Protein AF-A0A847VV53-F1 (afdb_monomer_lite)

Secondary structure (DSSP, 8-state):
-HHHHHHHHHHHHHHHHHHT---S---S---HHHHHHHHTTSS-EE-TTHHHHSPEEEE-TTS-EEEE-TTTT-GGG-EEE--EEEEEEEETTEEEEEE--S-TTT-S--EEEEEE-SS-TTEEEEEEE-TTS-EEEEEEEE--PPPHHHHHHHHTTSS-EEESS--SS--EEEEEETTTEEEEEETTSS-EEEEEEEEEEEEETTEEEEEEEEPPB---SSS--B--EEEEEEEEEETTTTEEEEEETTEEEEEEE--PPPHHHHHHHHTTSS-EEE-SSSS-EEEEE-TTSEEEEEETTTTEEEEEEEEEEEEEETTEEEEEEEE---TTSPPEEEEEEEEEETTTTEEEEEETTEEEEEEE-----HHHHHHHHTTSS-EEEEETTEEEEEEEE-TTSEEEEEETTEEEEEEEEEEEEEE-STTEEEEEEEEPPSSS-TT-PEEEEEEEEEETTTTEEEEEETTEEEEEEE-----HHHHHHHHHHTS-EEE-TTS-SEEEEEETTTEEEEEETTT--EEEEEEEEEEE-STTEEEEEEEE-TTS--BTTTTB---EEEEEEEEEEGGGTEEEEEETTEEEEEEE-

Radius of gyration: 39.57 Å; chains: 1; bounding box: 106×56×128 Å

Structure (mmCIF, N/CA/C/O backbone):
data_AF-A0A847VV53-F1
#
_entry.id   AF-A0A847VV53-F1
#
loop_
_atom_site.group_PDB
_atom_site.id
_atom_site.type_symbol
_atom_site.label_atom_id
_atom_site.label_alt_id
_atom_site.label_comp_id
_atom_site.label_asym_id
_atom_site.label_entity_id
_atom_site.label_seq_id
_atom_site.pdbx_PDB_ins_code
_atom_site.Cartn_x
_atom_site.Cartn_y
_atom_site.Cartn_z
_atom_site.occupancy
_atom_site.B_iso_or_equiv
_atom_site.auth_seq_id
_atom_site.auth_comp_id
_atom_site.auth_asym_id
_atom_site.auth_atom_id
_atom_site.pdbx_PDB_model_num
ATOM 1 N N . MET A 1 1 ? -51.509 21.031 65.148 1.00 52.78 1 MET A N 1
ATOM 2 C CA . MET A 1 1 ? -50.572 19.907 64.902 1.00 52.78 1 MET A CA 1
ATOM 3 C C . MET A 1 1 ? -50.664 19.313 63.493 1.00 52.78 1 MET A C 1
ATOM 5 O O . MET A 1 1 ? -49.625 19.220 62.858 1.00 52.78 1 MET A O 1
ATOM 9 N N . LYS A 1 2 ? -51.849 18.994 62.938 1.00 52.09 2 LYS A N 1
ATOM 10 C CA . LYS A 1 2 ? -51.968 18.429 61.567 1.00 52.09 2 LYS A CA 1
ATOM 11 C C . LYS A 1 2 ? -51.367 19.293 60.439 1.00 52.09 2 LYS A C 1
ATOM 13 O O . LYS A 1 2 ? -50.807 18.744 59.498 1.00 52.09 2 LYS A O 1
ATOM 18 N N . ASN A 1 3 ? -51.417 20.622 60.551 1.00 59.81 3 ASN A N 1
ATOM 19 C CA . ASN A 1 3 ? -50.854 21.517 59.525 1.00 59.81 3 ASN A CA 1
ATOM 20 C C . ASN A 1 3 ? -49.326 21.657 59.613 1.00 59.81 3 ASN A C 1
ATOM 22 O O . ASN A 1 3 ? -48.683 21.906 58.602 1.00 59.81 3 ASN A O 1
ATOM 26 N N . PHE A 1 4 ? -48.741 21.428 60.793 1.00 69.56 4 PHE A N 1
ATOM 27 C CA . PHE A 1 4 ? -47.289 21.467 60.987 1.00 69.56 4 PHE A CA 1
ATOM 28 C C . PHE A 1 4 ? -46.622 20.224 60.383 1.00 69.56 4 PHE A C 1
ATOM 30 O O . PHE A 1 4 ? -45.589 20.323 59.734 1.00 69.56 4 PHE A O 1
ATOM 37 N N . PHE A 1 5 ? -47.280 19.065 60.504 1.00 73.88 5 PHE A N 1
ATOM 38 C CA . PHE A 1 5 ? -46.826 17.812 59.896 1.00 73.88 5 PHE A CA 1
ATOM 39 C C . PHE A 1 5 ? -46.862 17.851 58.362 1.00 73.88 5 PHE A C 1
ATOM 41 O O . PHE A 1 5 ? -45.943 17.359 57.719 1.00 73.88 5 PHE A O 1
ATOM 48 N N . LYS A 1 6 ? -47.886 18.482 57.765 1.00 68.75 6 LYS A N 1
ATOM 49 C CA . LYS A 1 6 ? -47.950 18.675 56.306 1.00 68.75 6 LYS A CA 1
ATOM 50 C C . LYS A 1 6 ? -46.852 19.607 55.796 1.00 68.75 6 LYS A C 1
ATOM 52 O O . LYS A 1 6 ? -46.258 19.316 54.766 1.00 68.75 6 LYS A O 1
ATOM 57 N N . LEU A 1 7 ? -46.564 20.688 56.523 1.00 74.19 7 LEU A N 1
ATOM 58 C CA . LEU A 1 7 ? -45.488 21.608 56.156 1.00 74.19 7 LEU A CA 1
ATOM 59 C C . LEU A 1 7 ? -44.118 20.918 56.242 1.00 74.19 7 LEU A C 1
ATOM 61 O O . LEU A 1 7 ? -43.309 21.053 55.333 1.00 74.19 7 LEU A O 1
ATOM 65 N N . PHE A 1 8 ? -43.895 20.117 57.287 1.00 80.44 8 PHE A N 1
ATOM 66 C CA . PHE A 1 8 ? -42.658 19.356 57.454 1.00 80.44 8 PHE A CA 1
ATOM 67 C C . PHE A 1 8 ? -42.480 18.289 56.365 1.00 80.44 8 PHE A C 1
ATOM 69 O O . PHE A 1 8 ? -41.387 18.144 55.834 1.00 80.44 8 PHE A O 1
ATOM 76 N N . LEU A 1 9 ? -43.555 17.599 55.965 1.00 78.19 9 LEU A N 1
ATOM 77 C CA . LEU A 1 9 ? -43.516 16.605 54.886 1.00 78.19 9 LEU A CA 1
ATOM 78 C C . LEU A 1 9 ? -43.231 17.241 53.514 1.00 78.19 9 LEU A C 1
ATOM 80 O O . LEU A 1 9 ? -42.491 16.673 52.721 1.00 78.19 9 LEU A O 1
ATOM 84 N N . ILE A 1 10 ? -43.786 18.428 53.243 1.00 77.75 10 ILE A N 1
ATOM 85 C CA . ILE A 1 10 ? -43.533 19.176 52.000 1.00 77.75 10 ILE A CA 1
ATOM 86 C C . ILE A 1 10 ? -42.091 19.690 51.961 1.00 77.75 10 ILE A C 1
ATOM 88 O O . ILE A 1 10 ? -41.449 19.603 50.922 1.00 77.75 10 ILE A O 1
ATOM 92 N N . ILE A 1 11 ? -41.558 20.166 53.090 1.00 77.12 11 ILE A N 1
ATOM 93 C CA . ILE A 1 11 ? -40.149 20.564 53.199 1.00 77.12 11 ILE A CA 1
ATOM 94 C C . ILE A 1 11 ? -39.235 19.344 53.027 1.00 77.12 11 ILE A C 1
ATOM 96 O O . ILE A 1 11 ? -38.252 19.436 52.304 1.00 77.12 11 ILE A O 1
ATOM 100 N N . LEU A 1 12 ? -39.576 18.188 53.605 1.00 75.38 12 LEU A N 1
ATOM 101 C CA . LEU A 1 12 ? -38.812 16.949 53.433 1.00 75.38 12 LEU A CA 1
ATOM 102 C C . LEU A 1 12 ? -38.821 16.477 51.968 1.00 75.38 12 LEU A C 1
ATOM 104 O O . LEU A 1 12 ? -37.773 16.144 51.432 1.00 75.38 12 LEU A O 1
ATOM 108 N N . LEU A 1 13 ? -39.978 16.514 51.297 1.00 71.88 13 LEU A N 1
ATOM 109 C CA . LEU A 1 13 ? -40.106 16.178 49.873 1.00 71.88 13 LEU A CA 1
ATOM 110 C C . LEU A 1 13 ? -39.381 17.181 48.965 1.00 71.88 13 LEU A C 1
ATOM 112 O O . LEU A 1 13 ? -38.824 16.776 47.952 1.00 71.88 13 LEU A O 1
ATOM 116 N N . LEU A 1 14 ? -39.333 18.465 49.333 1.00 60.94 14 LEU A N 1
ATOM 117 C CA . LEU A 1 14 ? -38.541 19.478 48.628 1.00 60.94 14 LEU A CA 1
ATOM 118 C C . LEU A 1 14 ? -37.038 19.283 48.844 1.00 60.94 14 LEU A C 1
ATOM 120 O O . LEU A 1 14 ? -36.278 19.439 47.899 1.00 60.94 14 LEU A O 1
ATOM 124 N N . VAL A 1 15 ? -36.598 18.902 50.046 1.00 62.56 15 VAL A N 1
ATOM 125 C CA . VAL A 1 15 ? -35.182 18.619 50.335 1.00 62.56 15 VAL A CA 1
ATOM 126 C C . VAL A 1 15 ? -34.724 17.343 49.626 1.00 62.56 15 VAL A C 1
ATOM 128 O O . VAL A 1 15 ? -33.643 17.343 49.046 1.00 62.56 15 VAL A O 1
ATOM 131 N N . VAL A 1 16 ? -35.555 16.296 49.586 1.00 59.62 16 VAL A N 1
ATOM 132 C CA . VAL A 1 16 ? -35.289 15.056 48.829 1.00 59.62 16 VAL A CA 1
ATOM 133 C C . VAL A 1 16 ? -35.380 15.296 47.313 1.00 59.62 16 VAL A C 1
ATOM 135 O O . VAL A 1 16 ? -34.573 14.768 46.557 1.00 59.62 16 VAL A O 1
ATOM 138 N N . GLY A 1 17 ? -36.296 16.156 46.855 1.00 44.16 17 GLY A N 1
ATOM 139 C CA . GLY A 1 17 ? -36.423 16.542 45.444 1.00 44.16 17 GLY A CA 1
ATOM 140 C C . GLY A 1 17 ? -35.306 17.465 44.937 1.00 44.16 17 GLY A C 1
ATOM 141 O O . GLY A 1 17 ? -34.945 17.389 43.767 1.00 44.16 17 GLY A O 1
ATOM 142 N N . LEU A 1 18 ? -34.721 18.303 45.802 1.00 45.28 18 LEU A N 1
ATOM 143 C CA . LEU A 1 18 ? -33.592 19.188 45.470 1.00 45.28 18 LEU A CA 1
ATOM 144 C C . LEU A 1 18 ? -32.226 18.496 45.574 1.00 45.28 18 LEU A C 1
ATOM 146 O O . LEU A 1 18 ? -31.278 18.945 44.941 1.00 45.28 18 LEU A O 1
ATOM 150 N N . SER A 1 19 ? -32.114 17.403 46.335 1.00 47.22 19 SER A N 1
ATOM 151 C CA . SER A 1 19 ? -30.882 16.600 46.420 1.00 47.22 19 SER A CA 1
ATOM 152 C C . SER A 1 19 ? -30.774 15.517 45.337 1.00 47.22 19 SER A C 1
ATOM 154 O O . SER A 1 19 ? -29.714 14.921 45.184 1.00 47.22 19 SER A O 1
ATOM 156 N N . GLY A 1 20 ? -31.830 15.301 44.542 1.00 38.00 20 GLY A N 1
ATOM 157 C CA . GLY A 1 20 ? -31.865 14.323 43.446 1.00 38.00 20 GLY A CA 1
ATOM 158 C C . GLY A 1 20 ? -31.569 14.872 42.042 1.00 38.00 20 GLY A C 1
ATOM 159 O O . GLY A 1 20 ? -31.725 14.137 41.071 1.00 38.00 20 GLY A O 1
ATOM 160 N N . CYS A 1 21 ? -31.174 16.144 41.899 1.00 37.50 21 CYS A N 1
ATOM 161 C CA . CYS A 1 21 ? -31.015 16.800 40.595 1.00 37.50 21 CYS A CA 1
ATOM 162 C C . CYS A 1 21 ? -29.631 17.457 40.429 1.00 37.50 21 CYS A C 1
ATOM 164 O O . CYS A 1 21 ? -29.517 18.661 40.241 1.00 37.50 21 CYS A O 1
ATOM 166 N N . ASP A 1 22 ? -28.573 16.650 40.473 1.00 38.84 22 ASP A N 1
ATOM 167 C CA . ASP A 1 22 ? -27.251 16.994 39.935 1.00 38.84 22 ASP A CA 1
ATOM 168 C C . ASP A 1 22 ? -26.650 15.726 39.310 1.00 38.84 22 ASP A C 1
ATOM 170 O O . ASP A 1 22 ? -25.986 14.933 39.971 1.00 38.84 22 ASP A O 1
ATOM 174 N N . LYS A 1 23 ? -26.921 15.499 38.020 1.00 41.00 23 LYS A N 1
ATOM 175 C CA . LYS A 1 23 ? -26.345 14.393 37.232 1.00 41.00 23 LYS A CA 1
ATOM 176 C C . LYS A 1 23 ? -24.933 14.737 36.732 1.00 41.00 23 LYS A C 1
ATOM 178 O O . LYS A 1 23 ? -24.653 14.655 35.544 1.00 41.00 23 LYS A O 1
ATOM 183 N N . GLY A 1 24 ? -24.066 15.191 37.630 1.00 46.59 24 GLY A N 1
ATOM 184 C CA . GLY A 1 24 ? -22.665 15.474 37.329 1.00 46.59 24 GLY A CA 1
ATOM 185 C C . GLY A 1 24 ? -21.803 15.252 38.564 1.00 46.59 24 GLY A C 1
ATOM 186 O O . GLY A 1 24 ? -22.201 15.624 39.669 1.00 46.59 24 GLY A O 1
ATOM 187 N N . LEU A 1 25 ? -20.631 14.644 38.378 1.00 51.84 25 LEU A N 1
ATOM 188 C CA . LEU A 1 25 ? -19.601 14.437 39.400 1.00 51.84 25 LEU A CA 1
ATOM 189 C C . LEU A 1 25 ? -19.189 15.791 40.015 1.00 51.84 25 LEU A C 1
ATOM 191 O O . LEU A 1 25 ? -18.279 16.463 39.543 1.00 51.84 25 LEU A O 1
ATOM 195 N N . LYS A 1 26 ? -19.880 16.241 41.071 1.00 53.84 26 LYS A N 1
ATOM 196 C CA . LYS A 1 26 ? -19.491 17.448 41.830 1.00 53.84 26 LYS A CA 1
ATOM 197 C C . LYS A 1 26 ? -18.459 17.156 42.924 1.00 53.84 26 LYS A C 1
ATOM 199 O O . LYS A 1 26 ? -17.856 18.093 43.449 1.00 53.84 26 LYS A O 1
ATOM 204 N N . ASN A 1 27 ? -18.212 15.884 43.246 1.00 57.84 27 ASN A N 1
ATOM 205 C CA . ASN A 1 27 ? -17.182 15.484 44.202 1.00 57.84 27 ASN A CA 1
ATOM 206 C C . ASN A 1 27 ? -15.836 15.279 43.501 1.00 57.84 27 ASN A C 1
ATOM 208 O O . ASN A 1 27 ? -15.539 14.212 42.980 1.00 57.84 27 ASN A O 1
ATOM 212 N N . LYS A 1 28 ? -15.002 16.321 43.547 1.00 68.62 28 LYS A N 1
ATOM 213 C CA . LYS A 1 28 ? -13.639 16.354 42.986 1.00 68.62 28 LYS A CA 1
ATOM 214 C C . LYS A 1 28 ? -12.649 15.379 43.642 1.00 68.62 28 LYS A C 1
ATOM 216 O O . LYS A 1 28 ? -11.571 15.161 43.097 1.00 68.62 28 LYS A O 1
ATOM 221 N N . LYS A 1 29 ? -12.989 14.852 44.824 1.00 84.69 29 LYS A N 1
ATOM 222 C CA . LYS A 1 29 ? -12.137 13.987 45.651 1.00 84.69 29 LYS A CA 1
ATOM 223 C C . LYS A 1 29 ? -12.970 12.877 46.281 1.00 84.69 29 LYS A C 1
ATOM 225 O O . LYS A 1 29 ? -13.561 13.082 47.341 1.00 84.69 29 LYS A O 1
ATOM 230 N N . LEU A 1 30 ? -13.040 11.736 45.605 1.00 90.38 30 LEU A N 1
ATOM 231 C CA . LEU A 1 30 ? -13.630 10.517 46.150 1.00 90.38 30 LEU A CA 1
ATOM 232 C C . LEU A 1 30 ? -12.635 9.866 47.122 1.00 90.38 30 LEU A C 1
ATOM 234 O O . LEU A 1 30 ? -11.422 9.911 46.905 1.00 90.38 30 LEU A O 1
ATOM 238 N N . ASN A 1 31 ? -13.131 9.287 48.213 1.00 91.81 31 ASN A N 1
ATOM 239 C CA . ASN A 1 31 ? -12.337 8.321 48.976 1.00 91.81 31 ASN A CA 1
ATOM 240 C C . ASN A 1 31 ? -12.306 6.962 48.240 1.00 91.81 31 ASN A C 1
ATOM 242 O O . ASN A 1 31 ? -12.997 6.795 47.238 1.00 91.81 31 ASN A O 1
ATOM 246 N N . GLN A 1 32 ? -11.510 6.011 48.732 1.00 92.62 32 GLN A N 1
ATOM 247 C CA . GLN A 1 32 ? -11.344 4.680 48.129 1.00 92.62 32 GLN A CA 1
ATOM 248 C C . GLN A 1 32 ? -12.686 3.985 47.866 1.00 92.62 32 GLN A C 1
ATOM 250 O O . GLN A 1 32 ? -13.024 3.735 46.714 1.00 92.62 32 GLN A O 1
ATOM 255 N N . GLN A 1 33 ? -13.509 3.814 48.905 1.00 92.12 33 GLN A N 1
ATOM 256 C CA . GLN A 1 33 ? -14.829 3.192 48.786 1.00 92.12 33 GLN A CA 1
ATOM 257 C C . GLN A 1 33 ? -15.712 3.889 47.738 1.00 92.12 33 GLN A C 1
ATOM 259 O O . GLN A 1 33 ? -16.357 3.233 46.931 1.00 92.12 33 GLN A O 1
ATOM 264 N N . GLN A 1 34 ? -15.727 5.223 47.712 1.00 92.12 34 GLN A N 1
ATOM 265 C CA . GLN A 1 34 ? -16.512 5.990 46.743 1.00 92.12 34 GLN A CA 1
ATOM 266 C C . GLN A 1 34 ? -16.005 5.830 45.305 1.00 92.12 34 GLN A C 1
ATOM 268 O O . GLN A 1 34 ? -16.810 5.855 44.377 1.00 92.12 34 GLN A O 1
ATOM 273 N N . LEU A 1 35 ? -14.688 5.702 45.105 1.00 92.94 35 LEU A N 1
ATOM 274 C CA . LEU A 1 35 ? -14.125 5.405 43.790 1.00 92.94 35 LEU A CA 1
ATOM 275 C C . LEU A 1 35 ? -14.547 4.005 43.333 1.00 92.94 35 LEU A C 1
ATOM 277 O O . LEU A 1 35 ? -14.930 3.841 42.180 1.00 92.94 35 LEU A O 1
ATOM 281 N N . TRP A 1 36 ? -14.543 3.019 44.230 1.00 93.69 36 TRP A N 1
ATOM 282 C CA . TRP A 1 36 ? -14.972 1.662 43.895 1.00 93.69 36 TRP A CA 1
ATOM 283 C C . TRP A 1 36 ? -16.467 1.552 43.647 1.00 93.69 36 TRP A C 1
ATOM 285 O O . TRP A 1 36 ? -16.866 0.941 42.664 1.00 93.69 36 TRP A O 1
ATOM 295 N N . GLU A 1 37 ? -17.308 2.200 44.452 1.00 91.31 37 GLU A N 1
ATOM 296 C CA . GLU A 1 37 ? -18.750 2.314 44.188 1.00 91.31 37 GLU A CA 1
ATOM 297 C C . GLU A 1 37 ? -19.023 2.973 42.826 1.00 91.31 37 GLU A C 1
ATOM 299 O O . GLU A 1 37 ? -19.973 2.616 42.131 1.00 91.31 37 GLU A O 1
ATOM 304 N N . TYR A 1 38 ? -18.177 3.924 42.426 1.00 91.75 38 TYR A N 1
ATOM 305 C CA . TYR A 1 38 ? -18.267 4.562 41.120 1.00 91.75 38 TYR A CA 1
ATOM 306 C C . TYR A 1 38 ? -17.865 3.617 39.978 1.00 91.75 38 TYR A C 1
ATOM 308 O O . TYR A 1 38 ? -18.597 3.505 38.995 1.00 91.75 38 TYR A O 1
ATOM 316 N N . LEU A 1 39 ? -16.725 2.930 40.105 1.00 93.50 39 LEU A N 1
ATOM 317 C CA . LEU A 1 39 ? -16.192 2.047 39.063 1.00 93.50 39 LEU A CA 1
ATOM 318 C C . LEU A 1 39 ? -16.975 0.726 38.950 1.00 93.50 39 LEU A C 1
ATOM 320 O O . LEU A 1 39 ? -17.154 0.197 37.863 1.00 93.50 39 LEU A O 1
ATOM 324 N N . SER A 1 40 ? -17.533 0.218 40.045 1.00 92.06 40 SER A N 1
ATOM 325 C CA . SER A 1 40 ? -18.350 -1.009 40.055 1.00 92.06 40 SER A CA 1
ATOM 326 C C . SER A 1 40 ? -19.771 -0.822 39.505 1.00 92.06 40 SER A C 1
ATOM 328 O O . SER A 1 40 ? -20.529 -1.787 39.402 1.00 92.06 40 SER A O 1
ATOM 330 N N . LYS A 1 41 ? -20.156 0.403 39.109 1.00 92.19 41 LYS A N 1
ATOM 331 C CA . LYS A 1 41 ? -21.450 0.682 38.458 1.00 92.19 41 LYS A CA 1
ATOM 332 C C . LYS A 1 41 ? -21.627 -0.115 37.161 1.00 92.19 41 LYS A C 1
ATOM 334 O O . LYS A 1 41 ? -22.758 -0.419 36.780 1.00 92.19 41 LYS A O 1
ATOM 339 N N . TYR A 1 42 ? -20.523 -0.418 36.484 1.00 93.31 42 TYR A N 1
ATOM 340 C CA . TYR A 1 42 ? -20.499 -1.180 35.244 1.00 93.31 42 TYR A CA 1
ATOM 341 C C . TYR A 1 42 ? -19.760 -2.504 35.466 1.00 93.31 42 TYR A C 1
ATOM 343 O O . TYR A 1 42 ? -18.829 -2.553 36.268 1.00 93.31 42 TYR A O 1
ATOM 351 N N . PRO A 1 43 ? -20.156 -3.586 34.769 1.00 92.31 43 PRO A N 1
ATOM 352 C CA . PRO A 1 43 ? -19.581 -4.910 34.999 1.00 92.31 43 PRO A CA 1
ATOM 353 C C . PRO A 1 43 ? -18.091 -4.969 34.654 1.00 92.31 43 PRO A C 1
ATOM 355 O O . PRO A 1 43 ? -17.365 -5.766 35.238 1.00 92.31 43 PRO A O 1
ATOM 358 N N . ARG A 1 44 ? -17.650 -4.154 33.689 1.00 94.81 44 ARG A N 1
ATOM 359 C CA . ARG A 1 44 ? -16.263 -4.051 33.238 1.00 94.81 44 ARG A CA 1
ATOM 360 C C . ARG A 1 44 ? -16.052 -2.808 32.378 1.00 94.81 44 ARG A C 1
ATOM 362 O O . ARG A 1 44 ? -17.015 -2.152 31.969 1.00 94.81 44 ARG A O 1
ATOM 369 N N . TYR A 1 45 ? -14.791 -2.547 32.057 1.00 95.19 45 TYR A N 1
ATOM 370 C CA . TYR A 1 45 ? -14.373 -1.509 31.125 1.00 95.19 45 TYR A CA 1
ATOM 371 C C . TYR A 1 45 ? -13.395 -2.054 30.090 1.00 95.19 45 TYR A C 1
ATOM 373 O O . TYR A 1 45 ? -12.565 -2.903 30.402 1.00 95.19 45 TYR A O 1
ATOM 381 N N . LEU A 1 46 ? -13.460 -1.529 28.872 1.00 93.69 46 LEU A N 1
ATOM 382 C CA . LEU A 1 46 ? -12.710 -2.005 27.712 1.00 93.69 46 LEU A CA 1
ATOM 383 C C . LEU A 1 46 ? -11.841 -0.890 27.141 1.00 93.69 46 LEU A C 1
ATOM 385 O O . LEU A 1 46 ? -12.276 0.262 27.093 1.00 93.69 46 LEU A O 1
ATOM 389 N N . SER A 1 47 ? -10.625 -1.228 26.712 1.00 91.25 47 SER A N 1
ATOM 390 C CA . SER A 1 47 ? -9.739 -0.291 26.021 1.00 91.25 47 SER A CA 1
ATOM 391 C C . SER A 1 47 ? -10.173 -0.079 24.564 1.00 91.25 47 SER A C 1
ATOM 393 O O . SER A 1 47 ? -11.145 -0.666 24.090 1.00 91.25 47 SER A O 1
ATOM 395 N N . GLU A 1 48 ? -9.432 0.740 23.819 1.00 82.69 48 GLU A N 1
ATOM 396 C CA . GLU A 1 48 ? -9.634 0.918 22.372 1.00 82.69 48 GLU A CA 1
ATOM 397 C C . GLU A 1 48 ? -9.549 -0.393 21.580 1.00 82.69 48 GLU A C 1
ATOM 399 O O . GLU A 1 48 ? -10.317 -0.614 20.647 1.00 82.69 48 GLU A O 1
ATOM 404 N N . LYS A 1 49 ? -8.672 -1.299 22.019 1.00 81.38 49 LYS A N 1
ATOM 405 C CA . LYS A 1 49 ? -8.494 -2.640 21.449 1.00 81.38 49 LYS A CA 1
ATOM 406 C C . LYS A 1 49 ? -9.603 -3.612 21.866 1.00 81.38 49 LYS A C 1
ATOM 408 O O . LYS A 1 49 ? -9.739 -4.689 21.289 1.00 81.38 49 LYS A O 1
ATOM 413 N N . GLY A 1 50 ? -10.378 -3.209 22.873 1.00 80.19 50 GLY A N 1
ATOM 414 C CA . GLY A 1 50 ? -11.390 -3.981 23.575 1.00 80.19 50 GLY A CA 1
ATOM 415 C C . GLY A 1 50 ? -10.971 -5.401 23.913 1.00 80.19 50 GLY A C 1
ATOM 416 O O . GLY A 1 50 ? -9.795 -5.698 24.095 1.00 80.19 50 GLY A O 1
ATOM 417 N N . ALA A 1 51 ? -11.956 -6.282 24.048 1.00 78.94 51 ALA A N 1
ATOM 418 C CA . ALA A 1 51 ? -11.728 -7.604 24.614 1.00 78.94 51 ALA A CA 1
ATOM 419 C C . ALA A 1 51 ? -11.110 -8.605 23.636 1.00 78.94 51 ALA A C 1
ATOM 421 O O . ALA A 1 51 ? -10.658 -9.650 24.077 1.00 78.94 51 ALA A O 1
ATOM 422 N N . THR A 1 52 ? -11.121 -8.337 22.323 1.00 78.25 52 THR A N 1
ATOM 423 C CA . THR A 1 52 ? -10.573 -9.274 21.327 1.00 78.25 52 THR A CA 1
ATOM 424 C C . THR A 1 52 ? -9.051 -9.299 21.318 1.00 78.25 52 THR A C 1
ATOM 426 O O . THR A 1 52 ? -8.486 -10.334 20.992 1.00 78.25 52 THR A O 1
ATOM 429 N N . ASP A 1 53 ? -8.400 -8.183 21.668 1.00 80.94 53 ASP A N 1
ATOM 430 C CA . ASP A 1 53 ? -6.938 -8.045 21.581 1.00 80.94 53 ASP A CA 1
ATOM 431 C C . ASP A 1 53 ? -6.297 -7.523 22.885 1.00 80.94 53 ASP A C 1
ATOM 433 O O . ASP A 1 53 ? -5.078 -7.337 22.950 1.00 80.94 53 ASP A O 1
ATOM 437 N N . ASP A 1 54 ? -7.097 -7.268 23.924 1.00 85.56 54 ASP A N 1
ATOM 438 C CA . ASP A 1 54 ? -6.665 -6.749 25.225 1.00 85.56 54 ASP A CA 1
ATOM 439 C C . ASP A 1 54 ? -7.573 -7.271 26.358 1.00 85.56 54 ASP A C 1
ATOM 441 O O . ASP A 1 54 ? -8.564 -7.965 26.127 1.00 85.56 54 ASP A O 1
ATOM 445 N N . CYS A 1 55 ? -7.211 -6.976 27.604 1.00 90.12 55 CYS A N 1
ATOM 446 C CA . CYS A 1 55 ? -8.029 -7.283 28.776 1.00 90.12 55 CYS A CA 1
ATOM 447 C C . CYS A 1 55 ? -9.154 -6.268 29.003 1.00 90.12 55 CYS A C 1
ATOM 449 O O . CYS A 1 55 ? -9.041 -5.080 28.689 1.00 90.12 55 CYS A O 1
ATOM 451 N N . ALA A 1 56 ? -10.218 -6.733 29.653 1.00 94.50 56 ALA A N 1
ATOM 452 C CA . ALA A 1 56 ? -11.168 -5.862 30.323 1.00 94.50 56 ALA A CA 1
ATOM 453 C C . ALA A 1 56 ? -10.684 -5.546 31.745 1.00 94.50 56 ALA A C 1
ATOM 455 O O . ALA A 1 56 ? -10.077 -6.386 32.408 1.00 94.50 56 ALA A O 1
ATOM 456 N N . LEU A 1 57 ? -10.983 -4.350 32.244 1.00 96.06 57 LEU A N 1
ATOM 457 C CA . LEU A 1 57 ? -10.782 -4.012 33.651 1.00 96.06 57 LEU A CA 1
ATOM 458 C C . LEU A 1 57 ? -12.077 -4.233 34.420 1.00 96.06 57 LEU A C 1
ATOM 460 O O . LEU A 1 57 ? -13.120 -3.683 34.059 1.00 96.06 57 LEU A O 1
ATOM 464 N N . VAL A 1 58 ? -11.995 -5.007 35.496 1.00 96.25 58 VAL A N 1
ATOM 465 C CA . VAL A 1 58 ? -13.114 -5.282 36.398 1.00 96.25 58 VAL A CA 1
ATOM 466 C C . VAL A 1 58 ? -12.741 -4.802 37.794 1.00 96.25 58 VAL A C 1
ATOM 468 O O . VAL A 1 58 ? -11.675 -5.131 38.310 1.00 96.25 58 VAL A O 1
ATOM 471 N N . PHE A 1 59 ? -13.633 -4.024 38.401 1.00 94.88 59 PHE A N 1
ATOM 472 C CA . PHE A 1 59 ? -13.503 -3.539 39.772 1.00 94.88 59 PHE A CA 1
ATOM 473 C C . PHE A 1 59 ? -14.546 -4.261 40.622 1.00 94.88 59 PHE A C 1
ATOM 475 O O . PHE A 1 59 ? -15.745 -4.033 40.447 1.00 94.88 59 PHE A O 1
ATOM 482 N N . THR A 1 60 ? -14.107 -5.169 41.492 1.00 88.75 60 THR A N 1
ATOM 483 C CA . THR A 1 60 ? -15.008 -6.018 42.289 1.00 88.75 60 THR A CA 1
ATOM 484 C C . THR A 1 60 ? -15.144 -5.525 43.730 1.00 88.75 60 THR A C 1
ATOM 486 O O . THR A 1 60 ? -14.508 -4.554 44.147 1.00 88.75 60 THR A O 1
ATOM 489 N N . GLU A 1 61 ? -16.027 -6.166 44.501 1.00 78.44 61 GLU A N 1
ATOM 490 C CA . GLU A 1 61 ? -16.159 -5.893 45.935 1.00 78.44 61 GLU A CA 1
ATOM 491 C C . GLU A 1 61 ? -14.828 -6.156 46.658 1.00 78.44 61 GLU A C 1
ATOM 493 O O . GLU A 1 61 ? -14.169 -7.151 46.376 1.00 78.44 61 GLU A O 1
ATOM 498 N N . GLY A 1 62 ? -14.453 -5.285 47.603 1.00 78.38 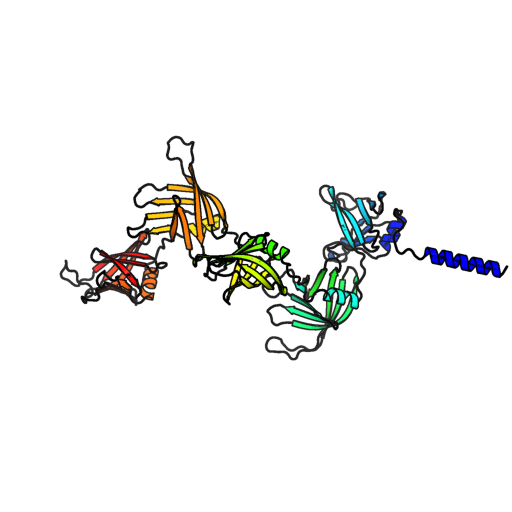62 GLY A N 1
ATOM 499 C CA . GLY A 1 62 ? -13.225 -5.441 48.400 1.00 78.38 62 GLY A CA 1
ATOM 500 C C . GLY A 1 62 ? -12.025 -4.602 47.954 1.00 78.38 62 GLY A C 1
ATOM 501 O O . GLY A 1 62 ? -10.948 -4.777 48.503 1.00 78.38 62 GLY A O 1
ATOM 502 N N . ASP A 1 63 ? -12.224 -3.662 47.029 1.00 87.44 63 ASP A N 1
ATOM 503 C CA . ASP A 1 63 ? -11.168 -2.835 46.431 1.00 87.44 63 ASP A CA 1
ATOM 504 C C . ASP A 1 63 ? -10.221 -3.590 45.474 1.00 87.44 63 ASP A C 1
ATOM 506 O O . ASP A 1 63 ? -9.117 -3.141 45.175 1.00 87.44 63 ASP A O 1
ATOM 510 N N . ASP A 1 64 ? -10.691 -4.718 44.943 1.00 94.38 64 ASP A N 1
ATOM 511 C CA . ASP A 1 64 ? -9.959 -5.567 44.007 1.00 94.38 64 ASP A CA 1
ATOM 512 C C . ASP A 1 64 ? -9.989 -4.993 42.579 1.00 94.38 64 ASP A C 1
ATOM 514 O O . ASP A 1 64 ? -11.016 -4.488 42.101 1.00 94.38 64 ASP A O 1
ATOM 518 N N . LEU A 1 65 ? -8.862 -5.129 41.875 1.00 96.31 65 LEU A N 1
ATOM 519 C CA . LEU A 1 65 ? -8.721 -4.840 40.447 1.00 96.31 65 LEU A CA 1
ATOM 520 C C . LEU A 1 65 ? -8.362 -6.121 39.693 1.00 96.31 65 LEU A C 1
ATOM 522 O O . LEU A 1 65 ? -7.349 -6.762 39.978 1.00 96.31 65 LEU A O 1
ATOM 526 N N . VAL A 1 66 ? -9.158 -6.460 38.682 1.00 96.00 66 VAL A N 1
ATOM 527 C CA . VAL A 1 66 ? -8.922 -7.623 37.824 1.00 96.00 66 VAL A CA 1
ATOM 528 C C . VAL A 1 66 ? -8.668 -7.175 36.391 1.00 96.00 66 VAL A C 1
ATOM 530 O O . VAL A 1 66 ? -9.456 -6.426 35.814 1.00 96.00 66 VAL A O 1
ATOM 533 N N . PHE A 1 67 ? -7.576 -7.669 35.813 1.00 95.38 67 PHE A N 1
ATOM 534 C CA . PHE A 1 67 ? -7.352 -7.648 34.372 1.00 95.38 67 PHE A CA 1
ATOM 535 C C . PHE A 1 67 ? -7.920 -8.956 33.825 1.00 95.38 67 PHE A C 1
ATOM 537 O O . PHE A 1 67 ? -7.335 -10.028 34.002 1.00 95.38 67 PHE A O 1
ATOM 544 N N . ASP A 1 68 ? -9.097 -8.859 33.227 1.00 95.06 68 ASP A N 1
ATOM 545 C CA . ASP A 1 68 ? -9.891 -9.974 32.739 1.00 95.06 68 ASP A CA 1
ATOM 546 C C . ASP A 1 68 ? -9.573 -10.255 31.264 1.00 95.06 68 ASP A C 1
ATOM 548 O O . ASP A 1 68 ? -9.932 -9.492 30.367 1.00 95.06 68 ASP A O 1
ATOM 552 N N . TYR A 1 69 ? -8.871 -11.360 31.030 1.00 92.69 69 TYR A N 1
ATOM 553 C CA . TYR A 1 69 ? -8.501 -11.893 29.722 1.00 92.69 69 TYR A CA 1
ATOM 554 C C . TYR A 1 69 ? -9.417 -13.042 29.279 1.00 92.69 69 TYR A C 1
ATOM 556 O O . TYR A 1 69 ? -9.146 -13.655 28.243 1.00 92.69 69 TYR A O 1
ATOM 564 N N . SER A 1 70 ? -10.484 -13.345 30.029 1.00 90.69 70 SER A N 1
ATOM 565 C CA . SER A 1 70 ? -11.342 -14.516 29.799 1.00 90.69 70 SER A CA 1
ATOM 566 C C . SER A 1 70 ? -11.868 -14.620 28.368 1.00 90.69 70 SER A C 1
ATOM 568 O O . SER A 1 70 ? -11.857 -15.703 27.789 1.00 90.69 70 SER A O 1
ATOM 570 N N . PHE A 1 71 ? -12.243 -13.490 27.771 1.00 86.44 71 PHE A N 1
ATOM 571 C CA . PHE A 1 71 ? -12.763 -13.421 26.408 1.00 86.44 71 PHE A CA 1
ATOM 572 C C . PHE A 1 71 ? -11.714 -13.742 25.328 1.00 86.44 71 PHE A C 1
ATOM 574 O O . PHE A 1 71 ? -12.037 -14.388 24.334 1.00 86.44 71 PHE A O 1
ATOM 581 N N . TYR A 1 72 ? -10.465 -13.303 25.513 1.00 81.19 72 TYR A N 1
ATOM 582 C CA . TYR A 1 72 ? -9.397 -13.441 24.513 1.00 81.19 72 TYR A CA 1
ATOM 583 C C . TYR A 1 72 ? -8.561 -14.711 24.697 1.00 81.19 72 TYR A C 1
ATOM 585 O O . TYR A 1 72 ? -8.244 -15.396 23.727 1.00 81.19 72 TYR A O 1
ATOM 593 N N . LYS A 1 73 ? -8.166 -15.013 25.939 1.00 86.75 73 LYS A N 1
ATOM 594 C CA . LYS A 1 73 ? -7.199 -16.078 26.251 1.00 86.75 73 LYS A CA 1
ATOM 595 C C . LYS A 1 73 ? -7.759 -17.197 27.124 1.00 86.75 73 LYS A C 1
ATOM 597 O O . LYS A 1 73 ? -7.131 -18.247 27.184 1.00 86.75 73 LYS A O 1
ATOM 602 N N . GLY A 1 74 ? -8.901 -16.989 27.775 1.00 88.12 74 GLY A N 1
ATOM 603 C CA . GLY A 1 74 ? -9.432 -17.890 28.802 1.00 88.12 74 GLY A CA 1
ATOM 604 C C . GLY A 1 74 ? -9.214 -17.360 30.222 1.00 88.12 74 GLY A C 1
ATOM 605 O O . GLY A 1 74 ? -8.350 -16.513 30.469 1.00 88.12 74 GLY A O 1
ATOM 606 N N . GLU A 1 75 ? -10.052 -17.812 31.157 1.00 90.62 75 GLU A N 1
ATOM 607 C CA . GLU A 1 75 ? -10.102 -17.319 32.544 1.00 90.62 75 GLU A CA 1
ATOM 608 C C . GLU A 1 75 ? -8.785 -17.528 33.305 1.00 90.62 75 GLU A C 1
ATOM 610 O O . GLU A 1 75 ? -8.436 -16.742 34.185 1.00 90.62 75 GLU A O 1
ATOM 615 N N . GLU A 1 76 ? -8.015 -18.558 32.954 1.00 91.50 76 GLU A N 1
ATOM 616 C CA . GLU A 1 76 ? -6.729 -18.878 33.573 1.00 91.50 76 GLU A CA 1
ATOM 617 C C . GLU A 1 76 ? -5.658 -17.795 33.355 1.00 91.50 76 GLU A C 1
ATOM 619 O O . GLU A 1 76 ? -4.652 -17.759 34.067 1.00 91.50 76 GLU A O 1
ATOM 624 N N . TYR A 1 77 ? -5.878 -16.892 32.396 1.00 93.44 77 TYR A N 1
ATOM 625 C CA . TYR A 1 77 ? -4.994 -15.765 32.111 1.00 93.44 77 TYR A CA 1
ATOM 626 C C . TYR A 1 77 ? -5.374 -14.489 32.865 1.00 93.44 77 TYR A C 1
ATOM 628 O O . TYR A 1 77 ? -4.652 -13.496 32.767 1.00 93.44 77 TYR A O 1
ATOM 636 N N . ASN A 1 78 ? -6.453 -14.502 33.648 1.00 95.00 78 ASN A N 1
ATOM 637 C CA . ASN A 1 78 ? -6.851 -13.350 34.447 1.00 95.00 78 ASN A CA 1
ATOM 638 C C . ASN A 1 78 ? -5.767 -12.984 35.473 1.00 95.00 78 ASN A C 1
ATOM 640 O O . ASN A 1 78 ? -5.039 -13.842 35.989 1.00 95.00 78 ASN A O 1
ATOM 644 N N . ARG A 1 79 ? -5.631 -11.685 35.754 1.00 95.38 79 ARG A N 1
ATOM 645 C CA . ARG A 1 79 ? -4.692 -11.160 36.756 1.00 95.38 79 ARG A CA 1
ATOM 646 C C . ARG A 1 79 ? -5.465 -10.446 37.844 1.00 95.38 79 ARG A C 1
ATOM 648 O O . ARG A 1 79 ? -6.192 -9.501 37.554 1.00 95.38 79 ARG A O 1
ATOM 655 N N . TYR A 1 80 ? -5.288 -10.900 39.077 1.00 96.12 80 TYR A N 1
ATOM 656 C CA . TYR A 1 80 ? -6.013 -10.415 40.245 1.00 96.12 80 TYR A CA 1
ATOM 657 C C . TYR A 1 80 ? -5.074 -9.612 41.144 1.00 96.12 80 TYR A C 1
ATOM 659 O O . TYR A 1 80 ? -4.058 -10.130 41.605 1.00 96.12 80 TYR A O 1
ATOM 667 N N . PHE A 1 81 ? -5.423 -8.354 41.401 1.00 96.31 81 PHE A N 1
ATOM 668 C CA . PHE A 1 81 ? -4.740 -7.480 42.349 1.00 96.31 81 PHE A CA 1
ATOM 669 C C . PHE A 1 81 ? -5.677 -7.235 43.535 1.00 96.31 81 PHE A C 1
ATOM 671 O O . PHE A 1 81 ? -6.584 -6.410 43.442 1.00 96.31 81 PHE A O 1
ATOM 678 N N . THR A 1 82 ? -5.478 -7.996 44.616 1.00 95.50 82 THR A N 1
ATOM 679 C CA . THR A 1 82 ? -6.414 -8.070 45.758 1.00 95.50 82 THR A CA 1
ATOM 680 C C . THR A 1 82 ? -5.883 -7.451 47.054 1.00 95.50 82 THR A C 1
ATOM 682 O O . THR A 1 82 ? -6.624 -7.245 48.005 1.00 95.50 82 THR A O 1
ATOM 685 N N . GLU A 1 83 ? -4.583 -7.159 47.130 1.00 94.81 83 GLU A N 1
ATOM 686 C CA . GLU A 1 83 ? -3.943 -6.609 48.332 1.00 94.81 83 GLU A CA 1
ATOM 687 C C . GLU A 1 83 ? -3.522 -5.157 48.074 1.00 94.81 83 GLU A C 1
ATOM 689 O O . GLU A 1 83 ? -2.406 -4.885 47.618 1.00 94.81 83 GLU A O 1
ATOM 694 N N . LEU A 1 84 ? -4.435 -4.209 48.312 1.00 95.50 84 LEU A N 1
ATOM 695 C CA . LEU A 1 84 ? -4.169 -2.778 48.137 1.00 95.50 84 LEU A CA 1
ATOM 696 C C . LEU A 1 84 ? -3.274 -2.249 49.272 1.00 95.50 84 LEU A C 1
ATOM 698 O O . LEU A 1 84 ? -3.672 -2.180 50.435 1.00 95.50 84 LEU A O 1
ATOM 702 N N . ILE A 1 85 ? -2.064 -1.818 48.920 1.00 96.81 85 ILE A N 1
ATOM 703 C CA . ILE A 1 85 ? -1.063 -1.253 49.832 1.00 96.81 85 ILE A CA 1
ATOM 704 C C . ILE A 1 85 ? -1.352 0.224 50.109 1.00 96.81 85 ILE A C 1
ATOM 706 O O . ILE A 1 85 ? -1.267 0.671 51.257 1.00 96.81 85 ILE A O 1
ATOM 710 N N . SER A 1 86 ? -1.647 1.010 49.066 1.00 96.38 86 SER A N 1
ATOM 711 C CA . SER A 1 86 ? -1.887 2.447 49.218 1.00 96.38 86 SER A CA 1
ATOM 712 C C . SER A 1 86 ? -2.898 3.016 48.215 1.00 96.38 86 SER A C 1
ATOM 714 O O . SER A 1 86 ? -2.963 2.615 47.054 1.00 96.38 86 SER A O 1
ATOM 716 N N . PHE A 1 87 ? -3.687 3.989 48.684 1.00 96.50 87 PHE A N 1
ATOM 717 C CA . PHE A 1 87 ? -4.645 4.770 47.899 1.00 96.50 87 PHE A CA 1
ATOM 718 C C . PHE A 1 87 ? -4.376 6.259 48.109 1.00 96.50 87 PHE A C 1
ATOM 720 O O . PHE A 1 87 ? -4.416 6.749 49.242 1.00 96.50 87 PHE A O 1
ATOM 727 N N . THR A 1 88 ? -4.131 6.999 47.027 1.00 95.94 88 THR A N 1
ATOM 728 C CA . THR A 1 88 ? -3.893 8.448 47.093 1.00 95.94 88 THR A CA 1
ATOM 729 C C . THR A 1 88 ? -4.667 9.185 46.005 1.00 95.94 88 THR A C 1
ATOM 731 O O . THR A 1 88 ? -4.657 8.794 44.844 1.00 95.94 88 THR A O 1
ATOM 734 N N . ASN A 1 89 ? -5.321 10.295 46.356 1.00 94.06 89 ASN A N 1
ATOM 735 C CA . ASN A 1 89 ? -5.834 11.253 45.376 1.00 94.06 89 ASN A CA 1
ATOM 736 C C . ASN A 1 89 ? -4.724 12.267 45.051 1.00 94.06 89 ASN A C 1
ATOM 738 O O . ASN A 1 89 ? -4.414 13.129 45.872 1.00 94.06 89 ASN A O 1
ATOM 742 N N . GLU A 1 90 ? -4.121 12.142 43.870 1.00 92.38 90 GLU A N 1
ATOM 743 C CA . GLU A 1 90 ? -2.979 12.961 43.431 1.00 92.38 90 GLU A CA 1
ATOM 744 C C . GLU A 1 90 ? -3.416 14.391 43.073 1.00 92.38 90 GLU A C 1
ATOM 746 O O . GLU A 1 90 ? -2.744 15.375 43.384 1.00 92.38 90 GLU A O 1
ATOM 751 N N . ARG A 1 91 ? -4.580 14.517 42.429 1.00 89.62 91 ARG A N 1
ATOM 752 C CA . ARG A 1 91 ? -5.248 15.789 42.104 1.00 89.62 91 ARG A CA 1
ATOM 753 C C . ARG A 1 91 ? -6.738 15.546 41.854 1.00 89.62 91 ARG A C 1
ATOM 755 O O . ARG A 1 91 ? -7.201 14.409 41.925 1.00 89.62 91 ARG A O 1
ATOM 762 N N . ASP A 1 92 ? -7.483 16.611 41.546 1.00 88.31 92 ASP A N 1
ATOM 763 C CA . ASP A 1 92 ? -8.890 16.516 41.129 1.00 88.31 92 ASP A CA 1
ATOM 764 C C . ASP A 1 92 ? -9.044 15.389 40.085 1.00 88.31 92 ASP A C 1
ATOM 766 O O . ASP A 1 92 ? -8.391 15.435 39.044 1.00 88.31 92 ASP A O 1
ATOM 770 N N . TYR A 1 93 ? -9.876 14.388 40.401 1.00 91.69 93 TYR A N 1
ATOM 771 C CA . TYR A 1 93 ? -10.202 13.218 39.563 1.00 91.69 93 TYR A CA 1
ATOM 772 C C . TYR A 1 93 ? -9.082 12.207 39.249 1.00 91.69 93 TYR A C 1
ATOM 774 O O . TYR A 1 93 ? -9.392 11.172 38.666 1.00 91.69 93 TYR A O 1
ATOM 782 N N . LEU A 1 94 ? -7.836 12.445 39.680 1.00 95.69 94 LEU A N 1
ATOM 783 C CA . LEU A 1 94 ? -6.719 11.510 39.501 1.00 95.69 94 LEU A CA 1
ATOM 784 C C . LEU A 1 94 ? -6.424 10.752 40.797 1.00 95.69 94 LEU A C 1
ATOM 786 O O . LEU A 1 94 ? -6.075 11.351 41.821 1.00 95.69 94 LEU A O 1
ATOM 790 N N . TYR A 1 95 ? -6.498 9.432 40.719 1.00 96.19 95 TYR A N 1
ATOM 791 C CA . TYR A 1 95 ? -6.260 8.518 41.827 1.00 96.19 95 TYR A CA 1
ATOM 792 C C . TYR A 1 95 ? -5.085 7.606 41.503 1.00 96.19 95 TYR A C 1
ATOM 794 O O . TYR A 1 95 ? -4.957 7.144 40.374 1.00 96.19 95 TYR A O 1
ATOM 802 N N . LYS A 1 96 ? -4.239 7.356 42.496 1.00 97.25 96 LYS A N 1
ATOM 803 C CA . LYS A 1 96 ? -3.123 6.419 42.447 1.00 97.25 96 LYS A CA 1
ATOM 804 C C . LYS A 1 96 ? -3.429 5.248 43.374 1.00 97.25 96 LYS A C 1
ATOM 806 O O . LYS A 1 96 ? -3.755 5.460 44.545 1.00 97.25 96 LYS A O 1
ATOM 811 N N . LEU A 1 97 ? -3.309 4.046 42.831 1.00 96.81 97 LEU A N 1
ATOM 812 C CA . LEU A 1 97 ? -3.543 2.766 43.485 1.00 96.81 97 LEU A CA 1
ATOM 813 C C . LEU A 1 97 ? -2.226 1.990 43.478 1.00 96.81 97 LEU A C 1
ATOM 815 O O . LEU A 1 97 ? -1.597 1.875 42.429 1.00 96.81 97 LEU A O 1
ATOM 819 N N . GLU A 1 98 ? -1.800 1.472 44.620 1.00 97.00 98 GLU A N 1
ATOM 820 C CA . GLU A 1 98 ? -0.613 0.622 44.733 1.00 97.00 98 GLU A CA 1
ATOM 821 C C . GLU A 1 98 ? -1.010 -0.699 45.375 1.00 97.00 98 GLU A C 1
ATOM 823 O O . GLU A 1 98 ? -1.538 -0.698 46.486 1.00 97.00 98 GLU A O 1
ATOM 828 N N . TYR A 1 99 ? -0.738 -1.807 44.690 1.00 97.06 99 TYR A N 1
ATOM 829 C CA . TYR A 1 99 ? -1.015 -3.160 45.169 1.00 97.06 99 TYR A CA 1
ATOM 830 C C . TYR A 1 99 ? 0.271 -3.929 45.453 1.00 97.06 99 TYR A C 1
ATOM 832 O O . TYR A 1 99 ? 1.345 -3.598 44.940 1.00 97.06 99 TYR A O 1
ATOM 840 N N . GLU A 1 100 ? 0.156 -5.012 46.222 1.00 96.62 100 GLU A N 1
ATOM 841 C CA . GLU A 1 100 ? 1.140 -6.087 46.139 1.00 96.62 100 GLU A CA 1
ATOM 842 C C . GLU A 1 100 ? 1.168 -6.617 44.698 1.00 96.62 100 GLU A C 1
ATOM 844 O O . GLU A 1 100 ? 0.127 -6.722 44.049 1.00 96.62 100 GLU A O 1
ATOM 849 N N . ASN A 1 101 ? 2.362 -6.897 44.169 1.00 94.88 101 ASN A N 1
ATOM 850 C CA . ASN A 1 101 ? 2.532 -7.347 42.790 1.00 94.88 101 ASN A CA 1
ATOM 851 C C . ASN A 1 101 ? 2.727 -8.872 42.734 1.00 94.88 101 ASN A C 1
ATOM 853 O O . ASN A 1 101 ? 3.867 -9.334 42.840 1.00 94.88 101 ASN A O 1
ATOM 857 N N . PRO A 1 102 ? 1.656 -9.666 42.543 1.00 94.50 102 PRO A N 1
ATOM 858 C CA . PRO A 1 102 ? 1.768 -11.114 42.385 1.00 94.50 102 PRO A CA 1
ATOM 859 C C . PRO A 1 102 ? 2.340 -11.534 41.021 1.00 94.50 102 PRO A C 1
ATOM 861 O O . PRO A 1 102 ? 2.665 -12.707 40.843 1.00 94.50 102 PRO A O 1
ATOM 864 N N . TYR A 1 103 ? 2.495 -10.601 40.072 1.00 93.81 103 TYR A N 1
ATOM 865 C CA . TYR A 1 103 ? 2.914 -10.869 38.691 1.00 93.81 103 TYR A CA 1
ATOM 866 C C . TYR A 1 103 ? 4.155 -10.048 38.278 1.00 93.81 103 TYR A C 1
ATOM 868 O O . TYR A 1 103 ? 4.115 -9.329 37.276 1.00 93.81 103 TYR A O 1
ATOM 876 N N . PRO A 1 104 ? 5.287 -10.151 39.001 1.00 91.19 104 PRO A N 1
ATOM 877 C CA . PRO A 1 104 ? 6.482 -9.337 38.747 1.00 91.19 104 PRO A CA 1
ATOM 878 C C . PRO A 1 104 ? 7.163 -9.620 37.400 1.00 91.19 104 PRO A C 1
ATOM 880 O O . PRO A 1 104 ? 7.994 -8.834 36.959 1.00 91.19 104 PRO A O 1
ATOM 883 N N . GLU A 1 105 ? 6.840 -10.742 36.753 1.00 89.38 105 GLU A N 1
ATOM 884 C CA . GLU A 1 105 ? 7.338 -11.077 35.413 1.00 89.38 105 GLU A CA 1
ATOM 885 C C . GLU A 1 105 ? 6.571 -10.347 34.297 1.00 89.38 105 GLU A C 1
ATOM 887 O O . GLU A 1 105 ? 7.083 -10.210 33.189 1.00 89.38 105 GLU A O 1
ATOM 892 N N . GLU A 1 106 ? 5.352 -9.876 34.582 1.00 87.69 106 GLU A N 1
ATOM 893 C CA . GLU A 1 106 ? 4.467 -9.211 33.614 1.00 87.69 106 GLU A CA 1
ATOM 894 C C . GLU A 1 106 ? 4.298 -7.715 33.904 1.00 87.69 106 GLU A C 1
ATOM 896 O O . GLU A 1 106 ? 4.032 -6.932 32.992 1.00 87.69 106 GLU A O 1
ATOM 901 N N . PHE A 1 107 ? 4.461 -7.314 35.166 1.00 88.31 107 PHE A N 1
ATOM 902 C CA . PHE A 1 107 ? 4.329 -5.937 35.622 1.00 88.31 107 PHE A CA 1
ATOM 903 C C . PHE A 1 107 ? 5.577 -5.533 36.408 1.00 88.31 107 PHE A C 1
ATOM 905 O O . PHE A 1 107 ? 5.844 -6.096 37.469 1.00 88.31 107 PHE A O 1
ATOM 912 N N . ASP A 1 108 ? 6.295 -4.505 35.944 1.00 86.69 108 ASP A N 1
ATOM 913 C CA . ASP A 1 108 ? 7.455 -3.935 36.656 1.00 86.69 108 ASP A CA 1
ATOM 914 C C . ASP A 1 108 ? 7.078 -3.475 38.079 1.00 86.69 108 ASP A C 1
ATOM 916 O O . ASP A 1 108 ? 7.863 -3.564 39.025 1.00 86.69 108 ASP A O 1
ATOM 920 N N . ASN A 1 109 ? 5.856 -2.964 38.234 1.00 89.00 109 ASN A N 1
ATOM 921 C CA . ASN A 1 109 ? 5.222 -2.632 39.503 1.00 89.00 109 ASN A CA 1
ATOM 922 C C . ASN A 1 109 ? 3.692 -2.698 39.362 1.00 89.00 109 ASN A C 1
ATOM 924 O O . ASN A 1 109 ? 3.160 -2.604 38.259 1.00 89.00 109 ASN A O 1
ATOM 928 N N . ALA A 1 110 ? 2.989 -2.819 40.489 1.00 94.06 110 ALA A N 1
ATOM 929 C CA . ALA A 1 110 ? 1.527 -2.804 40.545 1.00 94.06 110 ALA A CA 1
ATOM 930 C C . ALA A 1 110 ? 0.997 -1.427 40.990 1.00 94.06 110 ALA A C 1
ATOM 932 O O . ALA A 1 110 ? 0.181 -1.322 41.909 1.00 94.06 110 ALA A O 1
ATOM 933 N N . ILE A 1 111 ? 1.520 -0.360 40.370 1.00 95.69 111 ILE A N 1
ATOM 934 C CA . ILE A 1 111 ? 1.051 1.016 40.569 1.00 95.69 111 ILE A CA 1
ATOM 935 C C . ILE A 1 111 ? 0.188 1.418 39.375 1.00 95.69 111 ILE A C 1
ATOM 937 O O . ILE A 1 111 ? 0.664 1.490 38.239 1.00 95.69 111 ILE A O 1
ATOM 941 N N . PHE A 1 112 ? -1.070 1.741 39.654 1.00 96.81 112 PHE A N 1
ATOM 942 C CA . PHE A 1 112 ? -2.065 2.107 38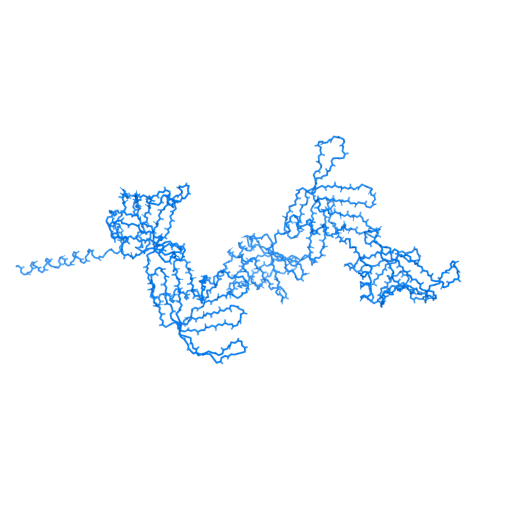.655 1.00 96.81 112 PHE A CA 1
ATOM 943 C C . PHE A 1 112 ? -2.638 3.493 38.926 1.00 96.81 112 PHE A C 1
ATOM 945 O O . PHE A 1 112 ? -2.768 3.926 40.072 1.00 96.81 112 PHE A O 1
ATOM 952 N N . TYR A 1 113 ? -3.004 4.187 37.856 1.00 97.44 113 TYR A N 1
ATOM 953 C CA . TYR A 1 113 ? -3.599 5.514 37.913 1.00 97.44 113 TYR A CA 1
ATOM 954 C C . TYR A 1 113 ? -4.988 5.499 37.280 1.00 97.44 113 TYR A C 1
ATOM 956 O O . TYR A 1 113 ? -5.157 4.996 36.176 1.00 97.44 113 TYR A O 1
ATOM 964 N N . ILE A 1 114 ? -5.975 6.086 37.952 1.00 97.12 114 ILE A N 1
ATOM 965 C CA . ILE A 1 114 ? -7.337 6.264 37.438 1.00 97.12 114 ILE A CA 1
ATOM 966 C C . ILE A 1 114 ? -7.594 7.764 37.305 1.00 97.12 114 ILE A C 1
ATOM 968 O O . ILE A 1 114 ? -7.692 8.456 38.317 1.00 97.12 114 ILE A O 1
ATOM 972 N N . ASP A 1 115 ? -7.685 8.277 36.078 1.00 96.56 115 ASP A N 1
ATOM 973 C CA . ASP A 1 115 ? -8.066 9.670 35.792 1.00 96.56 115 ASP A CA 1
ATOM 974 C C . ASP A 1 115 ? -9.519 9.697 35.289 1.00 96.56 115 ASP A C 1
ATOM 976 O O . ASP A 1 115 ? -9.801 9.340 34.140 1.00 96.56 115 ASP A O 1
ATOM 980 N N . LEU A 1 116 ? -10.460 10.046 36.173 1.00 95.31 116 LEU A N 1
ATOM 981 C CA . LEU A 1 116 ? -11.889 10.055 35.849 1.00 95.31 116 LEU A CA 1
ATOM 982 C C . LEU A 1 116 ? -12.246 11.223 34.924 1.00 95.31 116 LEU A C 1
ATOM 984 O O . LEU A 1 116 ? -11.824 12.360 35.143 1.00 95.31 116 LEU A O 1
ATOM 988 N N . ASN A 1 117 ? -13.114 10.977 33.940 1.00 90.81 117 ASN A N 1
ATOM 989 C CA . ASN A 1 117 ? -13.671 12.052 33.129 1.00 90.81 117 ASN A CA 1
ATOM 990 C C . ASN A 1 117 ? -14.807 12.764 33.898 1.00 90.81 117 ASN A C 1
ATOM 992 O O . ASN A 1 117 ? -15.824 12.152 34.210 1.00 90.81 117 ASN A O 1
ATOM 996 N N . PRO A 1 118 ? -14.703 14.074 34.191 1.00 86.25 118 PRO A N 1
ATOM 997 C CA . PRO A 1 118 ? -15.744 14.782 34.936 1.00 86.25 118 PRO A CA 1
ATOM 998 C C . PRO A 1 118 ? -17.029 15.033 34.128 1.00 86.25 118 PRO A C 1
ATOM 1000 O O . PRO A 1 118 ? -18.021 15.486 34.700 1.00 86.25 118 PRO A O 1
ATOM 1003 N N . LYS A 1 119 ? -17.007 14.818 32.806 1.00 88.06 119 LYS A N 1
ATOM 1004 C CA . LYS A 1 119 ? -18.149 15.057 31.909 1.00 88.06 119 LYS A CA 1
ATOM 1005 C C . LYS A 1 119 ? -18.941 13.794 31.587 1.00 88.06 119 LYS A C 1
ATOM 1007 O O . LYS A 1 119 ? -20.123 13.905 31.278 1.00 88.06 119 LYS A O 1
ATOM 1012 N N . GLU A 1 120 ? -18.299 12.636 31.647 1.00 88.06 120 GLU A N 1
ATOM 1013 C CA . GLU A 1 120 ? -18.833 11.364 31.164 1.00 88.06 120 GLU A CA 1
ATOM 1014 C C . GLU A 1 120 ? -18.514 10.284 32.189 1.00 88.06 120 GLU A C 1
ATOM 1016 O O . GLU A 1 120 ? -17.350 10.077 32.527 1.00 88.06 120 GLU A O 1
ATOM 1021 N N . ASP A 1 121 ? -19.547 9.624 32.717 1.00 88.50 121 ASP A N 1
ATOM 1022 C CA . ASP A 1 121 ? -19.370 8.691 33.832 1.00 88.50 121 ASP A CA 1
ATOM 1023 C C . ASP A 1 121 ? -18.981 7.265 33.405 1.00 88.50 121 ASP A C 1
ATOM 1025 O O . ASP A 1 121 ? -18.653 6.417 34.233 1.00 88.50 121 ASP A O 1
ATOM 1029 N N . ASN A 1 122 ? -19.001 7.012 32.100 1.00 90.81 122 ASN A N 1
ATOM 1030 C CA . ASN A 1 122 ? -18.738 5.736 31.452 1.00 90.81 122 ASN A CA 1
ATOM 1031 C C . ASN A 1 122 ? -17.344 5.669 30.806 1.00 90.81 122 ASN A C 1
ATOM 1033 O O . ASN A 1 122 ? -17.070 4.721 30.078 1.00 90.81 122 ASN A O 1
ATOM 1037 N N . ILE A 1 123 ? -16.470 6.649 31.054 1.00 93.56 123 ILE A N 1
ATOM 1038 C CA . ILE A 1 123 ? -15.104 6.677 30.523 1.00 93.56 123 ILE A CA 1
ATOM 1039 C C . ILE A 1 123 ? -14.110 7.192 31.568 1.00 93.56 123 ILE A C 1
ATOM 1041 O O . ILE A 1 123 ? -14.378 8.139 32.314 1.00 93.56 123 ILE A O 1
ATOM 1045 N N . PHE A 1 124 ? -12.922 6.598 31.598 1.00 95.25 124 PHE A N 1
ATOM 1046 C CA . PHE A 1 124 ? -11.783 7.112 32.356 1.00 95.25 124 PHE A CA 1
ATOM 1047 C C . PHE A 1 124 ? -10.466 6.755 31.659 1.00 95.25 124 PHE A C 1
ATOM 1049 O O . PHE A 1 124 ? -10.443 5.941 30.737 1.00 95.25 124 PHE A O 1
ATOM 1056 N N . LYS A 1 125 ? -9.355 7.361 32.087 1.00 96.62 125 LYS A N 1
ATOM 1057 C CA . LYS A 1 125 ? -8.014 6.951 31.647 1.00 96.62 125 LYS A CA 1
ATOM 1058 C C . LYS A 1 125 ? -7.356 6.075 32.697 1.00 96.62 125 LYS A C 1
ATOM 1060 O O . LYS A 1 125 ? -7.248 6.479 33.854 1.00 96.62 125 LYS A O 1
ATOM 1065 N N . PHE A 1 126 ? -6.881 4.914 32.274 1.00 96.56 126 PHE A N 1
ATOM 1066 C CA . PHE A 1 126 ? -6.094 3.999 33.084 1.00 96.56 126 PHE A CA 1
ATOM 1067 C C . PHE A 1 126 ? -4.611 4.194 32.780 1.00 96.56 126 PHE A C 1
ATOM 1069 O O . PHE A 1 126 ? -4.181 4.006 31.643 1.00 96.56 126 PHE A O 1
ATOM 1076 N N . GLY A 1 127 ? -3.838 4.595 33.782 1.00 95.50 127 GLY A N 1
ATOM 1077 C CA . GLY A 1 127 ? -2.396 4.753 33.693 1.00 95.50 127 GLY A CA 1
ATOM 1078 C C . GLY A 1 127 ? -1.660 3.558 34.290 1.00 95.50 127 GLY A C 1
ATOM 1079 O O . GLY A 1 127 ? -1.950 3.168 35.420 1.00 95.50 127 GLY A O 1
ATOM 1080 N N . ARG A 1 128 ? -0.675 3.015 33.572 1.00 92.06 128 ARG A N 1
ATOM 1081 C CA . ARG A 1 128 ? 0.254 1.997 34.092 1.00 92.06 128 ARG A CA 1
ATOM 1082 C C . ARG A 1 128 ? 1.677 2.259 33.614 1.00 92.06 128 ARG A C 1
ATOM 1084 O O . ARG A 1 128 ? 1.879 2.862 32.561 1.00 92.06 128 ARG A O 1
ATOM 1091 N N . HIS A 1 129 ? 2.657 1.787 34.374 1.00 87.44 129 HIS A N 1
ATOM 1092 C CA . HIS A 1 129 ? 4.041 1.789 33.916 1.00 87.44 129 HIS A CA 1
ATOM 1093 C C . HIS A 1 129 ? 4.280 0.625 32.948 1.00 87.44 129 HIS A C 1
ATOM 1095 O O . HIS A 1 129 ? 3.940 -0.514 33.263 1.00 87.44 129 HIS A O 1
ATOM 1101 N N . LEU A 1 130 ? 4.851 0.916 31.778 1.00 79.50 130 LEU A N 1
ATOM 1102 C CA . LEU A 1 130 ? 5.361 -0.092 30.846 1.00 79.50 130 LEU A CA 1
ATOM 1103 C C . LEU A 1 130 ? 6.880 -0.250 30.990 1.00 79.50 130 LEU A C 1
ATOM 1105 O O . LEU A 1 130 ? 7.544 0.573 31.629 1.00 79.50 130 LEU A O 1
ATOM 1109 N N . ASN A 1 131 ? 7.413 -1.309 30.369 1.00 65.19 131 ASN A N 1
ATOM 1110 C CA . ASN A 1 131 ? 8.838 -1.635 30.327 1.00 65.19 131 ASN A CA 1
ATOM 1111 C C . ASN A 1 131 ? 9.688 -0.370 30.113 1.00 65.19 131 ASN A C 1
ATOM 1113 O O . ASN A 1 131 ? 9.475 0.358 29.147 1.00 65.19 131 ASN A O 1
ATOM 1117 N N . GLN A 1 132 ? 10.690 -0.159 30.977 1.00 65.94 132 GLN A N 1
ATOM 1118 C CA . GLN A 1 132 ? 11.567 1.034 31.045 1.00 65.94 132 GLN A CA 1
ATOM 1119 C C . GLN A 1 132 ? 10.999 2.238 31.825 1.00 65.94 132 GLN A C 1
ATOM 1121 O O . GLN A 1 132 ? 11.644 3.287 31.891 1.00 65.94 132 GLN A O 1
ATOM 1126 N N . GLY A 1 133 ? 9.851 2.083 32.491 1.00 71.38 133 GLY A N 1
ATOM 1127 C CA . GLY A 1 133 ? 9.327 3.036 33.473 1.00 71.38 133 GLY A CA 1
ATOM 1128 C C . GLY A 1 133 ? 8.468 4.168 32.903 1.00 71.38 133 GLY A C 1
ATOM 1129 O O . GLY A 1 133 ? 8.058 5.046 33.669 1.00 71.38 133 GLY A O 1
ATOM 1130 N N . SER A 1 134 ? 8.154 4.166 31.602 1.00 85.31 134 SER A N 1
ATOM 1131 C CA . SER A 1 134 ? 7.218 5.135 31.017 1.00 85.31 134 SER A CA 1
ATOM 1132 C C . SER A 1 134 ? 5.810 4.918 31.574 1.00 85.31 134 SER A C 1
ATOM 1134 O O . SER A 1 134 ? 5.303 3.800 31.601 1.00 85.31 134 SER A O 1
ATOM 1136 N N . LEU A 1 135 ? 5.180 5.993 32.053 1.00 90.50 135 LEU A N 1
ATOM 1137 C CA . LEU A 1 135 ? 3.774 5.980 32.452 1.00 90.50 135 LEU A CA 1
ATOM 1138 C C . LEU A 1 135 ? 2.913 6.256 31.220 1.00 90.50 135 LEU A C 1
ATOM 1140 O O . LEU A 1 135 ? 2.966 7.356 30.667 1.00 90.50 135 LEU A O 1
ATOM 1144 N N . GLU A 1 136 ? 2.104 5.281 30.828 1.00 91.81 136 GLU A N 1
ATOM 1145 C CA . GLU A 1 136 ? 1.198 5.388 29.686 1.00 91.81 136 GLU A CA 1
ATOM 1146 C C . GLU A 1 136 ? -0.252 5.341 30.146 1.00 91.81 136 GLU A C 1
ATOM 1148 O O . GLU A 1 136 ? -0.594 4.569 31.039 1.00 91.81 136 GLU A O 1
ATOM 1153 N N . TYR A 1 137 ? -1.093 6.178 29.533 1.00 94.12 137 TYR A N 1
ATOM 1154 C CA . TYR A 1 137 ? -2.522 6.265 29.818 1.00 94.12 137 TYR A CA 1
ATOM 1155 C C . TYR A 1 137 ? -3.335 5.779 28.625 1.00 94.12 137 TYR A C 1
ATOM 1157 O O . TYR A 1 137 ? -3.165 6.285 27.517 1.00 94.12 137 TYR A O 1
ATOM 1165 N N . VAL A 1 138 ? -4.274 4.873 28.883 1.00 93.31 138 VAL A N 1
ATOM 1166 C CA . VAL A 1 138 ? -5.205 4.318 27.893 1.00 93.31 138 VAL A CA 1
ATOM 1167 C C . VAL A 1 138 ? -6.633 4.673 28.299 1.00 93.31 138 VAL A C 1
ATOM 1169 O O . VAL A 1 138 ? -6.962 4.642 29.484 1.00 93.31 138 VAL A O 1
ATOM 1172 N N . ASN A 1 139 ? -7.485 5.045 27.341 1.00 94.25 139 ASN A N 1
ATOM 1173 C CA . ASN A 1 139 ? -8.905 5.267 27.622 1.00 94.25 139 ASN A CA 1
ATOM 1174 C C . ASN A 1 139 ? -9.613 3.922 27.815 1.00 94.25 139 ASN A C 1
ATOM 1176 O O . ASN A 1 139 ? -9.427 3.009 27.015 1.00 94.25 139 ASN A O 1
ATOM 1180 N N . PHE A 1 140 ? -10.451 3.842 28.842 1.00 94.38 140 PHE A N 1
ATOM 1181 C CA . PHE A 1 140 ? -11.301 2.700 29.139 1.00 94.38 140 PHE A CA 1
ATOM 1182 C C . PHE A 1 140 ? -12.765 3.131 29.161 1.00 94.38 140 PHE A C 1
ATOM 1184 O O . PHE A 1 140 ? -13.114 4.128 29.798 1.00 94.38 140 PHE A O 1
ATOM 1191 N N . PHE A 1 141 ? -13.609 2.371 28.469 1.00 93.56 141 PHE A N 1
ATOM 1192 C CA . PHE A 1 141 ? -15.026 2.646 28.247 1.00 93.56 141 PHE A CA 1
ATOM 1193 C C . PHE A 1 141 ? -15.864 1.574 28.928 1.00 93.56 141 PHE A C 1
ATOM 1195 O O . PHE A 1 141 ? -15.530 0.393 28.858 1.00 93.56 141 PHE A O 1
ATOM 1202 N N . ALA A 1 142 ? -16.937 1.975 29.599 1.00 93.62 142 ALA A N 1
ATOM 1203 C CA . ALA A 1 142 ? -17.844 1.043 30.249 1.00 93.62 142 ALA A CA 1
ATOM 1204 C C . ALA A 1 142 ? -18.453 0.086 29.220 1.00 93.62 142 ALA A C 1
ATOM 1206 O O . ALA A 1 142 ? -18.881 0.505 28.144 1.00 93.62 142 ALA A O 1
ATOM 1207 N N . ASP A 1 143 ? -18.528 -1.190 29.579 1.00 92.56 143 ASP A N 1
ATOM 1208 C CA . ASP A 1 143 ? -19.126 -2.227 28.746 1.00 92.56 143 ASP A CA 1
ATOM 1209 C C . ASP A 1 143 ? -20.656 -2.126 28.804 1.00 92.56 143 ASP A C 1
ATOM 1211 O O . ASP A 1 143 ? -21.314 -2.673 29.693 1.00 92.56 143 ASP A O 1
ATOM 1215 N N . ILE A 1 144 ? -21.205 -1.332 27.885 1.00 90.94 144 ILE A N 1
ATOM 1216 C CA . ILE A 1 144 ? -22.634 -1.059 27.740 1.00 90.94 144 ILE A CA 1
ATOM 1217 C C . ILE A 1 144 ? -23.031 -1.444 26.316 1.00 90.94 144 ILE A C 1
ATOM 1219 O O . ILE A 1 144 ? -22.534 -0.865 25.351 1.00 90.94 144 ILE A O 1
ATOM 1223 N N . GLY A 1 145 ? -23.935 -2.412 26.192 1.00 90.06 145 GLY A N 1
ATOM 1224 C CA . GLY A 1 145 ? -24.443 -2.851 24.899 1.00 90.06 145 GLY A CA 1
ATOM 1225 C C . GLY A 1 145 ? -25.315 -1.794 24.242 1.00 90.06 145 GLY A C 1
ATOM 1226 O O . GLY A 1 145 ? -26.200 -1.230 24.889 1.00 90.06 145 GLY A O 1
ATOM 1227 N N . LEU A 1 146 ? -25.087 -1.567 22.951 1.00 92.50 146 LEU A N 1
ATOM 1228 C CA . LEU A 1 146 ? -26.000 -0.799 22.115 1.00 92.50 146 LEU A CA 1
ATOM 1229 C C . LEU A 1 146 ? -27.298 -1.590 21.920 1.00 92.50 146 LEU A C 1
ATOM 1231 O O . LEU A 1 146 ? -27.283 -2.809 21.736 1.00 92.50 146 LEU A O 1
ATOM 1235 N N . THR A 1 147 ? -28.430 -0.893 21.949 1.00 93.00 147 THR A N 1
ATOM 1236 C CA . THR A 1 147 ? -29.714 -1.471 21.538 1.00 93.00 147 THR A CA 1
ATOM 1237 C C . THR A 1 147 ? -29.717 -1.782 20.039 1.00 93.00 147 THR A C 1
ATOM 1239 O O . THR A 1 147 ? -28.868 -1.299 19.291 1.00 93.00 147 THR A O 1
ATOM 1242 N N . PHE A 1 148 ? -30.705 -2.559 19.582 1.00 92.56 148 PHE A N 1
ATOM 1243 C CA . PHE A 1 148 ? -30.891 -2.876 18.161 1.00 92.56 148 PHE A CA 1
ATOM 1244 C C . PHE A 1 148 ? -30.847 -1.617 17.275 1.00 92.56 148 PHE A C 1
ATOM 1246 O O . PHE A 1 148 ? -30.073 -1.552 16.325 1.00 92.56 148 PHE A O 1
ATOM 1253 N N . GLU A 1 149 ? -31.627 -0.587 17.621 1.00 92.25 149 GLU A N 1
ATOM 1254 C CA . GLU A 1 149 ? -31.697 0.663 16.851 1.00 92.25 149 GLU A CA 1
ATOM 1255 C C . GLU A 1 149 ? -30.381 1.453 16.906 1.00 92.25 149 GLU A C 1
ATOM 1257 O O . GLU A 1 149 ? -29.947 2.000 15.894 1.00 92.25 149 GLU A O 1
ATOM 1262 N N . GLU A 1 150 ? -29.716 1.492 18.064 1.00 93.31 150 GLU A N 1
ATOM 1263 C CA . GLU A 1 150 ? -28.444 2.206 18.228 1.00 93.31 150 GLU A CA 1
ATOM 1264 C C . GLU A 1 150 ? -27.306 1.541 17.447 1.00 93.31 150 GLU A C 1
ATOM 1266 O O . GLU A 1 150 ? -26.518 2.244 16.816 1.00 93.31 150 GLU A O 1
ATOM 1271 N N . LEU A 1 151 ? -27.226 0.205 17.456 1.00 92.44 151 LEU A N 1
ATOM 1272 C CA . LEU A 1 151 ? -26.194 -0.534 16.731 1.00 92.44 151 LEU A CA 1
ATOM 1273 C C . LEU A 1 151 ? -26.364 -0.378 15.220 1.00 92.44 151 LEU A C 1
ATOM 1275 O O . LEU A 1 151 ? -25.402 -0.037 14.536 1.00 92.44 151 LEU A O 1
ATOM 1279 N N . LEU A 1 152 ? -27.586 -0.551 14.703 1.00 91.88 152 LEU A N 1
ATOM 1280 C CA . LEU A 1 152 ? -27.854 -0.338 13.280 1.00 91.88 152 LEU A CA 1
ATOM 1281 C C . LEU A 1 152 ? -27.597 1.105 12.867 1.00 91.88 152 LEU A C 1
ATOM 1283 O O . LEU A 1 152 ? -26.946 1.334 11.853 1.00 91.88 152 LEU A O 1
ATOM 1287 N N . SER A 1 153 ? -28.042 2.076 13.671 1.00 90.69 153 SER A N 1
ATOM 1288 C CA . SER A 1 153 ? -27.770 3.486 13.398 1.00 90.69 153 SER A CA 1
ATOM 1289 C C . SER A 1 153 ? -26.273 3.765 13.333 1.00 90.69 153 SER A C 1
ATOM 1291 O O . SER A 1 153 ? -25.866 4.561 12.497 1.00 90.69 153 SER A O 1
ATOM 1293 N N . LYS A 1 154 ? -25.467 3.140 14.199 1.00 91.50 154 LYS A N 1
ATOM 1294 C CA . LYS A 1 154 ? -24.013 3.317 14.238 1.00 91.50 154 LYS A CA 1
ATOM 1295 C C . LYS A 1 154 ? -23.300 2.670 13.057 1.00 91.50 154 LYS A C 1
ATOM 1297 O O . LYS A 1 154 ? -22.399 3.274 12.487 1.00 91.50 154 LYS A O 1
ATOM 1302 N N . LEU A 1 155 ? -23.711 1.467 12.668 1.00 90.88 155 LEU A N 1
ATOM 1303 C CA . LEU A 1 155 ? -23.141 0.785 11.507 1.00 90.88 155 LEU A CA 1
ATOM 1304 C C . LEU A 1 155 ? -23.537 1.468 10.187 1.00 90.88 155 LEU A C 1
ATOM 1306 O O . LEU A 1 155 ? -22.709 1.541 9.286 1.00 90.88 155 LEU A O 1
ATOM 1310 N N . ASN A 1 156 ? -24.749 2.026 10.105 1.00 90.19 156 ASN A N 1
ATOM 1311 C CA . ASN A 1 156 ? -25.267 2.765 8.945 1.00 90.19 156 ASN A CA 1
ATOM 1312 C C . ASN A 1 156 ? -24.748 4.221 8.858 1.00 90.19 156 ASN A C 1
ATOM 1314 O O . ASN A 1 156 ? -25.088 4.949 7.930 1.00 90.19 156 ASN A O 1
ATOM 1318 N N . GLU A 1 157 ? -23.905 4.682 9.797 1.00 89.38 157 GLU A N 1
ATOM 1319 C CA . GLU A 1 157 ? -23.173 5.953 9.621 1.00 89.38 157 GLU A CA 1
ATOM 1320 C C . GLU A 1 157 ? -22.232 5.889 8.404 1.00 89.38 157 GLU A C 1
ATOM 1322 O O . GLU A 1 157 ? -21.935 6.925 7.804 1.00 89.38 157 GLU A O 1
ATOM 1327 N N . HIS A 1 158 ? -21.811 4.677 8.019 1.00 87.19 158 HIS A N 1
ATOM 1328 C CA . HIS A 1 158 ? -20.970 4.410 6.856 1.00 87.19 158 HIS A CA 1
ATOM 1329 C C . HIS A 1 158 ? -21.697 3.476 5.902 1.00 87.19 158 HIS A C 1
ATOM 1331 O O . HIS A 1 158 ? -22.166 2.414 6.299 1.00 87.19 158 HIS A O 1
ATOM 1337 N N . LYS A 1 159 ? -21.754 3.865 4.625 1.00 85.25 159 LYS A N 1
ATOM 1338 C CA . LYS A 1 159 ? -22.449 3.095 3.587 1.00 85.25 159 LYS A CA 1
ATOM 1339 C C . LYS A 1 159 ? -21.883 1.680 3.435 1.00 85.25 159 LYS A C 1
ATOM 1341 O O . LYS A 1 159 ? -22.637 0.730 3.257 1.00 85.25 159 LYS A O 1
ATOM 1346 N N . THR A 1 160 ? -20.560 1.558 3.507 1.00 88.88 160 THR A N 1
ATOM 1347 C CA . THR A 1 160 ? -19.844 0.307 3.269 1.00 88.88 160 THR A CA 1
ATOM 1348 C C . THR A 1 160 ? -18.722 0.155 4.290 1.00 88.88 160 THR A C 1
ATOM 1350 O O . THR A 1 160 ? -18.069 1.127 4.673 1.00 88.88 160 THR A O 1
ATOM 1353 N N . TRP A 1 161 ? -18.490 -1.079 4.714 1.00 90.12 161 TRP A N 1
ATOM 1354 C CA . TRP A 1 161 ? -17.395 -1.515 5.567 1.00 90.12 161 TRP A CA 1
ATOM 1355 C C . TRP A 1 161 ? -16.563 -2.526 4.786 1.00 90.12 161 TRP A C 1
ATOM 1357 O O . TRP A 1 161 ? -17.102 -3.510 4.281 1.00 90.12 161 TRP A O 1
ATOM 1367 N N . LEU A 1 162 ? -15.262 -2.285 4.662 1.00 87.12 162 LEU A N 1
ATOM 1368 C CA . LEU A 1 162 ? -14.348 -3.105 3.871 1.00 87.12 162 LEU A CA 1
ATOM 1369 C C . LEU A 1 162 ? -13.397 -3.869 4.776 1.00 87.12 162 LEU A C 1
ATOM 1371 O O . LEU A 1 162 ? -12.885 -3.325 5.755 1.00 87.12 162 LEU A O 1
ATOM 1375 N N . GLU A 1 163 ? -13.127 -5.118 4.420 1.00 87.56 163 GLU A N 1
ATOM 1376 C CA . GLU A 1 163 ? -12.105 -5.918 5.078 1.00 87.56 163 GLU A CA 1
ATOM 1377 C C . GLU A 1 163 ? -10.732 -5.215 5.063 1.00 87.56 163 GLU A C 1
ATOM 1379 O O . GLU A 1 163 ? -10.263 -4.732 4.028 1.00 87.56 163 GLU A O 1
ATOM 1384 N N . VAL A 1 164 ? -10.062 -5.191 6.218 1.00 79.31 164 VAL A N 1
ATOM 1385 C CA . VAL A 1 164 ? -8.753 -4.539 6.400 1.00 79.31 164 VAL A CA 1
ATOM 1386 C C . VAL A 1 164 ? -7.599 -5.378 5.837 1.00 79.31 164 VAL A C 1
ATOM 1388 O O . VAL A 1 164 ? -6.608 -4.811 5.376 1.00 79.31 164 VAL A O 1
ATOM 1391 N N . SER A 1 165 ? -7.716 -6.708 5.891 1.00 68.81 165 SER A N 1
ATOM 1392 C CA . SER A 1 165 ? -6.622 -7.673 5.702 1.00 68.81 165 SER A CA 1
ATOM 1393 C C . SER A 1 165 ? -6.411 -8.201 4.290 1.00 68.81 165 SER A C 1
ATOM 1395 O O . SER A 1 165 ? -5.412 -8.880 4.067 1.00 68.81 165 SER A O 1
ATOM 1397 N N . SER A 1 166 ? -7.318 -7.956 3.349 1.00 58.16 166 SER A N 1
ATOM 1398 C CA . SER A 1 166 ? -7.182 -8.587 2.035 1.00 58.16 166 SER A CA 1
ATOM 1399 C C . SER A 1 166 ? -6.173 -7.829 1.142 1.00 58.16 166 SER A C 1
ATOM 1401 O O . SER A 1 166 ? -5.890 -6.643 1.337 1.00 58.16 166 SER A O 1
ATOM 1403 N N . ASP A 1 167 ? -5.594 -8.510 0.158 1.00 55.06 167 ASP A N 1
ATOM 1404 C CA . ASP A 1 167 ? -4.729 -7.950 -0.885 1.00 55.06 167 ASP A CA 1
ATOM 1405 C C . ASP A 1 167 ? -5.432 -8.146 -2.233 1.00 55.06 167 ASP A C 1
ATOM 1407 O O . ASP A 1 167 ? -5.725 -9.282 -2.574 1.00 55.06 167 ASP A O 1
ATOM 1411 N N . LEU A 1 168 ? -5.685 -7.056 -2.977 1.00 50.53 168 LEU A N 1
ATOM 1412 C CA . LEU A 1 168 ? -6.205 -6.881 -4.355 1.00 50.53 168 LEU A CA 1
ATOM 1413 C C . LEU A 1 168 ? -7.369 -7.755 -4.888 1.00 50.53 168 LEU A C 1
ATOM 1415 O O . LEU A 1 168 ? -8.034 -7.341 -5.836 1.00 50.53 168 LEU A O 1
ATOM 1419 N N . TYR A 1 169 ? -7.671 -8.912 -4.310 1.00 45.41 169 TYR A N 1
ATOM 1420 C CA . TYR A 1 169 ? -8.512 -9.959 -4.872 1.00 45.41 169 TYR A CA 1
ATOM 1421 C C . TYR A 1 169 ? -9.493 -10.472 -3.816 1.00 45.41 169 TYR A C 1
ATOM 1423 O O . TYR A 1 169 ? -9.158 -11.329 -3.008 1.00 45.41 169 TYR A O 1
ATOM 1431 N N . GLY A 1 170 ? -10.737 -9.986 -3.877 1.00 53.94 170 GLY A N 1
ATOM 1432 C CA . GLY A 1 170 ? -11.852 -10.576 -3.131 1.00 53.94 170 GLY A CA 1
ATOM 1433 C C . GLY A 1 170 ? -11.891 -10.218 -1.648 1.00 53.94 170 GLY A C 1
ATOM 1434 O O . GLY A 1 170 ? -11.869 -11.101 -0.802 1.00 53.94 170 GLY A O 1
ATOM 1435 N N . TYR A 1 171 ? -12.019 -8.927 -1.350 1.00 75.56 171 TYR A N 1
ATOM 1436 C CA . TYR A 1 171 ? -12.290 -8.442 0.003 1.00 75.56 171 TYR A CA 1
ATOM 1437 C C . TYR A 1 171 ? -13.744 -8.699 0.380 1.00 75.56 171 TYR A C 1
ATOM 1439 O O . TYR A 1 171 ? -14.641 -8.426 -0.432 1.00 75.56 171 TYR A O 1
ATOM 1447 N N . TYR A 1 172 ? -13.986 -9.132 1.616 1.00 86.44 172 TYR A N 1
ATOM 1448 C CA . TYR A 1 172 ? -15.330 -9.049 2.170 1.00 86.44 172 TYR A CA 1
ATOM 1449 C C . TYR A 1 172 ? -15.755 -7.583 2.288 1.00 86.44 172 TYR A C 1
ATOM 1451 O O . TYR A 1 172 ? -14.975 -6.716 2.697 1.00 86.44 172 TYR A O 1
ATOM 1459 N N . PHE A 1 173 ? -17.012 -7.309 1.960 1.00 89.44 173 PHE A N 1
ATOM 1460 C CA . PHE A 1 173 ? -17.648 -6.037 2.268 1.00 89.44 173 PHE A CA 1
ATOM 1461 C C . PHE A 1 173 ? -18.957 -6.267 3.012 1.00 89.44 173 PHE A C 1
ATOM 1463 O O . PHE A 1 173 ? -19.640 -7.273 2.801 1.00 89.44 173 PHE A O 1
ATOM 1470 N N . LEU A 1 174 ? -19.298 -5.309 3.863 1.00 91.44 174 LEU A N 1
ATOM 1471 C CA . LEU A 1 174 ? -20.531 -5.273 4.628 1.00 91.44 174 LEU A CA 1
ATOM 1472 C C . LEU A 1 174 ? -21.220 -3.925 4.410 1.00 91.44 174 LEU A C 1
ATOM 1474 O O . LEU A 1 174 ? -20.596 -2.877 4.558 1.00 91.44 174 LEU A O 1
ATOM 1478 N N . GLU A 1 175 ? -22.505 -3.945 4.071 1.00 91.94 175 GLU A N 1
ATOM 1479 C CA . GLU A 1 175 ? -23.353 -2.749 4.016 1.00 91.94 175 GLU A CA 1
ATOM 1480 C C . GLU A 1 175 ? -24.577 -2.968 4.902 1.00 91.94 175 GLU A C 1
ATOM 1482 O O . GLU A 1 175 ? -25.174 -4.048 4.908 1.00 91.94 175 GLU A O 1
ATOM 1487 N N . ILE A 1 176 ? -24.950 -1.935 5.649 1.00 88.88 176 ILE A N 1
ATOM 1488 C CA . ILE A 1 176 ? -26.214 -1.884 6.379 1.00 88.88 176 ILE A CA 1
ATOM 1489 C C . ILE A 1 176 ? -27.076 -0.856 5.665 1.00 88.88 176 ILE A C 1
ATOM 1491 O O . ILE A 1 176 ? -26.625 0.263 5.447 1.00 88.88 176 ILE A O 1
ATOM 1495 N N . HIS A 1 177 ? -28.298 -1.231 5.303 1.00 85.25 177 HIS A N 1
ATOM 1496 C CA . HIS A 1 177 ? -29.232 -0.330 4.632 1.00 85.25 177 HIS A CA 1
ATOM 1497 C C . HIS A 1 177 ? -30.347 0.108 5.570 1.00 85.25 177 HIS A C 1
ATOM 1499 O O . HIS A 1 177 ? -30.669 -0.550 6.569 1.00 85.25 177 HIS A O 1
ATOM 1505 N N . ASP A 1 178 ? -31.000 1.198 5.180 1.00 73.06 178 ASP A N 1
ATOM 1506 C CA . ASP A 1 178 ? -32.292 1.579 5.732 1.00 73.06 178 ASP A CA 1
ATOM 1507 C C . ASP A 1 178 ? -33.268 0.390 5.579 1.00 73.06 178 ASP A C 1
ATOM 1509 O O . ASP A 1 178 ? -33.284 -0.265 4.541 1.00 73.06 178 ASP A O 1
ATOM 1513 N N . GLU A 1 179 ? -34.066 0.095 6.616 1.00 78.50 179 GLU A N 1
ATOM 1514 C CA . GLU A 1 179 ? -34.942 -1.099 6.738 1.00 78.50 179 GLU A CA 1
ATOM 1515 C C . GLU A 1 179 ? -34.288 -2.391 7.282 1.00 78.50 179 GLU A C 1
ATOM 1517 O O . GLU A 1 179 ? -34.807 -3.489 7.074 1.00 78.50 179 GLU A O 1
ATOM 1522 N N . ASN A 1 180 ? -33.205 -2.277 8.060 1.00 88.38 180 ASN A N 1
ATOM 1523 C CA . ASN A 1 180 ? -32.548 -3.402 8.752 1.00 88.38 180 ASN A CA 1
ATOM 1524 C C . ASN A 1 180 ? -31.990 -4.467 7.792 1.00 88.38 180 ASN A C 1
ATOM 1526 O O . ASN A 1 180 ? -31.917 -5.643 8.153 1.00 88.38 180 ASN A O 1
ATOM 1530 N N . GLN A 1 181 ? -31.627 -4.095 6.564 1.00 91.94 181 GLN A N 1
ATOM 1531 C CA . GLN A 1 181 ? -31.023 -5.039 5.628 1.00 91.94 181 GLN A CA 1
ATOM 1532 C C . GLN A 1 181 ? -29.506 -5.074 5.807 1.00 91.94 181 GLN A C 1
ATOM 1534 O O . GLN A 1 181 ? -28.861 -4.030 5.877 1.00 91.94 181 GLN A O 1
ATOM 1539 N N . LEU A 1 182 ? -28.953 -6.283 5.858 1.00 92.75 182 LEU A N 1
ATOM 1540 C CA . LEU A 1 182 ? -27.524 -6.557 5.811 1.00 92.75 182 LEU A CA 1
ATOM 1541 C C . LEU A 1 182 ? -27.172 -7.080 4.421 1.00 92.75 182 LEU A C 1
ATOM 1543 O O . LEU A 1 182 ? -27.687 -8.123 4.009 1.00 92.75 182 LEU A O 1
ATOM 1547 N N . SER A 1 183 ? -26.246 -6.407 3.751 1.00 92.06 183 SER A N 1
ATOM 1548 C CA . SER A 1 183 ? -25.550 -6.942 2.585 1.00 92.06 183 SER A CA 1
ATOM 1549 C C . SER A 1 183 ? -24.168 -7.421 2.996 1.00 92.06 183 SER A C 1
ATOM 1551 O O . SER A 1 183 ? -23.397 -6.667 3.585 1.00 92.06 183 SER A O 1
ATOM 1553 N N . LEU A 1 184 ? -23.843 -8.664 2.659 1.00 91.69 184 LEU A N 1
ATOM 1554 C CA . LEU A 1 184 ? -22.519 -9.247 2.832 1.00 91.69 184 LEU A CA 1
ATOM 1555 C C . LEU A 1 184 ? -22.075 -9.827 1.498 1.00 91.69 184 LEU A C 1
ATOM 1557 O O . LEU A 1 184 ? -22.789 -10.641 0.920 1.00 91.69 184 LEU A O 1
ATOM 1561 N N . GLY A 1 185 ? -20.898 -9.465 1.010 1.00 87.56 185 GLY A N 1
ATOM 1562 C CA . GLY A 1 185 ? -20.419 -10.004 -0.256 1.00 87.56 185 GLY A CA 1
ATOM 1563 C C . GLY A 1 185 ? -18.913 -10.035 -0.366 1.00 87.56 185 GLY A C 1
ATOM 1564 O O . GLY A 1 185 ? -18.193 -9.620 0.541 1.00 87.56 185 GLY A O 1
ATOM 1565 N N . VAL A 1 186 ? -18.452 -10.544 -1.505 1.00 84.19 186 VAL A N 1
ATOM 1566 C CA . VAL A 1 186 ? -17.034 -10.587 -1.860 1.00 84.19 186 VAL A CA 1
ATOM 1567 C C . VAL A 1 186 ? -16.845 -9.733 -3.103 1.00 84.19 186 VAL A C 1
ATOM 1569 O O . VAL A 1 186 ? -17.423 -10.009 -4.160 1.00 84.19 186 VAL A O 1
ATOM 1572 N N . MET A 1 187 ? -16.035 -8.684 -2.992 1.00 78.69 187 MET A N 1
ATOM 1573 C CA . MET A 1 187 ? -15.775 -7.783 -4.113 1.00 78.69 187 MET A CA 1
ATOM 1574 C C . MET A 1 187 ? -15.255 -8.542 -5.343 1.00 78.69 187 MET A C 1
ATOM 1576 O O . MET A 1 187 ? -14.518 -9.518 -5.222 1.00 78.69 187 MET A O 1
ATOM 1580 N N . ASN A 1 188 ? -15.623 -8.080 -6.543 1.00 70.75 188 ASN A N 1
ATOM 1581 C CA . ASN A 1 188 ? -15.188 -8.627 -7.841 1.00 70.75 188 ASN A CA 1
ATOM 1582 C C . ASN A 1 188 ? -15.567 -10.095 -8.127 1.00 70.75 188 ASN A C 1
ATOM 1584 O O . ASN A 1 188 ? -15.169 -10.628 -9.160 1.00 70.75 188 ASN A O 1
ATOM 1588 N N . SER A 1 189 ? -16.350 -10.744 -7.261 1.00 73.62 189 SER A N 1
ATOM 1589 C CA . SER A 1 189 ? -16.795 -12.132 -7.459 1.00 73.62 189 SER A CA 1
ATOM 1590 C C . SER A 1 189 ? -18.201 -12.249 -8.063 1.00 73.62 189 SER A C 1
ATOM 1592 O O . SER A 1 189 ? -18.584 -13.316 -8.530 1.00 73.62 189 SER A O 1
ATOM 1594 N N . GLY A 1 190 ? -18.985 -11.166 -8.029 1.00 71.12 190 GLY A N 1
ATOM 1595 C CA . GLY A 1 190 ? -20.426 -11.206 -8.300 1.00 71.12 190 GLY A CA 1
ATOM 1596 C C . GLY A 1 190 ? -21.255 -11.822 -7.163 1.00 71.12 190 GLY A C 1
ATOM 1597 O O . GLY A 1 190 ? -22.478 -11.759 -7.218 1.00 71.12 190 GLY A O 1
ATOM 1598 N N . PHE A 1 191 ? -20.615 -12.365 -6.121 1.00 79.38 191 PHE A N 1
ATOM 1599 C CA . PHE A 1 191 ? -21.277 -12.960 -4.965 1.00 79.38 191 PHE A CA 1
ATOM 1600 C C . PHE A 1 191 ? -21.641 -11.905 -3.913 1.00 79.38 191 PHE A C 1
ATOM 1602 O O . PHE A 1 191 ? -20.784 -11.165 -3.416 1.00 79.38 191 PHE A O 1
ATOM 1609 N N . GLY A 1 192 ? -22.915 -11.894 -3.526 1.00 83.44 192 GLY A N 1
ATOM 1610 C CA . GLY A 1 192 ? -23.445 -11.083 -2.439 1.00 83.44 192 GLY A CA 1
ATOM 1611 C C . GLY A 1 192 ? -24.733 -11.684 -1.885 1.00 83.44 192 GLY A C 1
ATOM 1612 O O . GLY A 1 192 ? -25.562 -12.205 -2.626 1.00 83.44 192 GLY A O 1
ATOM 1613 N N . LEU A 1 193 ? -24.892 -11.603 -0.571 1.00 87.94 193 LEU A N 1
ATOM 1614 C CA . LEU A 1 193 ? -26.059 -12.041 0.174 1.00 87.94 193 LEU A CA 1
ATOM 1615 C C . LEU A 1 193 ? -26.733 -10.819 0.787 1.00 87.94 193 LEU A C 1
ATOM 1617 O O . LEU A 1 193 ? -26.079 -10.022 1.454 1.00 87.94 193 LEU A O 1
ATOM 1621 N N . ASN A 1 194 ? -28.045 -10.711 0.607 1.00 91.31 194 ASN A N 1
ATOM 1622 C CA . ASN A 1 194 ? -28.865 -9.680 1.235 1.00 91.31 194 ASN A CA 1
ATOM 1623 C C . ASN A 1 194 ? -29.861 -10.356 2.171 1.00 91.31 194 ASN A C 1
ATOM 1625 O O . ASN A 1 194 ? -30.639 -11.198 1.726 1.00 91.31 194 ASN A O 1
ATOM 1629 N N . GLY A 1 195 ? -29.834 -10.001 3.449 1.00 92.88 195 GLY A N 1
ATOM 1630 C CA . GLY A 1 195 ? -30.726 -10.551 4.466 1.00 92.88 195 GLY A CA 1
ATOM 1631 C C . GLY A 1 195 ? -31.308 -9.459 5.350 1.00 92.88 195 GLY A C 1
ATOM 1632 O O . GLY A 1 195 ? -30.838 -8.324 5.347 1.00 92.88 195 GLY A O 1
ATOM 1633 N N . THR A 1 196 ? -32.347 -9.787 6.110 1.00 95.75 196 THR A N 1
ATOM 1634 C CA . THR A 1 196 ? -32.948 -8.873 7.087 1.00 95.75 196 THR A CA 1
ATOM 1635 C C . THR A 1 196 ? -32.444 -9.214 8.480 1.00 95.75 196 THR A C 1
ATOM 1637 O O . THR A 1 196 ? -32.584 -10.348 8.931 1.00 95.75 196 THR A O 1
ATOM 1640 N N . ILE A 1 197 ? -31.881 -8.233 9.181 1.00 95.31 197 ILE A N 1
ATOM 1641 C CA . ILE A 1 197 ? -31.487 -8.366 10.582 1.00 95.31 197 ILE A CA 1
ATOM 1642 C C . ILE A 1 197 ? -32.764 -8.433 11.419 1.00 95.31 197 ILE A C 1
ATOM 1644 O O . ILE A 1 197 ? -33.507 -7.454 11.526 1.00 95.31 197 ILE A O 1
ATOM 1648 N N . SER A 1 198 ? -33.029 -9.601 11.998 1.00 94.38 198 SER A N 1
ATOM 1649 C CA . SER A 1 198 ? -34.256 -9.875 12.748 1.00 94.38 198 SER A CA 1
ATOM 1650 C C . SER A 1 198 ? -34.072 -9.781 14.258 1.00 94.38 198 SER A C 1
ATOM 1652 O O . SER A 1 198 ? -35.043 -9.517 14.972 1.00 94.38 198 SER A O 1
ATOM 1654 N N . ASN A 1 199 ? -32.842 -9.944 14.755 1.00 95.38 199 ASN A N 1
ATOM 1655 C CA . ASN A 1 199 ? -32.525 -9.822 16.174 1.00 95.38 199 ASN A CA 1
ATOM 1656 C C . ASN A 1 199 ? -31.063 -9.410 16.416 1.00 95.38 199 ASN A C 1
ATOM 1658 O O . ASN A 1 199 ? -30.174 -9.743 15.634 1.00 95.38 199 ASN A O 1
ATOM 1662 N N . ILE A 1 200 ? -30.826 -8.710 17.529 1.00 95.19 200 ILE A N 1
ATOM 1663 C CA . ILE A 1 200 ? -29.494 -8.373 18.045 1.00 95.19 200 ILE A CA 1
ATOM 1664 C C . ILE A 1 200 ? -29.483 -8.688 19.543 1.00 95.19 200 ILE A C 1
ATOM 1666 O O . ILE A 1 200 ? -30.258 -8.112 20.309 1.00 95.19 200 ILE A O 1
ATOM 1670 N N . GLU A 1 201 ? -28.587 -9.575 19.965 1.00 96.50 201 GLU A N 1
ATOM 1671 C CA . GLU A 1 201 ? -28.327 -9.887 21.372 1.00 96.50 201 GLU A CA 1
ATOM 1672 C C . GLU A 1 201 ? -26.937 -9.386 21.759 1.00 96.50 201 GLU A C 1
ATOM 1674 O O . GLU A 1 201 ? -25.960 -9.665 21.075 1.00 96.50 201 GLU A O 1
ATOM 1679 N N . TYR A 1 202 ? -26.834 -8.636 22.854 1.00 95.25 202 TYR A N 1
ATOM 1680 C CA . TYR A 1 202 ? -25.550 -8.178 23.375 1.00 95.25 202 TYR A CA 1
ATOM 1681 C C . TYR A 1 202 ? -24.997 -9.173 24.397 1.00 95.25 202 TYR A C 1
ATOM 1683 O O . TYR A 1 202 ? -25.654 -9.480 25.392 1.00 95.25 202 TYR A O 1
ATOM 1691 N N . ASN A 1 203 ? -23.759 -9.615 24.184 1.00 92.94 203 ASN A N 1
ATOM 1692 C CA . ASN A 1 203 ? -23.112 -10.673 24.963 1.00 92.94 203 ASN A CA 1
ATOM 1693 C C . ASN A 1 203 ? -22.079 -10.131 25.975 1.00 92.94 203 ASN A C 1
ATOM 1695 O O . ASN A 1 203 ? -21.350 -10.902 26.603 1.00 92.94 203 ASN A O 1
ATOM 1699 N N . GLY A 1 204 ? -21.988 -8.806 26.145 1.00 91.19 204 GLY A N 1
ATOM 1700 C CA . GLY A 1 204 ? -20.880 -8.175 26.869 1.00 91.19 204 GLY A CA 1
ATOM 1701 C C . GLY A 1 204 ? -19.617 -8.071 26.014 1.00 91.19 204 GLY A C 1
ATOM 1702 O O . GLY A 1 204 ? -19.571 -8.553 24.886 1.00 91.19 204 GLY A O 1
ATOM 1703 N N . TYR A 1 205 ? -18.573 -7.437 26.539 1.00 91.25 205 TYR A N 1
ATOM 1704 C CA . TYR A 1 205 ? -17.279 -7.263 25.873 1.00 91.25 205 TYR A CA 1
ATOM 1705 C C . TYR A 1 205 ? -17.377 -6.571 24.497 1.00 91.25 205 TYR A C 1
ATOM 1707 O O . TYR A 1 205 ? -16.619 -6.900 23.586 1.00 91.25 205 TYR A O 1
ATOM 1715 N N . MET A 1 206 ? -18.336 -5.650 24.319 1.00 90.19 206 MET A N 1
ATOM 1716 C CA . MET A 1 206 ? -18.689 -5.055 23.009 1.00 90.19 206 MET A CA 1
ATOM 1717 C C . MET A 1 206 ? -19.020 -6.089 21.908 1.00 90.19 206 MET A C 1
ATOM 1719 O O . MET A 1 206 ? -18.917 -5.797 20.715 1.00 90.19 206 MET A O 1
ATOM 1723 N N . SER A 1 207 ? -19.427 -7.299 22.300 1.00 92.25 207 SER A N 1
ATOM 1724 C CA . SER A 1 207 ? -19.794 -8.380 21.388 1.00 92.25 207 SER A CA 1
ATOM 1725 C C . SER A 1 207 ? -21.307 -8.570 21.303 1.00 92.25 207 SER A C 1
ATOM 1727 O O . SER A 1 207 ? -22.046 -8.361 22.269 1.00 92.25 207 SER A O 1
ATOM 1729 N N . TYR A 1 208 ? -21.761 -8.964 20.121 1.00 94.94 208 TYR A N 1
ATOM 1730 C CA . TYR A 1 208 ? -23.152 -9.074 19.724 1.00 94.94 208 TYR A CA 1
ATOM 1731 C C . TYR A 1 208 ? -23.363 -10.356 18.917 1.00 94.94 208 TYR A C 1
ATOM 1733 O O . TYR A 1 208 ? -22.511 -10.747 18.119 1.00 94.94 208 TYR A O 1
ATOM 1741 N N . THR A 1 209 ? -24.519 -10.982 19.091 1.00 96.38 209 THR A N 1
ATOM 1742 C CA . THR A 1 209 ? -25.056 -11.977 18.165 1.00 96.38 209 THR A CA 1
ATOM 1743 C C . THR A 1 209 ? -26.077 -11.275 17.281 1.00 96.38 209 THR A C 1
ATOM 1745 O O . THR A 1 209 ? -27.075 -10.757 17.783 1.00 96.38 209 THR A O 1
ATOM 1748 N N . VAL A 1 210 ? -25.816 -11.228 15.978 1.00 95.81 210 VAL A N 1
ATOM 1749 C CA . VAL A 1 210 ? -26.696 -10.612 14.979 1.00 95.81 210 VAL A CA 1
ATOM 1750 C C . VAL A 1 210 ? -27.371 -11.718 14.179 1.00 95.81 210 VAL A C 1
ATOM 1752 O O . VAL A 1 210 ? -26.712 -12.417 13.412 1.00 95.81 210 VAL A O 1
ATOM 1755 N N . THR A 1 211 ? -28.679 -11.880 14.355 1.00 96.56 211 THR A N 1
ATOM 1756 C CA . THR A 1 211 ? -29.474 -12.878 13.631 1.00 96.56 211 THR A CA 1
ATOM 1757 C C . THR A 1 211 ? -29.992 -12.278 12.329 1.00 96.56 211 THR A C 1
ATOM 1759 O O . THR A 1 211 ? -30.621 -11.215 12.336 1.00 96.56 211 THR A O 1
ATOM 1762 N N . VAL A 1 212 ? -29.736 -12.959 11.213 1.00 96.31 212 VAL A N 1
ATOM 1763 C CA . VAL A 1 212 ? -30.066 -12.497 9.861 1.00 96.31 212 VAL A CA 1
ATOM 1764 C C . VAL A 1 212 ? -30.892 -13.549 9.135 1.00 96.31 212 VAL A C 1
ATOM 1766 O O . VAL A 1 212 ? -30.478 -14.703 9.010 1.00 96.31 212 VAL A O 1
ATOM 1769 N N . ASP A 1 213 ? -32.047 -13.127 8.630 1.00 95.94 213 ASP A N 1
ATOM 1770 C CA . ASP A 1 213 ? -32.937 -13.933 7.802 1.00 95.94 213 ASP A CA 1
ATOM 1771 C C . ASP A 1 213 ? -32.624 -13.691 6.321 1.00 95.94 213 ASP A C 1
ATOM 1773 O O . ASP A 1 213 ? -32.870 -12.605 5.787 1.00 95.94 213 ASP A O 1
ATOM 1777 N N . TYR A 1 214 ? -32.086 -14.706 5.646 1.00 93.69 214 TYR A N 1
ATOM 1778 C CA . TYR A 1 214 ? -31.799 -14.674 4.215 1.00 93.69 214 TYR A CA 1
ATOM 1779 C C . TYR A 1 214 ? -32.970 -15.269 3.416 1.00 93.69 214 TYR A C 1
ATOM 1781 O O . TYR A 1 214 ? -33.381 -16.408 3.675 1.00 93.69 214 TYR A O 1
ATOM 1789 N N . PRO A 1 215 ? -33.522 -14.538 2.429 1.00 92.25 215 PRO A N 1
ATOM 1790 C CA . PRO A 1 215 ? -34.533 -15.082 1.534 1.00 92.25 215 PRO A CA 1
ATOM 1791 C C . PRO A 1 215 ? -33.917 -16.166 0.644 1.00 92.25 215 PRO A C 1
ATOM 1793 O O . PRO A 1 215 ? -32.739 -16.103 0.304 1.00 92.25 215 PRO A O 1
ATOM 1796 N N . GLY A 1 216 ? -34.724 -17.148 0.242 1.00 88.88 216 GLY A N 1
ATOM 1797 C CA . GLY A 1 216 ? -34.282 -18.162 -0.715 1.00 88.88 216 GLY A CA 1
ATOM 1798 C C . GLY A 1 216 ? -33.986 -17.546 -2.083 1.00 88.88 216 GLY A C 1
ATOM 1799 O O . GLY A 1 216 ? -34.640 -16.582 -2.488 1.00 88.88 216 GLY A O 1
ATOM 1800 N N . TYR A 1 217 ? -33.022 -18.122 -2.794 1.00 87.88 217 TYR A N 1
ATOM 1801 C CA . TYR A 1 217 ? -32.589 -17.683 -4.114 1.00 87.88 217 TYR A CA 1
ATOM 1802 C C . TYR A 1 217 ? -32.777 -18.799 -5.140 1.00 87.88 217 TYR A C 1
ATOM 1804 O O . TYR A 1 217 ? -32.389 -19.942 -4.905 1.00 87.88 217 TYR A O 1
ATOM 1812 N N . GLU A 1 218 ? -33.364 -18.471 -6.293 1.00 86.88 218 GLU A N 1
ATOM 1813 C CA . GLU A 1 218 ? -33.626 -19.440 -7.371 1.00 86.88 218 GLU A CA 1
ATOM 1814 C C . GLU A 1 218 ? -32.366 -19.825 -8.165 1.00 86.88 218 GLU A C 1
ATOM 1816 O O . GLU A 1 218 ? -32.417 -20.740 -8.990 1.00 86.88 218 GLU A O 1
ATOM 1821 N N . GLY A 1 219 ? -31.237 -19.171 -7.882 1.00 81.62 219 GLY A N 1
ATOM 1822 C CA . GLY A 1 219 ? -29.973 -19.362 -8.579 1.00 81.62 219 GLY A CA 1
ATOM 1823 C C . GLY A 1 219 ? -29.875 -18.552 -9.873 1.00 81.62 219 GLY A C 1
ATOM 1824 O O . GLY A 1 219 ? -30.875 -18.122 -10.451 1.00 81.62 219 GLY A O 1
ATOM 1825 N N . ASP A 1 220 ? -28.647 -18.352 -10.336 1.00 81.69 220 ASP A N 1
ATOM 1826 C CA . ASP A 1 220 ? -28.330 -17.751 -11.631 1.00 81.69 220 ASP A CA 1
ATOM 1827 C C . ASP A 1 220 ? -27.129 -18.458 -12.287 1.00 81.69 220 ASP A C 1
ATOM 1829 O O . ASP A 1 220 ? -26.780 -19.582 -11.932 1.00 81.69 220 ASP A O 1
ATOM 1833 N N . GLU A 1 221 ? -26.520 -17.839 -13.301 1.00 74.38 221 GLU A N 1
ATOM 1834 C CA . GLU A 1 221 ? -25.362 -18.408 -14.004 1.00 74.38 221 GLU A CA 1
ATOM 1835 C C . GLU A 1 221 ? -24.094 -18.510 -13.130 1.00 74.38 221 GLU A C 1
ATOM 1837 O O . GLU A 1 221 ? -23.149 -19.199 -13.517 1.00 74.38 221 GLU A O 1
ATOM 1842 N N . ILE A 1 222 ? -24.055 -17.827 -11.982 1.00 73.06 222 ILE A N 1
ATOM 1843 C CA . ILE A 1 222 ? -22.881 -17.660 -11.113 1.00 73.06 222 ILE A CA 1
ATOM 1844 C C . ILE A 1 222 ? -23.112 -18.289 -9.728 1.00 73.06 222 ILE A C 1
ATOM 1846 O O . ILE A 1 222 ? -22.167 -18.795 -9.124 1.00 73.06 222 ILE A O 1
ATOM 1850 N N . THR A 1 223 ? -24.349 -18.288 -9.230 1.00 75.38 223 THR A N 1
ATOM 1851 C CA . THR A 1 223 ? -24.709 -18.675 -7.861 1.00 75.38 223 THR A CA 1
ATOM 1852 C C . THR A 1 223 ? -25.761 -19.777 -7.869 1.00 75.38 223 THR A C 1
ATOM 1854 O O . THR A 1 223 ? -26.825 -19.631 -8.470 1.00 75.38 223 THR A O 1
ATOM 1857 N N . ASP A 1 224 ? -25.480 -20.873 -7.165 1.00 83.50 224 ASP A N 1
ATOM 1858 C CA . ASP A 1 224 ? -26.415 -21.988 -7.016 1.00 83.50 224 ASP A CA 1
ATOM 1859 C C . ASP A 1 224 ? -27.676 -21.573 -6.229 1.00 83.50 224 ASP A C 1
ATOM 1861 O O . ASP A 1 224 ? -27.609 -20.712 -5.344 1.00 83.50 224 ASP A O 1
ATOM 1865 N N . PRO A 1 225 ? -28.838 -22.190 -6.511 1.00 87.38 225 PRO A N 1
ATOM 1866 C CA . PRO A 1 225 ? -30.049 -21.968 -5.734 1.00 87.38 225 PRO A CA 1
ATOM 1867 C C . PRO A 1 225 ? -29.884 -22.409 -4.278 1.00 87.38 225 PRO A C 1
ATOM 1869 O O . PRO A 1 225 ? -29.266 -23.437 -3.991 1.00 87.38 225 PRO A O 1
ATOM 1872 N N . TYR A 1 226 ? -30.529 -21.686 -3.365 1.00 86.94 226 TYR A N 1
ATOM 1873 C CA . TYR A 1 226 ? -30.588 -22.038 -1.949 1.00 86.94 226 TYR A CA 1
ATOM 1874 C C . TYR A 1 226 ? -31.950 -21.687 -1.338 1.00 86.94 226 TYR A C 1
ATOM 1876 O O . TYR A 1 226 ? -32.592 -20.707 -1.715 1.00 86.94 226 TYR A O 1
ATOM 1884 N N . ASP A 1 227 ? -32.405 -22.499 -0.382 1.00 92.38 227 ASP A N 1
ATOM 1885 C CA . ASP A 1 227 ? -33.635 -22.234 0.372 1.00 92.38 227 ASP A CA 1
ATOM 1886 C C . ASP A 1 227 ? -33.435 -21.080 1.363 1.00 92.38 227 ASP A C 1
ATOM 1888 O O . ASP A 1 227 ? -32.314 -20.794 1.771 1.00 92.38 227 ASP A O 1
ATOM 1892 N N . ALA A 1 228 ? -34.524 -20.433 1.789 1.00 93.94 228 ALA A N 1
ATOM 1893 C CA . ALA A 1 228 ? -34.456 -19.414 2.836 1.00 93.94 228 ALA A CA 1
ATOM 1894 C C . ALA A 1 228 ? -33.890 -20.005 4.138 1.00 93.94 228 ALA A C 1
ATOM 1896 O O . ALA A 1 228 ? -34.291 -21.096 4.556 1.00 93.94 228 ALA A O 1
ATOM 1897 N N . TYR A 1 229 ? -32.997 -19.272 4.796 1.00 93.88 229 TYR A N 1
ATOM 1898 C CA . TYR A 1 229 ? -32.361 -19.707 6.036 1.00 93.88 229 TYR A CA 1
ATOM 1899 C C . TYR A 1 229 ? -32.099 -18.528 6.971 1.00 93.88 229 TYR A C 1
ATOM 1901 O O . TYR A 1 229 ? -32.002 -17.380 6.546 1.00 93.88 229 TYR A O 1
ATOM 1909 N N . THR A 1 230 ? -31.960 -18.835 8.256 1.00 95.94 230 THR A N 1
ATOM 1910 C CA . THR A 1 230 ? -31.565 -17.880 9.292 1.00 95.94 230 THR A CA 1
ATOM 1911 C C . THR A 1 230 ? -30.174 -18.250 9.777 1.00 95.94 230 THR A C 1
ATOM 1913 O O . THR A 1 230 ? -29.877 -19.435 9.954 1.00 95.94 230 THR A O 1
ATOM 1916 N N . THR A 1 231 ? -29.322 -17.257 9.999 1.00 94.25 231 THR A N 1
ATOM 1917 C CA . THR A 1 231 ? -27.981 -17.464 10.549 1.00 94.25 231 THR A CA 1
ATOM 1918 C C . THR A 1 231 ? -27.661 -16.421 11.607 1.00 94.25 231 THR A C 1
ATOM 1920 O O . THR A 1 231 ? -28.110 -15.280 11.520 1.00 94.25 231 THR A O 1
ATOM 1923 N N . ASP A 1 232 ? -26.851 -16.819 12.581 1.00 95.56 232 ASP A N 1
ATOM 1924 C CA . ASP A 1 232 ? -26.329 -15.936 13.615 1.00 95.56 232 ASP A CA 1
ATOM 1925 C C . ASP A 1 232 ? -24.883 -15.567 13.285 1.00 95.56 232 ASP A C 1
ATOM 1927 O O . ASP A 1 232 ? -24.034 -16.441 13.091 1.00 95.56 232 ASP A O 1
ATOM 1931 N N . TYR A 1 233 ? -24.595 -14.270 13.245 1.00 94.75 233 TYR A N 1
ATOM 1932 C CA . TYR A 1 233 ? -23.243 -13.743 13.129 1.00 94.75 233 TYR A CA 1
ATOM 1933 C C . TYR A 1 233 ? -22.745 -13.272 14.484 1.00 94.75 233 TYR A C 1
ATOM 1935 O O . TYR A 1 233 ? -23.395 -12.484 15.171 1.00 94.75 233 TYR A O 1
ATOM 1943 N N . TYR A 1 234 ? -21.550 -13.726 14.847 1.00 93.88 234 TYR A N 1
ATOM 1944 C CA . TYR A 1 234 ? -20.847 -13.192 16.000 1.00 93.88 234 TYR A CA 1
ATOM 1945 C C . TYR A 1 234 ? -20.087 -11.935 15.589 1.00 93.88 234 TYR A C 1
ATOM 1947 O O . TYR A 1 234 ? -19.166 -12.002 14.773 1.00 93.88 234 TYR A O 1
ATOM 1955 N N . MET A 1 235 ? -20.479 -10.798 16.146 1.00 93.69 235 MET A N 1
ATOM 1956 C CA . MET A 1 235 ? -19.963 -9.487 15.785 1.00 93.69 235 MET A CA 1
ATOM 1957 C C . MET A 1 235 ? -19.378 -8.793 17.009 1.00 93.69 235 MET A C 1
ATOM 1959 O O . MET A 1 235 ? -19.996 -8.736 18.064 1.00 93.69 235 MET A O 1
ATOM 1963 N N . TYR A 1 236 ? -18.198 -8.219 16.866 1.00 92.31 236 TYR A N 1
ATOM 1964 C CA . TYR A 1 236 ? -17.616 -7.284 17.813 1.00 92.31 236 TYR A CA 1
ATOM 1965 C C . TYR A 1 236 ? -17.657 -5.887 17.197 1.00 92.31 236 TYR A C 1
ATOM 1967 O O . TYR A 1 236 ? -17.226 -5.705 16.058 1.00 92.31 236 TYR A O 1
ATOM 1975 N N . TYR A 1 237 ? -18.165 -4.903 17.937 1.00 91.81 237 TYR A N 1
ATOM 1976 C CA . TYR A 1 237 ? -18.216 -3.523 17.464 1.00 91.81 237 TYR A CA 1
ATOM 1977 C C . TYR A 1 237 ? -17.855 -2.539 18.573 1.00 91.81 237 TYR A C 1
ATOM 1979 O O . TYR A 1 237 ? -18.580 -2.411 19.562 1.00 91.81 237 TYR A O 1
ATOM 1987 N N . ASN A 1 238 ? -16.754 -1.809 18.377 1.00 88.25 238 ASN A N 1
ATOM 1988 C CA . ASN A 1 238 ? -16.360 -0.698 19.236 1.00 88.25 238 ASN A CA 1
ATOM 1989 C C . ASN A 1 238 ? -16.844 0.637 18.631 1.00 88.25 238 ASN A C 1
ATOM 1991 O O . ASN A 1 238 ? -16.199 1.156 17.712 1.00 88.25 238 ASN A O 1
ATOM 1995 N N . PRO A 1 239 ? -17.925 1.247 19.159 1.00 85.31 239 PRO A N 1
ATOM 1996 C CA . PRO A 1 239 ? -18.491 2.482 18.609 1.00 85.31 239 PRO A CA 1
ATOM 1997 C C . PRO A 1 239 ? -17.608 3.719 18.809 1.00 85.31 239 PRO A C 1
ATOM 1999 O O . PRO A 1 239 ? -17.873 4.757 18.207 1.00 85.31 239 PRO A O 1
ATOM 2002 N N . HIS A 1 240 ? -16.585 3.650 19.666 1.00 83.06 240 HIS A N 1
ATOM 2003 C CA . HIS A 1 240 ? -15.701 4.784 19.949 1.00 83.06 240 HIS A CA 1
ATOM 2004 C C . HIS A 1 240 ? -14.535 4.896 18.963 1.00 83.06 240 HIS A C 1
ATOM 2006 O O . HIS A 1 240 ? -13.990 5.986 18.796 1.00 83.06 240 HIS A O 1
ATOM 2012 N N . TYR A 1 241 ? -14.168 3.784 18.322 1.00 80.81 241 TYR A N 1
ATOM 2013 C CA . TYR A 1 241 ? -13.023 3.689 17.410 1.00 80.81 241 TYR A CA 1
ATOM 2014 C C . TYR A 1 241 ? -13.391 3.139 16.028 1.00 80.81 241 TYR A C 1
ATOM 2016 O O . TYR A 1 241 ? -12.504 2.973 15.199 1.00 80.81 241 TYR A O 1
ATOM 2024 N N . GLU A 1 242 ? -14.676 2.858 15.781 1.00 85.50 242 GLU A N 1
ATOM 2025 C CA . GLU A 1 242 ? -15.174 2.296 14.517 1.00 85.50 242 GLU A CA 1
ATOM 2026 C C . GLU A 1 242 ? -14.466 0.987 14.133 1.00 85.50 242 GLU A C 1
ATOM 2028 O O . GLU A 1 242 ? -14.175 0.736 12.968 1.00 85.50 242 GLU A O 1
ATOM 2033 N N . ILE A 1 243 ? -14.188 0.146 15.132 1.00 85.38 243 ILE A N 1
ATOM 2034 C CA . ILE A 1 243 ? -13.602 -1.180 14.920 1.00 85.38 243 ILE A CA 1
ATOM 2035 C C . ILE A 1 243 ? -14.745 -2.181 14.849 1.00 85.38 243 ILE A C 1
ATOM 2037 O O . ILE A 1 243 ? -15.433 -2.408 15.849 1.00 85.38 243 ILE A O 1
ATOM 2041 N N . LEU A 1 244 ? -14.928 -2.782 13.677 1.00 91.25 244 LEU A N 1
ATOM 2042 C CA . LEU A 1 244 ? -15.902 -3.834 13.430 1.00 91.25 244 LEU A CA 1
ATOM 2043 C C . LEU A 1 244 ? -15.156 -5.134 13.141 1.00 91.25 244 LEU A C 1
ATOM 2045 O O . LEU A 1 244 ? -14.312 -5.189 12.254 1.00 91.25 244 LEU A O 1
ATOM 2049 N N . LYS A 1 245 ? -15.482 -6.199 13.866 1.00 92.00 245 LYS A N 1
ATOM 2050 C CA . LYS A 1 245 ? -15.029 -7.551 13.540 1.00 92.00 245 LYS A CA 1
ATOM 2051 C C . LYS A 1 245 ? -16.230 -8.471 13.478 1.00 92.00 245 LYS A C 1
ATOM 2053 O O . LYS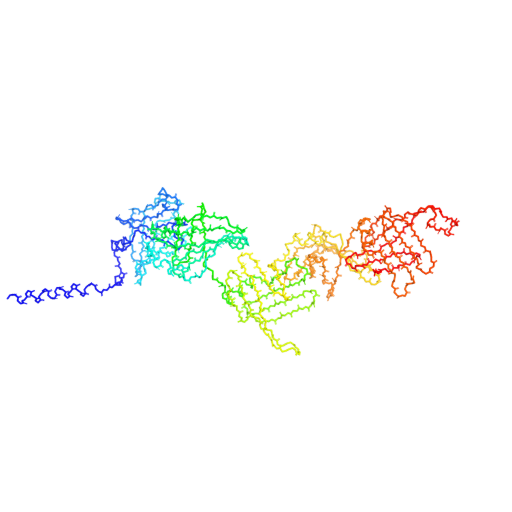 A 1 245 ? -17.111 -8.387 14.328 1.00 92.00 245 LYS A O 1
ATOM 2058 N N . MET A 1 246 ? -16.272 -9.364 12.506 1.00 92.25 246 MET A N 1
ATOM 2059 C CA . MET A 1 246 ? -17.368 -10.316 12.368 1.00 92.25 246 MET A CA 1
ATOM 2060 C C . MET A 1 246 ? -16.811 -11.692 12.050 1.00 92.25 246 MET A C 1
ATOM 2062 O O . MET A 1 246 ? -15.946 -11.843 11.188 1.00 92.25 246 MET A O 1
ATOM 2066 N N . LYS A 1 247 ? -17.301 -12.704 12.766 1.00 90.94 247 LYS A N 1
ATOM 2067 C CA . LYS A 1 247 ? -16.952 -14.087 12.482 1.00 90.94 247 LYS A CA 1
ATOM 2068 C C . LYS A 1 247 ? -17.723 -14.548 11.250 1.00 90.94 247 LYS A C 1
ATOM 2070 O O . LYS A 1 247 ? -18.945 -14.679 11.297 1.00 90.94 247 LYS A O 1
ATOM 2075 N N . LEU A 1 248 ? -16.998 -14.803 10.171 1.00 87.69 248 LEU A N 1
ATOM 2076 C CA . LEU A 1 248 ? -17.517 -15.377 8.939 1.00 87.69 248 LEU A CA 1
ATOM 2077 C C . LEU A 1 248 ? -16.917 -16.767 8.779 1.00 87.69 248 LEU A C 1
ATOM 2079 O O . LEU A 1 248 ? -15.700 -16.926 8.741 1.00 87.69 248 LEU A O 1
ATOM 2083 N N . TYR A 1 249 ? -17.780 -17.783 8.720 1.00 81.81 249 TYR A N 1
ATOM 2084 C CA . TYR A 1 249 ? -17.362 -19.184 8.784 1.00 81.81 249 TYR A CA 1
ATOM 2085 C C . TYR A 1 249 ? -16.520 -19.452 10.049 1.00 81.81 249 TYR A C 1
ATOM 2087 O O . TYR A 1 249 ? -17.035 -19.333 11.164 1.00 81.81 249 TYR A O 1
ATOM 2095 N N . ASP A 1 250 ? -15.235 -19.769 9.892 1.00 80.75 250 ASP A N 1
ATOM 2096 C CA . ASP A 1 250 ? -14.297 -20.034 10.988 1.00 80.75 250 ASP A CA 1
ATOM 2097 C C . ASP A 1 250 ? -13.258 -18.918 11.187 1.00 80.75 250 ASP A C 1
ATOM 2099 O O . ASP A 1 250 ? -12.357 -19.057 12.014 1.00 80.75 250 ASP A O 1
ATOM 2103 N N . GLU A 1 251 ? -13.408 -17.788 10.491 1.00 85.69 251 GLU A N 1
ATOM 2104 C CA . GLU A 1 251 ? -12.455 -16.677 10.514 1.00 85.69 251 GLU A CA 1
ATOM 2105 C C . GLU A 1 251 ? -13.076 -15.418 11.126 1.00 85.69 251 GLU A C 1
ATOM 2107 O O . GLU A 1 251 ? -14.244 -15.100 10.900 1.00 85.69 251 GLU A O 1
ATOM 2112 N N . LEU A 1 252 ? -12.295 -14.698 11.936 1.00 87.06 252 LEU A N 1
ATOM 2113 C CA . LEU A 1 252 ? -12.677 -13.391 12.464 1.00 87.06 252 LEU A CA 1
ATOM 2114 C C . LEU A 1 252 ? -12.160 -12.320 11.505 1.00 87.06 252 LEU A C 1
ATOM 2116 O O . LEU A 1 252 ? -10.966 -12.032 11.489 1.00 87.06 252 LEU A O 1
ATOM 2120 N N . ILE A 1 253 ? -13.061 -11.747 10.715 1.00 89.12 253 ILE A N 1
ATOM 2121 C CA . ILE A 1 253 ? -12.722 -10.742 9.710 1.00 89.12 253 ILE A CA 1
ATOM 2122 C C . ILE A 1 253 ? -12.839 -9.355 10.334 1.00 89.12 253 ILE A C 1
ATOM 2124 O O . ILE A 1 253 ? -13.857 -9.039 10.953 1.00 89.12 253 ILE A O 1
ATOM 2128 N N . GLU A 1 254 ? -11.801 -8.533 10.182 1.00 89.69 254 GLU A N 1
ATOM 2129 C CA . GLU A 1 254 ? -11.800 -7.132 10.606 1.00 89.69 254 GLU A CA 1
ATOM 2130 C C . GLU A 1 254 ? -12.212 -6.225 9.450 1.00 89.69 254 GLU A C 1
ATOM 2132 O O . GLU A 1 254 ? -11.657 -6.301 8.353 1.00 89.69 254 GLU A O 1
ATOM 2137 N N . PHE A 1 255 ? -13.165 -5.343 9.722 1.00 88.44 255 PHE A N 1
ATOM 2138 C CA . PHE A 1 255 ? -13.699 -4.370 8.790 1.00 88.44 255 PHE A CA 1
ATOM 2139 C C . PHE A 1 255 ? -13.395 -2.950 9.267 1.00 88.44 255 PHE A C 1
ATOM 2141 O O . PHE A 1 255 ? -13.531 -2.627 10.448 1.00 88.44 255 PHE A O 1
ATOM 2148 N N . ALA A 1 256 ? -13.057 -2.084 8.318 1.00 87.06 256 ALA A N 1
ATOM 2149 C CA . ALA A 1 256 ? -12.948 -0.646 8.510 1.00 87.06 256 ALA A CA 1
ATOM 2150 C C . ALA A 1 256 ? -14.000 0.072 7.655 1.00 87.06 256 ALA A C 1
ATOM 2152 O O . ALA A 1 256 ? -14.360 -0.423 6.582 1.00 87.06 256 ALA A O 1
ATOM 2153 N N . PRO A 1 257 ? -14.501 1.236 8.093 1.00 88.25 257 PRO A N 1
ATOM 2154 C CA . PRO A 1 257 ? -15.458 1.988 7.299 1.00 88.25 257 PRO A CA 1
ATOM 2155 C C . PRO A 1 257 ? -14.809 2.455 5.992 1.00 88.25 257 PRO A C 1
ATOM 2157 O O . PRO A 1 257 ? -13.647 2.872 5.978 1.00 88.25 257 PRO A O 1
ATOM 2160 N N . ASP A 1 258 ? -15.568 2.411 4.898 1.00 87.12 258 ASP A N 1
ATOM 2161 C CA . ASP A 1 258 ? -15.122 2.840 3.576 1.00 87.12 258 ASP A CA 1
ATOM 2162 C C . ASP A 1 258 ? -15.070 4.370 3.475 1.00 87.12 258 ASP A C 1
ATOM 2164 O O . ASP A 1 258 ? -15.921 5.029 2.873 1.00 87.12 258 ASP A O 1
ATOM 2168 N N . LYS A 1 259 ? -14.072 4.953 4.135 1.00 83.62 259 LYS A N 1
ATOM 2169 C CA . LYS A 1 259 ? -13.797 6.385 4.129 1.00 83.62 259 LYS A CA 1
ATOM 2170 C C . LYS A 1 259 ? -12.582 6.626 3.254 1.00 83.62 259 LYS A C 1
ATOM 2172 O O . LYS A 1 259 ? -11.463 6.265 3.615 1.00 83.62 259 LYS A O 1
ATOM 2177 N N . GLY A 1 260 ? -12.807 7.220 2.089 1.00 83.94 260 GLY A N 1
ATOM 2178 C CA . GLY A 1 260 ? -11.717 7.677 1.242 1.00 83.94 260 GLY A CA 1
ATOM 2179 C C . GLY A 1 260 ? -10.905 8.775 1.904 1.00 83.94 260 GLY A C 1
ATOM 2180 O O . GLY A 1 260 ? -11.333 9.404 2.873 1.00 83.94 260 GLY A O 1
ATOM 2181 N N . LEU A 1 261 ? -9.734 9.025 1.337 1.00 89.44 261 LEU A N 1
ATOM 2182 C CA . LEU A 1 261 ? -8.876 10.124 1.751 1.00 89.44 261 LEU A CA 1
ATOM 2183 C C . LEU A 1 261 ? -9.479 11.460 1.306 1.00 89.44 261 LEU A C 1
ATOM 2185 O O . LEU A 1 261 ? -9.887 11.613 0.151 1.00 89.44 261 LEU A O 1
ATOM 2189 N N . ASN A 1 262 ? -9.490 12.448 2.200 1.00 91.88 262 ASN A N 1
ATOM 2190 C CA . ASN A 1 262 ? -9.731 13.831 1.789 1.00 91.88 262 ASN A CA 1
ATOM 2191 C C . ASN A 1 262 ? -8.527 14.380 0.990 1.00 91.88 262 ASN A C 1
ATOM 2193 O O . ASN A 1 262 ? -7.478 13.746 0.934 1.00 91.88 262 ASN A O 1
ATOM 2197 N N . LEU A 1 263 ? -8.645 15.567 0.382 1.00 93.00 263 LEU A N 1
ATOM 2198 C CA . LEU A 1 263 ? -7.582 16.151 -0.457 1.00 93.00 263 LEU A CA 1
ATOM 2199 C C . LEU A 1 263 ? -6.202 16.202 0.230 1.00 93.00 263 LEU A C 1
ATOM 2201 O O . LEU A 1 263 ? -5.200 15.869 -0.400 1.00 93.00 263 LEU A O 1
ATOM 2205 N N . GLU A 1 264 ? -6.135 16.610 1.501 1.00 92.94 264 GLU A N 1
ATOM 2206 C CA . GLU A 1 264 ? -4.869 16.712 2.243 1.00 92.94 264 GLU A CA 1
ATOM 2207 C C . GLU A 1 264 ? -4.269 15.326 2.505 1.00 92.94 264 GLU A C 1
ATOM 2209 O O . GLU A 1 264 ? -3.080 15.102 2.271 1.00 92.94 264 GLU A O 1
ATOM 2214 N N . GLU A 1 265 ? -5.098 14.379 2.943 1.00 93.12 265 GLU A N 1
ATOM 2215 C CA . GLU A 1 265 ? -4.694 12.992 3.189 1.00 93.12 265 GLU A CA 1
ATOM 2216 C C . GLU A 1 265 ? -4.257 12.289 1.899 1.00 93.12 265 GLU A C 1
ATOM 2218 O O . GLU A 1 265 ? -3.250 11.582 1.895 1.00 93.12 265 GLU A O 1
ATOM 2223 N N . PHE A 1 266 ? -4.977 12.523 0.799 1.00 93.56 266 PHE A N 1
ATOM 2224 C CA . PHE A 1 266 ? -4.688 11.966 -0.518 1.00 93.56 266 PHE A CA 1
ATOM 2225 C C . PHE A 1 266 ? -3.356 12.489 -1.049 1.00 93.56 266 PHE A C 1
ATOM 2227 O O . PHE A 1 266 ? -2.509 11.698 -1.455 1.00 93.56 266 PHE A O 1
ATOM 2234 N N . LEU A 1 267 ? -3.132 13.809 -0.989 1.00 92.94 267 LEU A N 1
ATOM 2235 C CA . LEU A 1 267 ? -1.860 14.421 -1.379 1.00 92.94 267 LEU A CA 1
ATOM 2236 C C . LEU A 1 267 ? -0.702 13.888 -0.556 1.00 92.94 267 LEU A C 1
ATOM 2238 O O . LEU A 1 267 ? 0.335 13.551 -1.116 1.00 92.94 267 LEU A O 1
ATOM 2242 N N . LYS A 1 268 ? -0.877 13.812 0.765 1.00 91.88 268 LYS A N 1
ATOM 2243 C CA . LYS A 1 268 ? 0.156 13.304 1.660 1.00 91.88 268 LYS A CA 1
ATOM 2244 C C . LYS A 1 268 ? 0.523 11.865 1.307 1.00 91.88 268 LYS A C 1
ATOM 2246 O O . LYS A 1 268 ? 1.699 11.587 1.135 1.00 91.88 268 LYS A O 1
ATOM 2251 N N . ALA A 1 269 ? -0.472 10.997 1.141 1.00 92.06 269 ALA A N 1
ATOM 2252 C CA . ALA A 1 269 ? -0.249 9.599 0.794 1.00 92.06 269 ALA A CA 1
ATOM 2253 C C . ALA A 1 269 ? 0.371 9.426 -0.604 1.00 92.06 269 ALA A C 1
ATOM 2255 O O . ALA A 1 269 ? 1.237 8.580 -0.798 1.00 92.06 269 ALA A O 1
ATOM 2256 N N . LEU A 1 270 ? -0.035 10.234 -1.589 1.00 92.31 270 LEU A N 1
ATOM 2257 C CA . LEU A 1 270 ? 0.551 10.186 -2.930 1.00 92.31 270 LEU A CA 1
ATOM 2258 C C . LEU A 1 270 ? 2.001 10.706 -2.940 1.00 92.31 270 LEU A C 1
ATOM 2260 O O . LEU A 1 270 ? 2.826 10.182 -3.687 1.00 92.31 270 LEU A O 1
ATOM 2264 N N . ALA A 1 271 ? 2.303 11.697 -2.093 1.00 91.88 271 ALA A N 1
ATOM 2265 C CA . ALA A 1 271 ? 3.618 12.316 -1.918 1.00 91.88 271 ALA A CA 1
ATOM 2266 C C . ALA A 1 271 ? 4.553 11.559 -0.954 1.00 91.88 271 ALA A C 1
ATOM 2268 O O . ALA A 1 271 ? 5.697 11.981 -0.776 1.00 91.88 271 ALA A O 1
ATOM 2269 N N . ASP A 1 272 ? 4.109 10.447 -0.350 1.00 89.94 272 ASP A N 1
ATOM 2270 C CA . ASP A 1 272 ? 4.997 9.534 0.392 1.00 89.94 272 ASP A CA 1
ATOM 2271 C C . ASP A 1 272 ? 6.115 8.995 -0.520 1.00 89.94 272 ASP A C 1
ATOM 2273 O O . ASP A 1 272 ? 7.207 8.652 -0.059 1.00 89.94 272 ASP A O 1
ATOM 2277 N N . TYR A 1 273 ? 5.861 8.996 -1.830 1.00 88.50 273 TYR A N 1
ATOM 2278 C CA . TYR A 1 273 ? 6.839 8.745 -2.872 1.00 88.50 273 TYR A CA 1
ATOM 2279 C C . TYR A 1 273 ? 7.064 9.995 -3.712 1.00 88.50 273 TYR A C 1
ATOM 2281 O O . TYR A 1 273 ? 6.116 10.665 -4.119 1.00 88.50 273 TYR A O 1
ATOM 2289 N N . ASN A 1 274 ? 8.333 10.275 -4.032 1.00 83.38 274 ASN A N 1
ATOM 2290 C CA . ASN A 1 274 ? 8.681 11.382 -4.926 1.00 83.38 274 ASN A CA 1
ATOM 2291 C C . ASN A 1 274 ? 7.966 11.242 -6.275 1.00 83.38 274 ASN A C 1
ATOM 2293 O O . ASN A 1 274 ? 7.482 12.234 -6.815 1.00 83.38 274 ASN A O 1
ATOM 2297 N N . SER A 1 275 ? 7.894 10.014 -6.791 1.00 88.94 275 SER A N 1
ATOM 2298 C CA . SER A 1 275 ? 7.247 9.659 -8.048 1.00 88.94 275 SER A CA 1
ATOM 2299 C C . SER A 1 275 ? 6.657 8.249 -7.997 1.00 88.94 275 SER A C 1
ATOM 2301 O O . SER A 1 275 ? 6.972 7.430 -7.135 1.00 88.94 275 SER A O 1
ATOM 2303 N N . TRP A 1 276 ? 5.801 7.982 -8.970 1.00 91.94 276 TRP A N 1
ATOM 2304 C CA . TRP A 1 276 ? 5.202 6.705 -9.296 1.00 91.94 276 TRP A CA 1
ATOM 2305 C C . TRP A 1 276 ? 5.470 6.445 -10.775 1.00 91.94 276 TRP A C 1
ATOM 2307 O O . TRP A 1 276 ? 5.322 7.344 -11.609 1.00 91.94 276 TRP A O 1
ATOM 2317 N N . ILE A 1 277 ? 5.884 5.232 -11.110 1.00 88.56 277 ILE A N 1
ATOM 2318 C CA . ILE A 1 277 ? 6.285 4.846 -12.466 1.00 88.56 277 ILE A CA 1
ATOM 2319 C C . ILE A 1 277 ? 5.339 3.780 -12.994 1.00 88.56 277 ILE A C 1
ATOM 2321 O O . ILE A 1 277 ? 4.883 2.917 -12.250 1.00 88.56 277 ILE A O 1
ATOM 2325 N N . GLU A 1 278 ? 5.024 3.861 -14.281 1.00 87.44 278 GLU A N 1
ATOM 2326 C CA . GLU A 1 278 ? 4.131 2.909 -14.926 1.00 87.44 278 GLU A CA 1
ATOM 2327 C C . GLU A 1 278 ? 4.659 1.471 -14.848 1.00 87.44 278 GLU A C 1
ATOM 2329 O O . GLU A 1 278 ? 5.802 1.178 -15.215 1.00 87.44 278 GLU A O 1
ATOM 2334 N N . GLU A 1 279 ? 3.779 0.554 -14.460 1.00 82.81 279 GLU A N 1
ATOM 2335 C CA . GLU A 1 279 ? 4.039 -0.874 -14.481 1.00 82.81 279 GLU A CA 1
ATOM 2336 C C . GLU A 1 279 ? 3.683 -1.472 -15.854 1.00 82.81 279 GLU A C 1
ATOM 2338 O O . GLU A 1 279 ? 2.545 -1.452 -16.316 1.00 82.81 279 GLU A O 1
ATOM 2343 N N . ASN A 1 280 ? 4.690 -2.031 -16.529 1.00 65.50 280 ASN A N 1
ATOM 2344 C CA . ASN A 1 280 ? 4.556 -3.029 -17.601 1.00 65.50 280 ASN A CA 1
ATOM 2345 C C . ASN A 1 280 ? 3.694 -2.718 -18.850 1.00 65.50 280 ASN A C 1
ATOM 2347 O O . ASN A 1 280 ? 3.485 -3.630 -19.651 1.00 65.50 280 ASN A O 1
ATOM 2351 N N . THR A 1 281 ? 3.272 -1.476 -19.132 1.00 59.19 281 THR A N 1
ATOM 2352 C CA . THR A 1 281 ? 2.592 -1.172 -20.422 1.00 59.19 281 THR A CA 1
ATOM 2353 C C . THR A 1 281 ? 3.531 -0.674 -21.537 1.00 59.19 281 THR A C 1
ATOM 2355 O O . THR A 1 281 ? 3.172 -0.679 -22.719 1.00 59.19 281 THR A O 1
ATOM 2358 N N . GLY A 1 282 ? 4.764 -0.280 -21.190 1.00 64.06 282 GLY A N 1
ATOM 2359 C CA . GLY A 1 282 ? 5.784 0.194 -22.137 1.00 64.06 282 GLY A CA 1
ATOM 2360 C C . GLY A 1 282 ? 5.510 1.576 -22.747 1.00 64.06 282 GLY A C 1
ATOM 2361 O O . GLY A 1 282 ? 6.199 1.967 -23.702 1.00 64.06 282 GLY A O 1
ATOM 2362 N N . LYS A 1 283 ? 4.509 2.305 -22.231 1.00 67.25 283 LYS A N 1
ATOM 2363 C CA . LYS A 1 283 ? 4.220 3.691 -22.618 1.00 67.25 283 LYS A CA 1
ATOM 2364 C C . LYS A 1 283 ? 5.139 4.687 -21.897 1.00 67.25 283 LYS A C 1
ATOM 2366 O O . LYS A 1 283 ? 5.316 5.783 -22.417 1.00 67.25 283 LYS A O 1
ATOM 2371 N N . ASP A 1 284 ? 5.782 4.280 -20.809 1.00 78.81 284 ASP A N 1
ATOM 2372 C CA . ASP A 1 284 ? 6.721 5.022 -19.965 1.00 78.81 284 ASP A CA 1
ATOM 2373 C C . ASP A 1 284 ? 6.099 6.276 -19.329 1.00 78.81 284 ASP A C 1
ATOM 2375 O O . ASP A 1 284 ? 6.694 7.362 -19.341 1.00 78.81 284 ASP A O 1
ATOM 2379 N N . TYR A 1 285 ? 4.872 6.141 -18.812 1.00 88.69 285 TYR A N 1
ATOM 2380 C CA . TYR A 1 285 ? 4.271 7.180 -17.975 1.00 88.69 285 TYR A CA 1
ATOM 2381 C C . TYR A 1 285 ? 4.925 7.237 -16.590 1.00 88.69 285 TYR A C 1
ATOM 2383 O O . TYR A 1 285 ? 5.360 6.231 -16.033 1.00 88.69 285 TYR A O 1
ATOM 2391 N N . TYR A 1 286 ? 4.952 8.436 -16.019 1.00 90.56 286 TYR A N 1
ATOM 2392 C CA . TYR A 1 286 ? 5.279 8.656 -14.616 1.00 90.56 286 TYR A CA 1
ATOM 2393 C C . TYR A 1 286 ? 4.386 9.746 -14.042 1.00 90.56 286 TYR A C 1
ATOM 2395 O O . TYR A 1 286 ? 3.941 10.645 -14.757 1.00 90.56 286 TYR A O 1
ATOM 2403 N N . LEU A 1 287 ? 4.148 9.674 -12.745 1.00 93.50 287 LEU A N 1
ATOM 2404 C CA . LEU A 1 287 ? 3.331 10.613 -12.001 1.00 93.50 287 LEU A CA 1
ATOM 2405 C C . LEU A 1 287 ? 4.052 10.991 -10.710 1.00 93.50 287 LEU A C 1
ATOM 2407 O O . LEU A 1 287 ? 4.847 10.219 -10.189 1.00 93.50 287 LEU A O 1
ATOM 2411 N N . GLY A 1 288 ? 3.779 12.167 -10.171 1.00 91.62 288 GLY A N 1
ATOM 2412 C CA . GLY A 1 288 ? 4.156 12.489 -8.805 1.00 91.62 288 GLY A CA 1
ATOM 2413 C C . GLY A 1 288 ? 3.325 13.627 -8.248 1.00 91.62 288 GLY A C 1
ATOM 2414 O O . GLY A 1 288 ? 2.658 14.362 -8.982 1.00 91.62 288 GLY A O 1
ATOM 2415 N N . ALA A 1 289 ? 3.357 13.750 -6.930 1.00 92.31 289 ALA A N 1
ATOM 2416 C CA . ALA A 1 289 ? 2.677 14.809 -6.212 1.00 92.31 289 ALA A CA 1
ATOM 2417 C C . ALA A 1 289 ? 3.557 15.324 -5.078 1.00 92.31 289 ALA A C 1
ATOM 2419 O O . ALA A 1 289 ? 4.370 14.598 -4.514 1.00 92.31 289 ALA A O 1
ATOM 2420 N N . GLU A 1 290 ? 3.380 16.594 -4.744 1.00 90.44 290 GLU A N 1
ATOM 2421 C CA . GLU A 1 290 ? 3.991 17.218 -3.581 1.00 90.44 290 GLU A CA 1
ATOM 2422 C C . GLU A 1 290 ? 2.898 17.584 -2.572 1.00 90.44 290 GLU A C 1
ATOM 2424 O O . GLU A 1 290 ? 1.776 17.935 -2.942 1.00 90.44 290 GLU A O 1
ATOM 2429 N N . SER A 1 291 ? 3.246 17.628 -1.285 1.00 85.88 291 SER A N 1
ATOM 2430 C CA . SER A 1 291 ? 2.342 18.110 -0.228 1.00 85.88 291 SER A CA 1
ATOM 2431 C C . SER A 1 291 ? 1.901 19.571 -0.411 1.00 85.88 291 SER A C 1
ATOM 2433 O O . SER A 1 291 ? 0.928 20.007 0.197 1.00 85.88 291 SER A O 1
ATOM 2435 N N . SER A 1 292 ? 2.586 20.325 -1.280 1.00 87.44 292 SER A N 1
ATOM 2436 C CA . SER A 1 292 ? 2.210 21.672 -1.720 1.00 87.44 292 SER A CA 1
ATOM 2437 C C . SER A 1 292 ? 0.953 21.706 -2.607 1.00 87.44 292 SER A C 1
ATOM 2439 O O . SER A 1 292 ? 0.446 22.791 -2.893 1.00 87.44 292 SER A O 1
ATOM 2441 N N . GLY A 1 293 ? 0.459 20.545 -3.053 1.00 89.19 293 GLY A N 1
ATOM 2442 C CA . GLY A 1 293 ? -0.637 20.410 -4.015 1.00 89.19 293 GLY A CA 1
ATOM 2443 C C . GLY A 1 293 ? -0.173 20.359 -5.470 1.00 89.19 293 GLY A C 1
ATOM 2444 O O . GLY A 1 293 ? -0.996 20.190 -6.369 1.00 89.19 293 GLY A O 1
ATOM 2445 N N . ARG A 1 294 ? 1.133 20.484 -5.732 1.00 93.56 294 ARG A N 1
ATOM 2446 C CA . ARG A 1 294 ? 1.680 20.289 -7.075 1.00 93.56 294 ARG A CA 1
ATOM 2447 C C . ARG A 1 294 ? 1.498 18.835 -7.500 1.00 93.56 294 ARG A C 1
ATOM 2449 O O . ARG A 1 294 ? 1.807 17.924 -6.739 1.00 93.56 294 ARG A O 1
ATOM 2456 N N . PHE A 1 295 ? 1.025 18.632 -8.720 1.00 94.19 295 PHE A N 1
ATOM 2457 C CA . PHE A 1 295 ? 0.813 17.325 -9.326 1.00 94.19 295 PHE A CA 1
ATOM 2458 C C . PHE A 1 295 ? 1.428 17.331 -10.712 1.00 94.19 295 PHE A C 1
ATOM 2460 O O . PHE A 1 295 ? 1.191 18.255 -11.490 1.00 94.19 295 PHE A O 1
ATOM 2467 N N . TYR A 1 296 ? 2.173 16.291 -11.052 1.00 92.38 296 TYR A N 1
ATOM 2468 C CA . TYR A 1 296 ? 2.738 16.167 -12.379 1.00 92.38 296 TYR A CA 1
ATOM 2469 C C . TYR A 1 296 ? 2.503 14.783 -12.965 1.00 92.38 296 TYR A C 1
ATOM 2471 O O . TYR A 1 296 ? 2.595 13.769 -12.280 1.00 92.38 296 TYR A O 1
ATOM 2479 N N . LEU A 1 297 ? 2.203 14.761 -14.259 1.00 93.56 297 LEU A N 1
ATOM 2480 C CA . LEU A 1 297 ? 2.030 13.556 -15.060 1.00 93.56 297 LEU A CA 1
ATOM 2481 C C . LEU A 1 297 ? 2.880 13.715 -16.314 1.00 93.56 297 LEU A C 1
ATOM 2483 O O . LEU A 1 297 ? 2.732 14.693 -17.044 1.00 93.56 297 LEU A O 1
ATOM 2487 N N . GLY A 1 298 ? 3.769 12.773 -16.582 1.00 90.25 298 GLY A N 1
ATOM 2488 C CA . GLY A 1 298 ? 4.677 12.847 -17.714 1.00 90.25 298 GLY A CA 1
ATOM 2489 C C . GLY A 1 298 ? 4.811 11.534 -18.464 1.00 90.25 298 GLY A C 1
ATOM 2490 O O . GLY A 1 298 ? 4.297 10.494 -18.058 1.00 90.25 298 GLY A O 1
ATOM 2491 N N . ASN A 1 299 ? 5.496 11.607 -19.600 1.00 87.81 299 ASN A N 1
ATOM 2492 C CA . ASN A 1 299 ? 5.819 10.473 -20.449 1.00 87.81 299 ASN A CA 1
ATOM 2493 C C . ASN A 1 299 ? 7.258 10.609 -20.955 1.00 87.81 299 ASN A C 1
ATOM 2495 O O . ASN A 1 299 ? 7.566 11.549 -21.693 1.00 87.81 299 ASN A O 1
ATOM 2499 N N . ILE A 1 300 ? 8.121 9.662 -20.579 1.00 76.12 300 ILE A N 1
ATOM 2500 C CA . ILE A 1 300 ? 9.568 9.739 -20.838 1.00 76.12 300 ILE A CA 1
ATOM 2501 C C . ILE A 1 300 ? 9.855 9.721 -22.347 1.00 76.12 300 ILE A C 1
ATOM 2503 O O . ILE A 1 300 ? 10.601 10.556 -22.851 1.00 76.12 300 ILE A O 1
ATOM 2507 N N . LYS A 1 301 ? 9.228 8.807 -23.098 1.00 71.94 301 LYS A N 1
ATOM 2508 C CA . LYS A 1 301 ? 9.463 8.640 -24.546 1.00 71.94 301 LYS A CA 1
ATOM 2509 C C . LYS A 1 301 ? 8.988 9.820 -25.384 1.00 71.94 301 LYS A C 1
ATOM 2511 O O . LYS A 1 301 ? 9.581 10.113 -26.421 1.00 71.94 301 LYS A O 1
ATOM 2516 N N . LYS A 1 302 ? 7.878 10.445 -24.988 1.00 76.88 302 LYS A N 1
ATOM 2517 C CA . LYS A 1 302 ? 7.277 11.560 -25.731 1.00 76.88 302 LYS A CA 1
ATOM 2518 C C . LYS A 1 302 ? 7.869 12.920 -25.346 1.00 76.88 302 LYS A C 1
ATOM 2520 O O . LYS A 1 302 ? 7.519 13.894 -26.007 1.00 76.88 302 LYS A O 1
ATOM 2525 N N . ASP A 1 303 ? 8.724 12.980 -24.321 1.00 77.25 303 ASP A N 1
ATOM 2526 C CA . ASP A 1 303 ? 9.229 14.228 -23.728 1.00 77.25 303 ASP A CA 1
ATOM 2527 C C . ASP A 1 303 ? 8.076 15.178 -23.348 1.00 77.25 303 ASP A C 1
ATOM 2529 O O . ASP A 1 303 ? 8.040 16.357 -23.700 1.00 77.25 303 ASP A O 1
ATOM 2533 N N . ILE A 1 304 ? 7.052 14.613 -22.698 1.00 81.19 304 ILE A N 1
ATOM 2534 C CA . ILE A 1 304 ? 5.865 15.347 -22.249 1.00 81.19 304 ILE A CA 1
ATOM 2535 C C . ILE A 1 304 ? 5.870 15.396 -20.727 1.00 81.19 304 ILE A C 1
ATOM 2537 O O . ILE A 1 304 ? 5.992 14.361 -20.074 1.00 81.19 304 ILE A O 1
ATOM 2541 N N . LEU A 1 305 ? 5.655 16.589 -20.181 1.00 87.50 305 LEU A N 1
ATOM 2542 C CA . LEU A 1 305 ? 5.403 16.827 -18.768 1.00 87.50 305 LEU A CA 1
ATOM 2543 C C . LEU A 1 305 ? 4.198 17.757 -18.642 1.00 87.50 305 LEU A C 1
ATOM 2545 O O . LEU A 1 305 ? 4.216 18.875 -19.151 1.00 87.50 305 LEU A O 1
ATOM 2549 N N . TYR A 1 306 ? 3.160 17.287 -17.965 1.00 89.69 306 TYR A N 1
ATOM 2550 C CA . TYR A 1 306 ? 2.044 18.101 -17.519 1.00 89.69 306 TYR A CA 1
ATOM 2551 C C . TYR A 1 306 ? 2.275 18.447 -16.052 1.00 89.69 306 TYR A C 1
ATOM 2553 O O . TYR A 1 306 ? 2.210 17.562 -15.204 1.00 89.69 306 TYR A O 1
ATOM 2561 N N . ASP A 1 307 ? 2.550 19.716 -15.761 1.00 92.50 307 ASP A N 1
ATOM 2562 C CA . ASP A 1 307 ? 2.768 20.235 -14.407 1.00 92.50 307 ASP A CA 1
ATOM 2563 C C . ASP A 1 307 ? 1.547 21.059 -13.991 1.00 92.50 307 ASP A C 1
ATOM 2565 O O . ASP A 1 307 ? 1.234 22.077 -14.611 1.00 92.50 307 ASP A O 1
ATOM 2569 N N . GLY A 1 308 ? 0.801 20.572 -13.007 1.00 94.69 308 GLY A N 1
ATOM 2570 C CA . GLY A 1 308 ? -0.478 21.123 -12.582 1.00 94.69 308 GLY A CA 1
ATOM 2571 C C . GLY A 1 308 ? -0.608 21.204 -11.067 1.00 94.69 308 GLY A C 1
ATOM 2572 O O . GLY A 1 308 ? 0.326 20.963 -10.303 1.00 94.69 308 GLY A O 1
ATOM 2573 N N . THR A 1 309 ? -1.794 21.587 -10.614 1.00 95.81 309 THR A N 1
ATOM 2574 C CA . THR A 1 309 ? -2.150 21.640 -9.194 1.00 95.81 309 THR A CA 1
ATOM 2575 C C . THR A 1 309 ? -3.368 20.766 -8.956 1.00 95.81 309 THR A C 1
ATOM 2577 O O . THR A 1 309 ? -4.392 20.950 -9.608 1.00 95.81 309 THR A O 1
ATOM 2580 N N . LEU A 1 310 ? -3.260 19.818 -8.029 1.00 95.50 310 LEU A N 1
ATOM 2581 C CA . LEU A 1 310 ? -4.390 19.019 -7.578 1.00 95.50 310 LEU A CA 1
ATOM 2582 C C . LEU A 1 310 ? -5.328 19.912 -6.762 1.00 95.50 310 LEU A C 1
ATOM 2584 O O . LEU A 1 310 ? -4.973 20.350 -5.667 1.00 95.50 310 LEU A O 1
ATOM 2588 N N . SER A 1 311 ? -6.506 20.210 -7.299 1.00 93.69 311 SER A N 1
ATOM 2589 C CA . SER A 1 311 ? -7.445 21.151 -6.682 1.00 93.69 311 SER A CA 1
ATOM 2590 C C . SER A 1 311 ? -8.649 20.482 -6.036 1.00 93.69 311 SER A C 1
ATOM 2592 O O . SER A 1 311 ? -9.260 21.074 -5.146 1.00 93.69 311 SER A O 1
ATOM 2594 N N . ASN A 1 312 ? -8.975 19.253 -6.439 1.00 96.12 312 ASN A N 1
ATOM 2595 C CA . ASN A 1 312 ? -10.078 18.496 -5.864 1.00 96.12 312 ASN A CA 1
ATOM 2596 C C . ASN A 1 312 ? -9.802 16.988 -5.868 1.00 96.12 312 ASN A C 1
ATOM 2598 O O . ASN A 1 312 ? -9.165 16.467 -6.784 1.00 96.12 312 ASN A O 1
ATOM 2602 N N . VAL A 1 313 ? -10.330 16.307 -4.852 1.00 96.56 313 VAL A N 1
ATOM 2603 C CA . VAL A 1 313 ? -10.374 14.847 -4.734 1.00 96.56 313 VAL A CA 1
ATOM 2604 C C . VAL A 1 313 ? -11.782 14.485 -4.277 1.00 96.56 313 VAL A C 1
ATOM 2606 O O . VAL A 1 313 ? -12.203 14.864 -3.184 1.00 96.56 313 VAL A O 1
ATOM 2609 N N . GLU A 1 314 ? -12.512 13.770 -5.122 1.00 95.94 314 GLU A N 1
ATOM 2610 C CA . GLU A 1 314 ? -13.813 13.189 -4.813 1.00 95.94 314 GLU A CA 1
ATOM 2611 C C . GLU A 1 314 ? -13.643 11.690 -4.591 1.00 95.94 314 GLU A C 1
ATOM 2613 O O . GLU A 1 314 ? -13.062 10.992 -5.423 1.00 95.94 314 GLU A O 1
ATOM 2618 N N . TYR A 1 315 ? -14.138 11.195 -3.459 1.00 92.69 315 TYR A N 1
ATOM 2619 C CA . TYR A 1 315 ? -14.130 9.771 -3.171 1.00 92.69 315 TYR A CA 1
ATOM 2620 C C . TYR A 1 315 ? -15.378 9.088 -3.726 1.00 92.69 315 TYR A C 1
ATOM 2622 O O . TYR A 1 315 ? -16.494 9.442 -3.352 1.00 92.69 315 TYR A O 1
ATOM 2630 N N . ASN A 1 316 ? -15.180 8.065 -4.553 1.00 88.88 316 ASN A N 1
ATOM 2631 C CA . ASN A 1 316 ? -16.253 7.329 -5.222 1.00 88.88 316 ASN A CA 1
ATOM 2632 C C . ASN A 1 316 ? -16.583 5.986 -4.542 1.00 88.88 316 ASN A C 1
ATOM 2634 O O . ASN A 1 316 ? -17.388 5.218 -5.071 1.00 88.88 316 ASN A O 1
ATOM 2638 N N . GLY A 1 317 ? -15.974 5.695 -3.387 1.00 84.44 317 GLY A N 1
ATOM 2639 C CA . GLY A 1 317 ? -16.053 4.386 -2.734 1.00 84.44 317 GLY A CA 1
ATOM 2640 C C . GLY A 1 317 ? -14.986 3.417 -3.238 1.00 84.44 317 GLY A C 1
ATOM 2641 O O . GLY A 1 317 ? -14.400 3.609 -4.306 1.00 84.44 317 GLY A O 1
ATOM 2642 N N . TYR A 1 318 ? -14.731 2.357 -2.475 1.00 82.12 318 TYR A N 1
ATOM 2643 C CA . TYR A 1 318 ? -13.890 1.234 -2.896 1.00 82.12 318 TYR A CA 1
ATOM 2644 C C . TYR A 1 318 ? -12.492 1.638 -3.395 1.00 82.12 318 TYR A C 1
ATOM 2646 O O . TYR A 1 318 ? -12.031 1.174 -4.440 1.00 82.12 318 TYR A O 1
ATOM 2654 N N . LYS A 1 319 ? -11.824 2.550 -2.673 1.00 85.31 319 LYS A N 1
ATOM 2655 C CA . LYS A 1 319 ? -10.508 3.128 -3.023 1.00 85.31 319 LYS A CA 1
ATOM 2656 C C . LYS A 1 319 ? -10.474 3.829 -4.391 1.00 85.31 319 LYS A C 1
ATOM 2658 O O . LYS A 1 319 ? -9.393 4.087 -4.921 1.00 85.31 319 LYS A O 1
ATOM 2663 N N . SER A 1 320 ? -11.635 4.149 -4.956 1.00 90.50 320 SER A N 1
ATOM 2664 C CA . SER A 1 320 ? -11.761 4.856 -6.226 1.00 90.50 320 SER A CA 1
ATOM 2665 C C . SER A 1 320 ? -11.961 6.347 -5.985 1.00 90.50 320 SER A C 1
ATOM 2667 O O . SER A 1 320 ? -12.729 6.753 -5.114 1.00 90.50 320 SER A O 1
ATOM 2669 N N . TYR A 1 321 ? -11.285 7.168 -6.777 1.00 94.69 321 TYR A N 1
ATOM 2670 C CA . TYR A 1 321 ? -11.269 8.618 -6.655 1.00 94.69 321 TYR A CA 1
ATOM 2671 C C . TYR A 1 321 ? -11.457 9.264 -8.025 1.00 94.69 321 TYR A C 1
ATOM 2673 O O . TYR A 1 321 ? -10.920 8.781 -9.021 1.00 94.69 321 TYR A O 1
ATOM 2681 N N . THR A 1 322 ? -12.171 10.382 -8.068 1.00 96.88 322 THR A N 1
ATOM 2682 C CA . THR A 1 322 ? -12.092 11.336 -9.176 1.00 96.88 322 THR A CA 1
ATOM 2683 C C . THR A 1 322 ? -11.256 12.503 -8.694 1.00 96.88 322 THR A C 1
ATOM 2685 O O . THR A 1 322 ? -11.619 13.174 -7.729 1.00 96.88 322 THR A O 1
ATOM 2688 N N . ILE A 1 323 ? -10.129 12.755 -9.348 1.00 96.69 323 ILE A N 1
ATOM 2689 C CA . ILE A 1 323 ? -9.296 13.907 -9.021 1.00 96.69 323 ILE A CA 1
ATOM 2690 C C . ILE A 1 323 ? -9.415 14.986 -10.084 1.00 96.69 323 ILE A C 1
ATOM 2692 O O . ILE A 1 323 ? -9.531 14.675 -11.266 1.00 96.69 323 ILE A O 1
ATOM 2696 N N . THR A 1 324 ? -9.325 16.250 -9.684 1.00 97.00 324 THR A N 1
ATOM 2697 C CA . THR A 1 324 ? -9.265 17.386 -10.610 1.00 97.00 324 THR A CA 1
ATOM 2698 C C . THR A 1 324 ? -7.895 18.042 -10.521 1.00 97.00 324 THR A C 1
ATOM 2700 O O . THR A 1 324 ? -7.458 18.442 -9.439 1.00 97.00 324 THR A O 1
ATOM 2703 N N . VAL A 1 325 ? -7.221 18.161 -11.664 1.00 96.75 325 VAL A N 1
ATOM 2704 C CA . VAL A 1 325 ? -5.914 18.812 -11.784 1.00 96.75 325 VAL A CA 1
ATOM 2705 C C . VAL A 1 325 ? -6.037 20.043 -12.669 1.00 96.75 325 VAL A C 1
ATOM 2707 O O . VAL A 1 325 ? -6.416 19.948 -13.838 1.00 96.75 325 VAL A O 1
ATOM 2710 N N . ASP A 1 326 ? -5.675 21.195 -12.117 1.00 96.12 326 ASP A N 1
ATOM 2711 C CA . ASP A 1 326 ? -5.619 22.468 -12.822 1.00 96.12 326 ASP A CA 1
ATOM 2712 C C . ASP A 1 326 ? -4.242 22.664 -13.457 1.00 96.12 326 ASP A C 1
ATOM 2714 O O . ASP A 1 326 ? -3.229 22.802 -12.765 1.00 96.12 326 ASP A O 1
ATOM 2718 N N . TYR A 1 327 ? -4.199 22.718 -14.786 1.00 93.81 327 TYR A N 1
ATOM 2719 C CA . TYR A 1 327 ? -2.983 22.993 -15.539 1.00 93.81 327 TYR A CA 1
ATOM 2720 C C . TYR A 1 327 ? -2.879 24.483 -15.886 1.00 93.81 327 TYR A C 1
ATOM 2722 O O . TYR A 1 327 ? -3.820 25.071 -16.444 1.00 93.81 327 TYR A O 1
ATOM 2730 N N . PRO A 1 328 ? -1.734 25.125 -15.587 1.00 91.25 328 PRO A N 1
ATOM 2731 C CA . PRO A 1 328 ? -1.528 26.530 -15.869 1.00 91.25 328 PRO A CA 1
ATOM 2732 C C . PRO A 1 328 ? -1.438 26.786 -17.376 1.00 91.25 328 PRO A C 1
ATOM 2734 O O . PRO A 1 328 ? -1.289 25.899 -18.216 1.00 91.25 328 PRO A O 1
ATOM 2737 N N . LYS A 1 329 ? -1.520 28.066 -17.733 1.00 86.75 329 LYS A N 1
ATOM 2738 C CA . LYS A 1 329 ? -1.353 28.513 -19.112 1.00 86.75 329 LYS A CA 1
ATOM 2739 C C . LYS A 1 329 ? 0.090 28.272 -19.580 1.00 86.75 329 LYS A C 1
ATOM 2741 O O . LYS A 1 329 ? 0.995 28.966 -19.124 1.00 86.75 329 LYS A O 1
ATOM 2746 N N . GLU A 1 330 ? 0.283 27.410 -20.574 1.00 77.19 330 GLU A N 1
ATOM 2747 C CA . GLU A 1 330 ? 1.585 27.192 -21.216 1.00 77.19 330 GLU A CA 1
ATOM 2748 C C . GLU A 1 330 ? 1.606 27.691 -22.668 1.00 77.19 330 GLU A C 1
ATOM 2750 O O . GLU A 1 330 ? 0.883 27.210 -23.550 1.00 77.19 330 GLU A O 1
ATOM 2755 N N . GLY A 1 331 ? 2.450 28.691 -22.936 1.00 79.19 331 GLY A N 1
ATOM 2756 C CA . GLY A 1 331 ? 2.583 29.305 -24.257 1.00 79.19 331 GLY A CA 1
ATOM 2757 C C . GLY A 1 331 ? 1.255 29.873 -24.779 1.00 79.19 331 GLY A C 1
ATOM 2758 O O . GLY A 1 331 ? 0.713 30.837 -24.232 1.00 79.19 331 GLY A O 1
ATOM 2759 N N . ASN A 1 332 ? 0.740 29.277 -25.859 1.00 72.81 332 ASN A N 1
ATOM 2760 C CA . ASN A 1 332 ? -0.523 29.671 -26.499 1.00 72.81 332 ASN A CA 1
ATOM 2761 C C . ASN A 1 332 ? -1.747 28.872 -26.016 1.00 72.81 332 ASN A C 1
ATOM 2763 O O . ASN A 1 332 ? -2.862 29.186 -26.433 1.00 72.81 332 ASN A O 1
ATOM 2767 N N . LYS A 1 333 ? -1.574 27.851 -25.169 1.00 78.44 333 LYS A N 1
ATOM 2768 C CA . LYS A 1 333 ? -2.695 27.084 -24.609 1.00 78.44 333 LYS A CA 1
ATOM 2769 C C . LYS A 1 333 ? -3.278 27.842 -23.421 1.00 78.44 333 LYS A C 1
ATOM 2771 O O . LYS A 1 333 ? -2.523 28.373 -22.616 1.00 78.44 333 LYS A O 1
ATOM 2776 N N . ALA A 1 334 ? -4.604 27.936 -23.331 1.00 85.75 334 ALA A N 1
ATOM 2777 C CA . ALA A 1 334 ? -5.268 28.478 -22.145 1.00 85.75 334 ALA A CA 1
ATOM 2778 C C . ALA A 1 334 ? -5.079 27.531 -20.947 1.00 85.75 334 ALA A C 1
ATOM 2780 O O . ALA A 1 334 ? -4.814 26.351 -21.154 1.00 85.75 334 ALA A O 1
ATOM 2781 N N . ALA A 1 335 ? -5.226 28.047 -19.723 1.00 90.12 335 ALA A N 1
ATOM 2782 C CA . ALA A 1 335 ? -5.346 27.196 -18.540 1.00 90.12 335 ALA A CA 1
ATOM 2783 C C . ALA A 1 335 ? -6.599 26.313 -18.660 1.00 90.12 335 ALA A C 1
ATOM 2785 O O . ALA A 1 335 ? -7.605 26.745 -19.234 1.00 90.12 335 ALA A O 1
ATOM 2786 N N . TYR A 1 336 ? -6.522 25.090 -18.150 1.00 93.06 336 TYR A N 1
ATOM 2787 C CA . TYR A 1 336 ? -7.588 24.096 -18.241 1.00 93.06 336 TYR A CA 1
ATOM 2788 C C . TYR A 1 336 ? -7.515 23.134 -17.055 1.00 93.06 336 TYR A C 1
ATOM 2790 O O . TYR A 1 336 ? -6.449 22.961 -16.472 1.00 93.06 336 TYR A O 1
ATOM 2798 N N . ALA A 1 337 ? -8.642 22.509 -16.726 1.00 94.94 337 ALA A N 1
ATOM 2799 C CA . ALA A 1 337 ? -8.730 21.465 -15.714 1.00 94.94 337 ALA A CA 1
ATOM 2800 C C . ALA A 1 337 ? -8.941 20.110 -16.396 1.00 94.94 337 ALA A C 1
ATOM 2802 O O . ALA A 1 337 ? -9.611 20.037 -17.433 1.00 94.94 337 ALA A O 1
ATOM 2803 N N . VAL A 1 338 ? -8.374 19.053 -15.823 1.00 95.12 338 VAL A N 1
ATOM 2804 C CA . VAL A 1 338 ? -8.594 17.668 -16.251 1.00 95.12 338 VAL A CA 1
ATOM 2805 C C . VAL A 1 338 ? -9.045 16.858 -15.052 1.00 95.12 338 VAL A C 1
ATOM 2807 O O . VAL A 1 338 ? -8.480 16.989 -13.967 1.00 95.12 338 VAL A O 1
ATOM 2810 N N . GLU A 1 339 ? -10.052 16.021 -15.268 1.00 96.62 339 GLU A N 1
ATOM 2811 C CA . GLU A 1 339 ? -10.461 15.013 -14.301 1.00 96.62 339 GLU A CA 1
ATOM 2812 C C . GLU A 1 339 ? -9.787 13.683 -14.632 1.00 96.62 339 GLU A C 1
ATOM 2814 O O . GLU A 1 339 ? -9.790 13.257 -15.789 1.00 96.62 339 GLU A O 1
ATOM 2819 N N . TYR A 1 340 ? -9.214 13.040 -13.619 1.00 96.31 340 TYR A N 1
ATOM 2820 C CA . TYR A 1 340 ? -8.674 11.691 -13.730 1.00 96.31 340 TYR A CA 1
ATOM 2821 C C . TYR A 1 340 ? -9.437 10.754 -12.803 1.00 96.31 340 TYR A C 1
ATOM 2823 O O . TYR A 1 340 ? -9.582 11.030 -11.610 1.00 96.31 340 TYR A O 1
ATOM 2831 N N . SER A 1 341 ? -9.866 9.622 -13.352 1.00 96.31 341 SER A N 1
ATOM 2832 C CA . SER A 1 341 ? -10.368 8.494 -12.574 1.00 96.31 341 SER A CA 1
ATOM 2833 C C . SER A 1 341 ? -9.174 7.705 -12.046 1.00 96.31 341 SER A C 1
ATOM 2835 O O . SER A 1 341 ? -8.298 7.307 -12.820 1.00 96.31 341 SER A O 1
ATOM 2837 N N . MET A 1 342 ? -9.124 7.491 -10.735 1.00 94.88 342 MET A N 1
ATOM 2838 C CA . MET A 1 342 ? -8.026 6.813 -10.057 1.00 94.88 342 MET A CA 1
ATOM 2839 C C . MET A 1 342 ? -8.526 5.698 -9.147 1.00 94.88 342 MET A C 1
ATOM 2841 O O . MET A 1 342 ? -9.543 5.845 -8.479 1.00 94.88 342 MET A O 1
ATOM 2845 N N . TYR A 1 343 ? -7.766 4.613 -9.063 1.00 92.50 343 TYR A N 1
ATOM 2846 C CA . TYR A 1 343 ? -7.825 3.672 -7.949 1.00 92.50 343 TYR A CA 1
ATOM 2847 C C . TYR A 1 343 ? -6.545 3.845 -7.140 1.00 92.50 343 TYR A C 1
ATOM 2849 O O . TYR A 1 343 ? -5.456 3.734 -7.703 1.00 92.50 343 TYR A O 1
ATOM 2857 N N . PHE A 1 344 ? -6.657 4.145 -5.847 1.00 91.06 344 PHE A N 1
ATOM 2858 C CA . PHE A 1 344 ? -5.491 4.400 -5.006 1.00 91.06 344 PHE A CA 1
ATOM 2859 C C . PHE A 1 344 ? -5.612 3.722 -3.643 1.00 91.06 344 PHE A C 1
ATOM 2861 O O . PHE A 1 344 ? -6.405 4.112 -2.783 1.00 91.06 344 PHE A O 1
ATOM 2868 N N . GLY A 1 345 ? -4.793 2.691 -3.448 1.00 86.56 345 GLY A N 1
ATOM 2869 C CA . GLY A 1 345 ? -4.634 1.993 -2.181 1.00 86.56 345 GLY A CA 1
ATOM 2870 C C . GLY A 1 345 ? -3.283 2.338 -1.558 1.00 86.56 345 GLY A C 1
ATOM 2871 O O . GLY A 1 345 ? -2.312 1.663 -1.885 1.00 86.56 345 GLY A O 1
ATOM 2872 N N . PRO A 1 346 ? -3.185 3.321 -0.642 1.00 81.00 346 PRO A N 1
ATOM 2873 C CA . PRO A 1 346 ? -1.894 3.780 -0.117 1.00 81.00 346 PRO A CA 1
ATOM 2874 C C . PRO A 1 346 ? -1.154 2.700 0.682 1.00 81.00 346 PRO A C 1
ATOM 2876 O O . PRO A 1 346 ? 0.053 2.551 0.546 1.00 81.00 346 PRO A O 1
ATOM 2879 N N . LYS A 1 347 ? -1.876 1.888 1.468 1.00 78.69 347 LYS A N 1
ATOM 2880 C CA . LYS A 1 347 ? -1.286 0.780 2.242 1.00 78.69 347 LYS A CA 1
ATOM 2881 C C . LYS A 1 347 ? -0.760 -0.351 1.359 1.00 78.69 347 LYS A C 1
ATOM 2883 O O . LYS A 1 347 ? 0.208 -1.003 1.719 1.00 78.69 347 LYS A O 1
ATOM 2888 N N . THR A 1 348 ? -1.436 -0.593 0.242 1.00 75.44 348 THR A N 1
ATOM 2889 C CA . THR A 1 348 ? -1.096 -1.652 -0.711 1.00 75.44 348 THR A CA 1
ATOM 2890 C C . THR A 1 348 ? -0.178 -1.150 -1.823 1.00 75.44 348 THR A C 1
ATOM 2892 O O . THR A 1 348 ? 0.204 -1.936 -2.676 1.00 75.44 348 THR A O 1
ATOM 2895 N N . GLU A 1 349 ? 0.145 0.148 -1.832 1.00 87.88 349 GLU A N 1
ATOM 2896 C CA . GLU A 1 349 ? 1.014 0.796 -2.816 1.00 87.88 349 GLU A CA 1
ATOM 2897 C C . GLU A 1 349 ? 0.584 0.600 -4.275 1.00 87.88 349 GLU A C 1
ATOM 2899 O O . GLU A 1 349 ? 1.411 0.513 -5.177 1.00 87.88 349 GLU A O 1
ATOM 2904 N N . ILE A 1 350 ? -0.725 0.550 -4.516 1.00 84.06 350 ILE A N 1
ATOM 2905 C CA . ILE A 1 350 ? -1.272 0.382 -5.864 1.00 84.06 350 ILE A CA 1
ATOM 2906 C C . ILE A 1 350 ? -1.946 1.669 -6.274 1.00 84.06 350 ILE A C 1
ATOM 2908 O O . ILE A 1 350 ? -2.840 2.166 -5.577 1.00 84.06 350 ILE A O 1
ATOM 2912 N N . LEU A 1 351 ? -1.538 2.165 -7.434 1.00 92.75 351 LEU A N 1
ATOM 2913 C CA . LEU A 1 351 ? -2.119 3.322 -8.074 1.00 92.75 351 LEU A CA 1
ATOM 2914 C C . LEU A 1 351 ? -2.478 2.958 -9.510 1.00 92.75 351 LEU A C 1
ATOM 2916 O O . LEU A 1 351 ? -1.623 2.565 -10.290 1.00 92.75 351 LEU A O 1
ATOM 2920 N N . MET A 1 352 ? -3.737 3.130 -9.887 1.00 94.00 352 MET A N 1
ATOM 2921 C CA . MET A 1 352 ? -4.159 3.054 -11.282 1.00 94.00 352 MET A CA 1
ATOM 2922 C C . MET A 1 352 ? -4.790 4.376 -11.676 1.00 94.00 352 MET A C 1
ATOM 2924 O O . MET A 1 352 ? -5.582 4.932 -10.918 1.00 94.00 352 MET A O 1
ATOM 2928 N N . VAL A 1 353 ? -4.454 4.876 -12.861 1.00 94.88 353 VAL A N 1
ATOM 2929 C CA . VAL A 1 353 ? -4.970 6.141 -13.390 1.00 94.88 353 VAL A CA 1
ATOM 2930 C C . VAL A 1 353 ? -5.478 5.914 -14.801 1.00 94.88 353 VAL A C 1
ATOM 2932 O O . VAL A 1 353 ? -4.778 5.340 -15.636 1.00 94.88 353 VAL A O 1
ATOM 2935 N N . GLU A 1 354 ? -6.686 6.379 -15.097 1.00 94.00 354 GLU A N 1
ATOM 2936 C CA . GLU A 1 354 ? -7.182 6.387 -16.468 1.00 94.00 354 GLU A CA 1
ATOM 2937 C C . GLU A 1 354 ? -6.539 7.532 -17.262 1.00 94.00 354 GLU A C 1
ATOM 2939 O O . GLU A 1 354 ? -6.757 8.713 -16.989 1.00 94.00 354 GLU A O 1
ATOM 2944 N N . ILE A 1 355 ? -5.742 7.181 -18.272 1.00 91.00 355 ILE A N 1
ATOM 2945 C CA . ILE A 1 355 ? -5.038 8.122 -19.147 1.00 91.00 355 ILE A CA 1
ATOM 2946 C C . ILE A 1 355 ? -5.388 7.782 -20.595 1.00 91.00 355 ILE A C 1
ATOM 2948 O O . ILE A 1 355 ? -5.177 6.659 -21.053 1.00 91.00 355 ILE A O 1
ATOM 2952 N N . GLU A 1 356 ? -5.921 8.761 -21.334 1.00 87.06 356 GLU A N 1
ATOM 2953 C CA . GLU A 1 356 ? -6.311 8.602 -22.748 1.00 87.06 356 GLU A CA 1
ATOM 2954 C C . GLU A 1 356 ? -7.265 7.401 -22.984 1.00 87.06 356 GLU A C 1
ATOM 2956 O O . GLU A 1 356 ? -7.191 6.724 -24.011 1.00 87.06 356 GLU A O 1
ATOM 2961 N N . GLY A 1 357 ? -8.158 7.118 -22.026 1.00 86.44 357 GLY A N 1
ATOM 2962 C CA . GLY A 1 357 ? -9.118 6.006 -22.091 1.00 86.44 357 GLY A CA 1
ATOM 2963 C C . GLY A 1 357 ? -8.517 4.621 -21.822 1.00 86.44 357 GLY A C 1
ATOM 2964 O O . GLY A 1 357 ? -9.134 3.609 -22.146 1.00 86.44 357 GLY A O 1
ATOM 2965 N N . SER A 1 358 ? -7.293 4.552 -21.290 1.00 87.75 358 SER A N 1
ATOM 2966 C CA . SER A 1 358 ? -6.658 3.314 -20.826 1.00 87.75 358 SER A CA 1
ATOM 2967 C C . SER A 1 358 ? -6.354 3.411 -19.334 1.00 87.75 358 SER A C 1
ATOM 2969 O O . SER A 1 358 ? -5.768 4.401 -18.905 1.00 87.75 358 SER A O 1
ATOM 2971 N N . ALA A 1 359 ? -6.669 2.371 -18.562 1.00 90.25 359 ALA A N 1
ATOM 2972 C CA . ALA A 1 359 ? -6.147 2.238 -17.206 1.00 90.25 359 ALA A CA 1
ATOM 2973 C C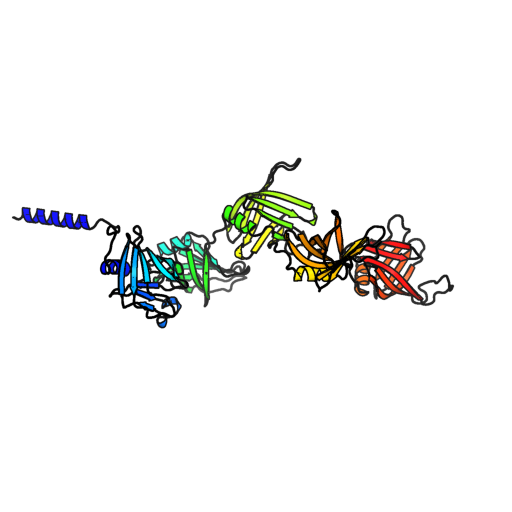 . ALA A 1 359 ? -4.635 1.978 -17.270 1.00 90.25 359 ALA A C 1
ATOM 2975 O O . ALA A 1 359 ? -4.187 1.055 -17.956 1.00 90.25 359 ALA A O 1
ATOM 2976 N N . VAL A 1 360 ? -3.860 2.824 -16.600 1.00 91.25 360 VAL A N 1
ATOM 2977 C CA . VAL A 1 360 ? -2.412 2.698 -16.456 1.00 91.25 360 VAL A CA 1
ATOM 2978 C C . VAL A 1 360 ? -2.119 2.410 -14.995 1.00 91.25 360 VAL A C 1
ATOM 2980 O O . VAL A 1 360 ? -2.501 3.191 -14.126 1.00 91.25 360 VAL A O 1
ATOM 2983 N N . GLU A 1 361 ? -1.470 1.283 -14.737 1.00 92.19 361 GLU A N 1
ATOM 2984 C CA . GLU A 1 361 ? -1.006 0.903 -13.408 1.00 92.19 361 GLU A CA 1
ATOM 2985 C C . GLU A 1 361 ? 0.346 1.556 -13.127 1.00 92.19 361 GLU A C 1
ATOM 2987 O O . GLU A 1 361 ? 1.210 1.631 -14.001 1.00 92.19 361 GLU A O 1
ATOM 2992 N N . PHE A 1 362 ? 0.506 2.055 -11.911 1.00 91.31 362 PHE A N 1
ATOM 2993 C CA . PHE A 1 362 ? 1.700 2.698 -11.407 1.00 91.31 362 PHE A CA 1
ATOM 2994 C C . PHE A 1 362 ? 2.121 2.030 -10.105 1.00 91.31 362 PHE A C 1
ATOM 2996 O O . PHE A 1 362 ? 1.301 1.775 -9.222 1.00 91.31 362 PHE A O 1
ATOM 3003 N N . VAL A 1 363 ? 3.428 1.854 -9.964 1.00 88.69 363 VAL A N 1
ATOM 3004 C CA . VAL A 1 363 ? 4.069 1.399 -8.732 1.00 88.69 363 VAL A CA 1
ATOM 3005 C C . VAL A 1 363 ? 4.920 2.519 -8.142 1.00 88.69 363 VAL A C 1
ATOM 3007 O O . VAL A 1 363 ? 5.383 3.396 -8.888 1.00 88.69 363 VAL A O 1
ATOM 3010 N N . PRO A 1 364 ? 5.151 2.519 -6.818 1.00 90.44 364 PRO A N 1
ATOM 3011 C CA . PRO A 1 364 ? 6.041 3.478 -6.200 1.00 90.44 364 PRO A CA 1
ATOM 3012 C C . PRO A 1 364 ? 7.414 3.445 -6.843 1.00 90.44 364 PRO A C 1
ATOM 3014 O O . PRO A 1 364 ? 8.012 2.384 -7.049 1.00 90.44 364 PRO A O 1
ATOM 3017 N N . ASP A 1 365 ? 7.949 4.624 -7.109 1.00 87.56 365 ASP A N 1
ATOM 3018 C CA . ASP A 1 365 ? 9.262 4.742 -7.695 1.00 87.56 365 ASP A CA 1
ATOM 3019 C C . ASP A 1 365 ? 10.359 4.591 -6.633 1.00 87.56 365 ASP A C 1
ATOM 3021 O O . ASP A 1 365 ? 10.924 5.560 -6.122 1.00 87.56 365 ASP A O 1
ATOM 3025 N N . LYS A 1 366 ? 10.638 3.337 -6.272 1.00 84.00 366 LYS A N 1
ATOM 3026 C CA . LYS A 1 366 ? 11.655 2.964 -5.276 1.00 84.00 366 LYS A CA 1
ATOM 3027 C C . LYS A 1 366 ? 13.056 2.811 -5.879 1.00 84.00 366 LYS A C 1
ATOM 3029 O O . LYS A 1 366 ? 14.021 2.638 -5.136 1.00 84.00 366 LYS A O 1
ATOM 3034 N N . GLY A 1 367 ? 13.173 2.897 -7.207 1.00 78.31 367 GLY A N 1
ATOM 3035 C CA . GLY A 1 367 ? 14.390 2.542 -7.934 1.00 78.31 367 GLY A CA 1
ATOM 3036 C C . GLY A 1 367 ? 14.727 1.053 -7.812 1.00 78.31 367 GLY A C 1
ATOM 3037 O O . GLY A 1 367 ? 13.980 0.267 -7.233 1.00 78.31 367 GLY A O 1
ATOM 3038 N N . LEU A 1 368 ? 15.861 0.657 -8.386 1.00 81.62 368 LEU A N 1
ATOM 3039 C CA . LEU A 1 368 ? 16.444 -0.668 -8.175 1.00 81.62 368 LEU A CA 1
ATOM 3040 C C . LEU A 1 368 ? 17.383 -0.637 -6.969 1.00 81.62 368 LEU A C 1
ATOM 3042 O O . LEU A 1 368 ? 18.143 0.323 -6.800 1.00 81.62 368 LEU A O 1
ATOM 3046 N N . ALA A 1 369 ? 17.397 -1.712 -6.178 1.00 81.12 369 ALA A N 1
ATOM 3047 C CA . ALA A 1 369 ? 18.454 -1.896 -5.189 1.00 81.12 369 ALA A CA 1
ATOM 3048 C C . ALA A 1 369 ? 19.827 -1.955 -5.889 1.00 81.12 369 ALA A C 1
ATOM 3050 O O . ALA A 1 369 ? 19.922 -2.339 -7.054 1.00 81.12 369 ALA A O 1
ATOM 3051 N N . ILE A 1 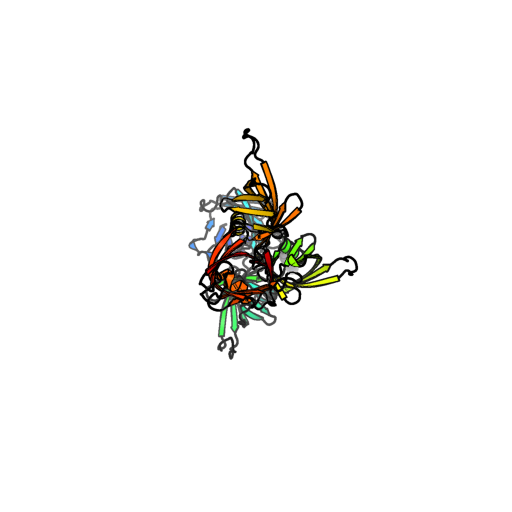370 ? 20.910 -1.609 -5.184 1.00 79.56 370 ILE A N 1
ATOM 3052 C CA . ILE A 1 370 ? 22.271 -1.543 -5.759 1.00 79.56 370 ILE A CA 1
ATOM 3053 C C . ILE A 1 370 ? 22.638 -2.834 -6.499 1.00 79.56 370 ILE A C 1
ATOM 3055 O O . ILE A 1 370 ? 23.030 -2.793 -7.666 1.00 79.56 370 ILE A O 1
ATOM 3059 N N . ASP A 1 371 ? 22.455 -3.980 -5.843 1.00 83.25 371 ASP A N 1
ATOM 3060 C CA . ASP A 1 371 ? 22.780 -5.284 -6.420 1.00 83.25 371 ASP A CA 1
ATOM 3061 C C . ASP A 1 371 ? 21.897 -5.612 -7.631 1.00 83.25 371 ASP A C 1
ATOM 3063 O O . ASP A 1 371 ? 22.365 -6.225 -8.590 1.00 83.25 371 ASP A O 1
ATOM 3067 N N . GLU A 1 372 ? 20.639 -5.163 -7.633 1.00 86.25 372 GLU A N 1
ATOM 3068 C CA . GLU A 1 372 ? 19.715 -5.343 -8.753 1.00 86.25 372 GLU A CA 1
ATOM 3069 C C . GLU A 1 372 ? 20.099 -4.462 -9.941 1.00 86.25 372 GLU A C 1
ATOM 3071 O O . GLU A 1 372 ? 20.160 -4.957 -11.066 1.00 86.25 372 GLU A O 1
ATOM 3076 N N . LEU A 1 373 ? 20.415 -3.182 -9.714 1.00 86.75 373 LEU A N 1
ATOM 3077 C CA . LEU A 1 373 ? 20.879 -2.274 -10.762 1.00 86.75 373 LEU A CA 1
ATOM 3078 C C . LEU A 1 373 ? 22.179 -2.789 -11.382 1.00 86.75 373 LEU A C 1
ATOM 3080 O O . LEU A 1 373 ? 22.280 -2.884 -12.605 1.00 86.75 373 LEU A O 1
ATOM 3084 N N . ILE A 1 374 ? 23.157 -3.176 -10.558 1.00 87.31 374 ILE A N 1
ATOM 3085 C CA . ILE A 1 374 ? 24.420 -3.748 -11.038 1.00 87.31 374 ILE A CA 1
ATOM 3086 C C . ILE A 1 374 ? 24.156 -5.048 -11.792 1.00 87.31 374 ILE A C 1
ATOM 3088 O O . ILE A 1 374 ? 24.728 -5.242 -12.866 1.00 87.31 374 ILE A O 1
ATOM 3092 N N . ALA A 1 375 ? 23.276 -5.922 -11.293 1.00 87.44 375 ALA A N 1
ATOM 3093 C CA . ALA A 1 375 ? 22.907 -7.144 -11.995 1.00 87.44 375 ALA A CA 1
ATOM 3094 C C . ALA A 1 375 ? 22.302 -6.835 -13.369 1.00 87.44 375 ALA A C 1
ATOM 3096 O O . ALA A 1 375 ? 22.736 -7.435 -14.350 1.00 87.44 375 ALA A O 1
ATOM 3097 N N . GLN A 1 376 ? 21.369 -5.882 -13.460 1.00 87.69 376 GLN A N 1
ATOM 3098 C CA . GLN A 1 376 ? 20.736 -5.465 -14.713 1.00 87.69 376 GLN A CA 1
ATOM 3099 C C . GLN A 1 376 ? 21.744 -4.866 -15.700 1.00 87.69 376 GLN A C 1
ATOM 3101 O O . GLN A 1 376 ? 21.809 -5.294 -16.853 1.00 87.69 376 GLN A O 1
ATOM 3106 N N . LEU A 1 377 ? 22.586 -3.936 -15.246 1.00 88.56 377 LEU A N 1
ATOM 3107 C CA . LEU A 1 377 ? 23.625 -3.321 -16.072 1.00 88.56 377 LEU A CA 1
ATOM 3108 C C . LEU A 1 377 ? 24.693 -4.337 -16.513 1.00 88.56 377 LEU A C 1
ATOM 3110 O O . LEU A 1 377 ? 25.191 -4.248 -17.634 1.00 88.56 377 LEU A O 1
ATOM 3114 N N . SER A 1 378 ? 25.000 -5.335 -15.680 1.00 88.50 378 SER A N 1
ATOM 3115 C CA . SER A 1 378 ? 25.984 -6.396 -15.961 1.00 88.50 378 SER A CA 1
ATOM 3116 C C . SER A 1 378 ? 25.415 -7.579 -16.756 1.00 88.50 378 SER A C 1
ATOM 3118 O O . SER A 1 378 ? 26.148 -8.527 -17.049 1.00 88.50 378 SER A O 1
ATOM 3120 N N . ARG A 1 379 ? 24.118 -7.573 -17.113 1.00 86.62 379 ARG A N 1
ATOM 3121 C CA . ARG A 1 379 ? 23.530 -8.582 -18.022 1.00 86.62 379 ARG A CA 1
ATOM 3122 C C . ARG A 1 379 ? 24.172 -8.539 -19.405 1.00 86.62 379 ARG A C 1
ATOM 3124 O O . ARG A 1 379 ? 24.199 -9.559 -20.092 1.00 86.62 379 ARG A O 1
ATOM 3131 N N . PHE A 1 380 ? 24.678 -7.375 -19.800 1.00 84.44 380 PHE A N 1
ATOM 3132 C CA . PHE A 1 380 ? 25.371 -7.168 -21.062 1.00 84.44 380 PHE A CA 1
ATOM 3133 C C . PHE A 1 380 ? 26.865 -7.015 -20.816 1.00 84.44 380 PHE A C 1
ATOM 3135 O O . PHE A 1 380 ? 27.285 -6.274 -19.930 1.00 84.44 380 PHE A O 1
ATOM 3142 N N . GLU A 1 381 ? 27.676 -7.695 -21.629 1.00 82.06 381 GLU A N 1
ATOM 3143 C CA . GLU A 1 381 ? 29.133 -7.563 -21.546 1.00 82.06 381 GLU A CA 1
ATOM 3144 C C . GLU A 1 381 ? 29.562 -6.119 -21.840 1.00 82.06 381 GLU A C 1
ATOM 3146 O O . GLU A 1 381 ? 30.482 -5.613 -21.208 1.00 82.06 381 GLU A O 1
ATOM 3151 N N . TYR A 1 382 ? 28.870 -5.423 -22.745 1.00 83.75 382 TYR A N 1
ATOM 3152 C CA . TYR A 1 382 ? 29.120 -4.013 -23.020 1.00 83.75 382 TYR A CA 1
ATOM 3153 C C . TYR A 1 382 ? 27.826 -3.240 -23.277 1.00 83.75 382 TYR A C 1
ATOM 3155 O O . TYR A 1 382 ? 26.846 -3.756 -23.810 1.00 83.75 382 TYR A O 1
ATOM 3163 N N . TRP A 1 383 ? 27.878 -1.957 -22.962 1.00 87.75 383 TRP A N 1
ATOM 3164 C CA . TRP A 1 383 ? 26.961 -0.915 -23.392 1.00 87.75 383 TRP A CA 1
ATOM 3165 C C . TRP A 1 383 ? 27.708 -0.036 -24.385 1.00 87.75 383 TRP A C 1
ATOM 3167 O O . TRP A 1 383 ? 28.795 0.440 -24.073 1.00 87.75 383 TRP A O 1
ATOM 3177 N N . ILE A 1 384 ? 27.180 0.170 -25.589 1.00 84.19 384 ILE A N 1
ATOM 3178 C CA . ILE A 1 384 ? 27.912 0.817 -26.687 1.00 84.19 384 ILE A CA 1
ATOM 3179 C C . ILE A 1 384 ? 27.217 2.085 -27.180 1.00 84.19 384 ILE A C 1
ATOM 3181 O O . ILE A 1 384 ? 26.009 2.095 -27.411 1.00 84.19 384 ILE A O 1
ATOM 3185 N N . LYS A 1 385 ? 27.997 3.139 -27.439 1.00 82.69 385 LYS A N 1
ATOM 3186 C CA . LYS A 1 385 ? 27.569 4.308 -28.222 1.00 82.69 385 LYS A CA 1
ATOM 3187 C C . LYS A 1 385 ? 28.259 4.271 -29.586 1.00 82.69 385 LYS A C 1
ATOM 3189 O O . LYS A 1 385 ? 29.488 4.276 -29.670 1.00 82.69 385 LYS A O 1
ATOM 3194 N N . LYS A 1 386 ? 27.478 4.257 -30.672 1.00 68.94 386 LYS A N 1
ATOM 3195 C CA . LYS A 1 386 ? 27.981 4.318 -32.060 1.00 68.94 386 LYS A CA 1
ATOM 3196 C C . LYS A 1 386 ? 27.785 5.713 -32.656 1.00 68.94 386 LYS A C 1
ATOM 3198 O O . LYS A 1 386 ? 26.750 6.334 -32.438 1.00 68.94 386 LYS A O 1
ATOM 3203 N N . SER A 1 387 ? 28.745 6.159 -33.456 1.00 65.75 387 SER A N 1
ATOM 3204 C CA . SER A 1 387 ? 28.597 7.230 -34.443 1.00 65.75 387 SER A CA 1
ATOM 3205 C C . SER A 1 387 ? 28.709 6.685 -35.862 1.00 65.75 387 SER A C 1
ATOM 3207 O O . SER A 1 387 ? 28.984 5.502 -36.074 1.00 65.75 387 SER A O 1
ATOM 3209 N N . ASN A 1 388 ? 28.548 7.574 -36.842 1.00 50.81 388 ASN A N 1
ATOM 3210 C CA . ASN A 1 388 ? 28.722 7.268 -38.263 1.00 50.81 388 ASN A CA 1
ATOM 3211 C C . ASN A 1 388 ? 30.134 6.752 -38.605 1.00 50.81 388 ASN A C 1
ATOM 3213 O O . ASN A 1 388 ? 30.317 6.130 -39.645 1.00 50.81 388 ASN A O 1
ATOM 3217 N N . GLU A 1 389 ? 31.124 6.974 -37.734 1.00 54.81 389 GLU A N 1
ATOM 3218 C CA . GLU A 1 389 ? 32.509 6.524 -37.916 1.00 54.81 389 GLU A CA 1
ATOM 3219 C C . GLU A 1 389 ? 32.840 5.252 -37.106 1.00 54.81 389 GLU A C 1
ATOM 3221 O O . GLU A 1 389 ? 33.973 4.770 -37.140 1.00 54.81 389 GLU A O 1
ATOM 3226 N N . GLY A 1 390 ? 31.882 4.682 -36.362 1.00 59.69 390 GLY A N 1
ATOM 3227 C CA . GLY A 1 390 ? 32.040 3.466 -35.551 1.00 59.69 390 GLY A CA 1
ATOM 3228 C C . GLY A 1 390 ? 31.699 3.660 -34.068 1.00 59.69 390 GLY A C 1
ATOM 3229 O O . GLY A 1 390 ? 31.059 4.629 -33.684 1.00 59.69 390 GLY A O 1
ATOM 3230 N N . VAL A 1 391 ? 32.091 2.715 -33.210 1.00 57.88 391 VAL A N 1
ATOM 3231 C CA . VAL A 1 391 ? 31.857 2.788 -31.749 1.00 57.88 391 VAL A CA 1
ATOM 3232 C C . VAL A 1 391 ? 32.701 3.911 -31.159 1.00 57.88 391 VAL A C 1
ATOM 3234 O O . VAL A 1 391 ? 33.904 3.854 -31.332 1.00 57.88 391 VAL A O 1
ATOM 3237 N N . ILE A 1 392 ? 32.131 4.905 -30.478 1.00 66.31 392 ILE A N 1
ATOM 3238 C CA . ILE A 1 392 ? 32.922 5.964 -29.819 1.00 66.31 392 ILE A CA 1
ATOM 3239 C C . ILE A 1 392 ? 33.255 5.564 -28.379 1.00 66.31 392 ILE A C 1
ATOM 3241 O O . ILE A 1 392 ? 34.408 5.689 -27.964 1.00 66.31 392 ILE A O 1
ATOM 3245 N N . TYR A 1 393 ? 32.261 5.035 -27.662 1.00 75.06 393 TYR A N 1
ATOM 3246 C CA . TYR A 1 393 ? 32.375 4.641 -26.262 1.00 75.06 393 TYR A CA 1
ATOM 3247 C C . TYR A 1 393 ? 31.824 3.235 -26.051 1.00 75.06 393 TYR A C 1
ATOM 3249 O O . TYR A 1 393 ? 30.817 2.862 -26.666 1.00 75.06 393 TYR A O 1
ATOM 3257 N N . SER A 1 394 ? 32.440 2.487 -25.139 1.00 81.44 394 SER A N 1
ATOM 3258 C CA . SER A 1 394 ? 31.783 1.344 -24.512 1.00 81.44 394 SER A CA 1
ATOM 3259 C C . SER A 1 394 ? 31.944 1.378 -23.001 1.00 81.44 394 SER A C 1
ATOM 3261 O O . SER A 1 394 ? 33.019 1.716 -22.510 1.00 81.44 394 SER A O 1
ATOM 3263 N N . ILE A 1 395 ? 30.890 1.000 -22.288 1.00 84.94 395 ILE A N 1
ATOM 3264 C CA . ILE A 1 395 ? 30.877 0.845 -20.838 1.00 84.94 395 ILE A CA 1
ATOM 3265 C C . ILE A 1 395 ? 30.684 -0.634 -20.524 1.00 84.94 395 ILE A C 1
ATOM 3267 O O . ILE A 1 395 ? 29.813 -1.281 -21.098 1.00 84.94 395 ILE A O 1
ATOM 3271 N N . ASN A 1 396 ? 31.494 -1.179 -19.627 1.00 87.81 396 ASN A N 1
ATOM 3272 C CA . ASN A 1 396 ? 31.269 -2.498 -19.050 1.00 87.81 396 ASN A CA 1
ATOM 3273 C C . ASN A 1 396 ? 31.025 -2.340 -17.548 1.00 87.81 396 ASN A C 1
ATOM 3275 O O . ASN A 1 396 ? 31.823 -1.709 -16.854 1.00 87.81 396 ASN A O 1
ATOM 3279 N N . PHE A 1 397 ? 29.923 -2.927 -17.087 1.00 85.62 397 PHE A N 1
ATOM 3280 C CA . PHE A 1 397 ? 29.625 -3.118 -15.677 1.00 85.62 397 PHE A CA 1
ATOM 3281 C C . PHE A 1 397 ? 29.917 -4.580 -15.360 1.00 85.62 397 PHE A C 1
ATOM 3283 O O . PHE A 1 397 ? 29.402 -5.481 -16.024 1.00 85.62 397 PHE A O 1
ATOM 3290 N N . SER A 1 398 ? 30.803 -4.822 -14.400 1.00 80.81 398 SER A N 1
ATOM 3291 C CA . SER A 1 398 ? 31.064 -6.177 -13.923 1.00 80.81 398 SER A CA 1
ATOM 3292 C C . SER A 1 398 ? 30.237 -6.484 -12.680 1.00 80.81 398 SER A C 1
ATOM 3294 O O . SER A 1 398 ? 29.884 -5.590 -11.910 1.00 80.81 398 SER A O 1
ATOM 3296 N N . LYS A 1 399 ? 30.026 -7.780 -12.438 1.00 71.94 399 LYS A N 1
ATOM 3297 C CA . LYS A 1 399 ? 29.379 -8.280 -11.217 1.00 71.94 399 LYS A CA 1
ATOM 3298 C C . LYS A 1 399 ? 30.158 -7.956 -9.939 1.00 71.94 399 LYS A C 1
ATOM 3300 O O . LYS A 1 399 ? 29.563 -7.962 -8.872 1.00 71.94 399 LYS A O 1
ATOM 3305 N N . ASP A 1 400 ? 31.447 -7.645 -10.059 1.00 72.12 400 ASP A N 1
ATOM 3306 C CA . ASP A 1 400 ? 32.310 -7.226 -8.950 1.00 72.12 400 ASP A CA 1
ATOM 3307 C C . ASP A 1 400 ? 32.310 -5.691 -8.776 1.00 72.12 400 ASP A C 1
ATOM 3309 O O . ASP A 1 400 ? 33.260 -5.115 -8.248 1.00 72.12 400 ASP A O 1
ATOM 3313 N N . SER A 1 401 ? 31.271 -5.010 -9.277 1.00 70.62 401 SER A N 1
ATOM 3314 C CA . SER A 1 401 ? 31.084 -3.555 -9.189 1.00 70.62 401 SER A CA 1
ATOM 3315 C C . SER A 1 401 ? 32.171 -2.729 -9.890 1.00 70.62 401 SER A C 1
ATOM 3317 O O . SER A 1 401 ? 32.395 -1.569 -9.558 1.00 70.62 401 SER A O 1
ATOM 3319 N N . ILE A 1 402 ? 32.861 -3.306 -10.876 1.00 71.25 402 ILE A N 1
ATOM 3320 C CA . ILE A 1 402 ? 33.839 -2.585 -11.709 1.00 71.25 402 ILE A CA 1
ATOM 3321 C C . ILE A 1 402 ? 33.123 -1.868 -12.856 1.00 71.25 402 ILE A C 1
ATOM 3323 O O . ILE A 1 402 ? 32.364 -2.496 -13.597 1.00 71.25 402 ILE A O 1
ATOM 3327 N N . PHE A 1 403 ? 33.425 -0.583 -13.024 1.00 78.25 403 PHE A N 1
ATOM 3328 C CA . PHE A 1 403 ? 33.048 0.246 -14.164 1.00 78.25 403 PHE A CA 1
ATOM 3329 C C . PHE A 1 403 ? 34.250 0.421 -15.089 1.00 78.25 403 PHE A C 1
ATOM 3331 O O . PHE A 1 403 ? 35.301 0.894 -14.656 1.00 78.25 403 PHE A O 1
ATOM 3338 N N . ASN A 1 404 ? 34.100 0.055 -16.361 1.00 78.56 404 ASN A N 1
ATOM 3339 C CA . ASN A 1 404 ? 35.139 0.224 -17.372 1.00 78.56 404 ASN A CA 1
ATOM 3340 C C . ASN A 1 404 ? 34.633 1.102 -18.515 1.00 78.56 404 ASN A C 1
ATOM 3342 O O . ASN A 1 404 ? 33.760 0.669 -19.269 1.00 78.56 404 ASN A O 1
ATOM 3346 N N . LEU A 1 405 ? 35.220 2.286 -18.688 1.00 78.94 405 LEU A N 1
ATOM 3347 C CA . LEU A 1 405 ? 34.962 3.161 -19.832 1.00 78.94 405 LEU A CA 1
ATOM 3348 C C . LEU A 1 405 ? 36.081 3.019 -20.871 1.00 78.94 405 LEU A C 1
ATOM 3350 O O . LEU A 1 405 ? 37.260 3.237 -20.577 1.00 78.94 405 LEU A O 1
ATOM 3354 N N . TYR A 1 406 ? 35.695 2.677 -22.099 1.00 77.19 406 TYR A N 1
ATOM 3355 C CA . TYR A 1 406 ? 36.594 2.532 -23.242 1.00 77.19 406 TYR A CA 1
ATOM 3356 C C . TYR A 1 406 ? 36.320 3.617 -24.280 1.00 77.19 406 TYR A C 1
ATOM 3358 O O . TYR A 1 406 ? 35.163 3.872 -24.623 1.00 77.19 406 TYR A O 1
ATOM 3366 N N . TYR A 1 407 ? 37.387 4.191 -24.839 1.00 74.31 407 TYR A N 1
ATOM 3367 C CA . TYR A 1 407 ? 37.321 5.198 -25.896 1.00 74.31 407 TYR A CA 1
ATOM 3368 C C . TYR A 1 407 ? 38.039 4.713 -27.158 1.00 74.31 407 TYR A C 1
ATOM 3370 O O . TYR A 1 407 ? 39.206 4.337 -27.101 1.00 74.31 407 TYR A O 1
ATOM 3378 N N . LYS A 1 408 ? 37.380 4.759 -28.323 1.00 64.06 408 LYS A N 1
ATOM 3379 C CA . LYS A 1 408 ? 37.900 4.176 -29.582 1.00 64.06 408 LYS A CA 1
ATOM 3380 C C . LYS A 1 408 ? 39.311 4.635 -29.969 1.00 64.06 408 LYS A C 1
ATOM 3382 O O . LYS A 1 408 ? 40.068 3.855 -30.539 1.00 64.06 408 LYS A O 1
ATOM 3387 N N . ASN A 1 409 ? 39.664 5.886 -29.673 1.00 62.22 409 ASN A N 1
ATOM 3388 C CA . ASN A 1 409 ? 40.948 6.473 -30.068 1.00 62.22 409 ASN A CA 1
ATOM 3389 C C . ASN A 1 409 ? 41.969 6.536 -28.921 1.00 62.22 409 ASN A C 1
ATOM 3391 O O . ASN A 1 409 ? 43.002 7.187 -29.065 1.00 62.22 409 ASN A O 1
ATOM 3395 N N . SER A 1 410 ? 41.696 5.880 -27.789 1.00 60.72 410 SER A N 1
ATOM 3396 C CA . SER A 1 410 ? 42.615 5.806 -26.657 1.00 60.72 410 SER A CA 1
ATOM 3397 C C . SER A 1 410 ? 42.782 4.352 -26.211 1.00 60.72 410 SER A C 1
ATOM 3399 O O . SER A 1 410 ? 41.789 3.682 -25.942 1.00 60.72 410 SER A O 1
ATOM 3401 N N . PRO A 1 411 ? 44.015 3.835 -26.088 1.00 57.59 411 PRO A N 1
ATOM 3402 C CA . PRO A 1 411 ? 44.248 2.520 -25.495 1.00 57.59 411 PRO A CA 1
ATOM 3403 C C . PRO A 1 411 ? 43.972 2.499 -23.980 1.00 57.59 411 PRO A C 1
ATOM 3405 O O . PRO A 1 411 ? 44.052 1.439 -23.362 1.00 57.59 411 PRO A O 1
ATOM 3408 N N . THR A 1 412 ? 43.687 3.653 -23.371 1.00 64.94 412 THR A N 1
ATOM 3409 C CA . THR A 1 412 ? 43.461 3.777 -21.933 1.00 64.94 412 THR A CA 1
ATOM 3410 C C . THR A 1 412 ? 42.058 3.302 -21.571 1.00 64.94 412 THR A C 1
ATOM 3412 O O . THR A 1 412 ? 41.063 3.874 -22.013 1.00 64.94 412 THR A O 1
ATOM 3415 N N . VAL A 1 413 ? 41.994 2.262 -20.743 1.00 72.69 413 VAL A N 1
ATOM 3416 C CA . VAL A 1 413 ? 40.769 1.830 -20.066 1.00 72.69 413 VAL A CA 1
ATOM 3417 C C . VAL A 1 413 ? 40.702 2.572 -18.741 1.00 72.69 413 VAL A C 1
ATOM 3419 O O . VAL A 1 413 ? 41.629 2.472 -17.935 1.00 72.69 413 VAL A O 1
ATOM 3422 N N . HIS A 1 414 ? 39.624 3.317 -18.518 1.00 78.44 414 HIS A N 1
ATOM 3423 C CA . HIS A 1 414 ? 39.349 3.887 -17.205 1.00 78.44 414 HIS A CA 1
ATOM 3424 C C . HIS A 1 414 ? 38.542 2.863 -16.413 1.00 78.44 414 HIS A C 1
ATOM 3426 O O . HIS A 1 414 ? 37.342 2.713 -16.636 1.00 78.44 414 HIS A O 1
ATOM 3432 N N . SER A 1 415 ? 39.231 2.124 -15.543 1.00 84.12 415 SER A N 1
ATOM 3433 C CA . SER A 1 415 ? 38.640 1.114 -14.662 1.00 84.12 415 SER A CA 1
ATOM 3434 C C . SER A 1 415 ? 38.513 1.671 -13.252 1.00 84.12 415 SER A C 1
ATOM 3436 O O . SER A 1 415 ? 39.524 2.031 -12.651 1.00 84.12 415 SER A O 1
ATOM 3438 N N . GLY A 1 416 ? 37.299 1.721 -12.720 1.00 85.81 416 GLY A N 1
ATOM 3439 C CA . GLY A 1 416 ? 37.022 2.144 -11.350 1.00 85.81 416 GLY A CA 1
ATOM 3440 C C . GLY A 1 416 ? 36.104 1.163 -10.630 1.00 85.81 416 GLY A C 1
ATOM 3441 O O . GLY A 1 416 ? 35.481 0.308 -11.256 1.00 85.81 416 GLY A O 1
ATOM 3442 N N . THR A 1 417 ? 36.038 1.263 -9.306 1.00 87.69 417 THR A N 1
ATOM 3443 C CA . THR A 1 417 ? 35.128 0.468 -8.468 1.00 87.69 417 THR A CA 1
ATOM 3444 C C . THR A 1 417 ? 33.963 1.346 -8.035 1.00 87.69 417 THR A C 1
ATOM 3446 O O . THR A 1 417 ? 34.191 2.407 -7.457 1.00 87.69 417 THR A O 1
ATOM 3449 N N . ILE A 1 418 ? 32.731 0.908 -8.287 1.00 87.69 418 ILE A N 1
ATOM 3450 C CA . ILE A 1 418 ? 31.516 1.576 -7.811 1.00 87.69 418 ILE A CA 1
ATOM 3451 C C . ILE A 1 418 ? 31.489 1.464 -6.283 1.00 87.69 418 ILE A C 1
ATOM 3453 O O . ILE A 1 418 ? 31.490 0.361 -5.733 1.00 87.69 418 ILE A O 1
ATOM 3457 N N . LYS A 1 419 ? 31.517 2.607 -5.599 1.00 88.12 419 LYS A N 1
ATOM 3458 C CA . LYS A 1 419 ? 31.498 2.707 -4.133 1.00 88.12 419 LYS A CA 1
ATOM 3459 C C . LYS A 1 419 ? 30.110 2.927 -3.585 1.00 88.12 419 LYS A C 1
ATOM 3461 O O . LYS A 1 419 ? 29.782 2.384 -2.534 1.00 88.12 419 LYS A O 1
ATOM 3466 N N . ASN A 1 420 ? 29.328 3.720 -4.298 1.00 87.19 420 ASN A N 1
ATOM 3467 C CA . ASN A 1 420 ? 27.997 4.103 -3.891 1.00 87.19 420 ASN A CA 1
ATOM 3468 C C . ASN A 1 420 ? 27.119 4.324 -5.124 1.00 87.19 420 ASN A C 1
ATOM 3470 O O . ASN A 1 420 ? 27.616 4.616 -6.216 1.00 87.19 420 ASN A O 1
ATOM 3474 N N . ILE A 1 421 ? 25.814 4.177 -4.931 1.00 87.62 421 ILE A N 1
ATOM 3475 C CA . ILE A 1 421 ? 24.793 4.493 -5.921 1.00 87.62 421 ILE A CA 1
ATOM 3476 C C . ILE A 1 421 ? 23.714 5.280 -5.196 1.00 87.62 421 ILE A C 1
ATOM 3478 O O . ILE A 1 421 ? 23.105 4.777 -4.253 1.00 87.62 421 ILE A O 1
ATOM 3482 N N . GLU A 1 422 ? 23.469 6.501 -5.646 1.00 88.94 422 GLU A N 1
ATOM 3483 C CA . GLU A 1 422 ? 22.375 7.324 -5.147 1.00 88.94 422 GLU A CA 1
ATOM 3484 C C . GLU A 1 422 ? 21.218 7.291 -6.146 1.00 88.94 422 GLU A C 1
ATOM 3486 O O . GLU A 1 422 ? 21.427 7.503 -7.341 1.00 88.94 422 GLU A O 1
ATOM 3491 N N . TYR A 1 423 ? 20.004 7.004 -5.673 1.00 87.12 423 TYR A N 1
ATOM 3492 C CA . TYR A 1 423 ? 18.800 7.049 -6.498 1.00 87.12 423 TYR A CA 1
ATOM 3493 C C . TYR A 1 423 ? 18.104 8.405 -6.375 1.00 87.12 423 TYR A C 1
ATOM 3495 O O . TYR A 1 423 ? 17.872 8.885 -5.267 1.00 87.12 423 TYR A O 1
ATOM 3503 N N . HIS A 1 424 ? 17.731 9.003 -7.506 1.00 82.19 424 HIS A N 1
ATOM 3504 C CA . HIS A 1 424 ? 17.126 10.337 -7.563 1.00 82.19 424 HIS A CA 1
ATOM 3505 C C . HIS A 1 424 ? 15.681 10.343 -8.092 1.00 82.19 424 HIS A C 1
ATOM 3507 O O . HIS A 1 424 ? 15.134 11.419 -8.340 1.00 82.19 424 HIS A O 1
ATOM 3513 N N . GLY A 1 425 ? 15.058 9.174 -8.275 1.00 79.75 425 GLY A N 1
ATOM 3514 C CA . GLY A 1 425 ? 13.740 9.059 -8.907 1.00 79.75 425 GLY A CA 1
ATOM 3515 C C . GLY A 1 425 ? 13.803 9.069 -10.438 1.00 79.75 425 GLY A C 1
ATOM 3516 O O . GLY A 1 425 ? 14.798 9.465 -11.048 1.00 79.75 425 GLY A O 1
ATOM 3517 N N . LEU A 1 426 ? 12.720 8.636 -11.076 1.00 77.81 426 LEU A N 1
ATOM 3518 C CA . LEU A 1 426 ? 12.514 8.570 -12.523 1.00 77.81 426 LEU A CA 1
ATOM 3519 C C . LEU A 1 426 ? 13.641 7.839 -13.257 1.00 77.81 426 LEU A C 1
ATOM 3521 O O . LEU A 1 426 ? 14.132 8.309 -14.287 1.00 77.81 426 LEU A O 1
ATOM 3525 N N . TYR A 1 427 ? 14.077 6.708 -12.699 1.00 80.56 427 TYR A N 1
ATOM 3526 C CA . TYR A 1 427 ? 15.182 5.898 -13.213 1.00 80.56 427 TYR A CA 1
ATOM 3527 C C . TYR A 1 427 ? 16.542 6.612 -13.253 1.00 80.56 427 TYR A C 1
ATOM 3529 O O . TYR A 1 427 ? 17.453 6.143 -13.940 1.00 80.56 427 TYR A O 1
ATOM 3537 N N . LYS A 1 428 ? 16.698 7.735 -12.537 1.00 85.19 428 LYS A N 1
ATOM 3538 C CA . LYS A 1 428 ? 17.951 8.492 -12.452 1.00 85.19 428 LYS A CA 1
ATOM 3539 C C . LYS A 1 428 ? 18.777 8.030 -11.262 1.00 85.19 428 LYS A C 1
ATOM 3541 O O . LYS A 1 428 ? 18.290 7.995 -10.135 1.00 85.19 428 LYS A O 1
ATOM 3546 N N . TYR A 1 429 ? 20.045 7.751 -11.514 1.00 90.06 429 TYR A N 1
ATOM 3547 C CA . TYR A 1 429 ? 21.014 7.314 -10.520 1.00 90.06 429 TYR A CA 1
ATOM 3548 C C . TYR A 1 429 ? 22.281 8.158 -10.633 1.00 90.06 429 TYR A C 1
ATOM 3550 O O . TYR A 1 429 ? 22.610 8.626 -11.719 1.00 90.06 429 TYR A O 1
ATOM 3558 N N . THR A 1 430 ? 23.025 8.298 -9.544 1.00 91.75 430 THR A N 1
ATOM 3559 C CA . THR A 1 430 ? 24.411 8.777 -9.573 1.00 91.75 430 THR A CA 1
ATOM 3560 C C . THR A 1 430 ? 25.317 7.671 -9.063 1.00 91.75 430 THR A C 1
ATOM 3562 O O . THR A 1 430 ? 25.150 7.198 -7.940 1.00 91.75 430 THR A O 1
ATOM 3565 N N . LEU A 1 431 ? 26.275 7.248 -9.888 1.00 90.38 431 LEU A N 1
ATOM 3566 C CA . LEU A 1 431 ? 27.311 6.301 -9.481 1.00 90.38 431 LEU A CA 1
ATOM 3567 C C . LEU A 1 431 ? 28.517 7.056 -8.934 1.00 90.38 431 LEU A C 1
ATOM 3569 O O . LEU A 1 431 ? 29.095 7.875 -9.643 1.00 90.38 431 LEU A O 1
ATOM 3573 N N . GLU A 1 432 ? 28.938 6.733 -7.717 1.00 90.38 432 GLU A N 1
ATOM 3574 C CA . GLU A 1 432 ? 30.225 7.160 -7.170 1.00 90.38 432 GLU A CA 1
ATOM 3575 C C . GLU A 1 432 ? 31.280 6.105 -7.510 1.00 90.38 432 GLU A C 1
ATOM 3577 O O . GLU A 1 432 ? 31.166 4.944 -7.105 1.00 90.38 432 GLU A O 1
ATOM 3582 N N . ILE A 1 433 ? 32.303 6.492 -8.268 1.00 88.06 433 ILE A N 1
ATOM 3583 C CA . ILE A 1 433 ? 33.315 5.577 -8.795 1.00 88.06 433 ILE A CA 1
ATOM 3584 C C . ILE A 1 433 ? 34.690 5.982 -8.275 1.00 88.06 433 ILE A C 1
ATOM 3586 O O . ILE A 1 433 ? 35.153 7.096 -8.507 1.00 88.06 433 ILE A O 1
ATOM 3590 N N . GLU A 1 434 ? 35.366 5.050 -7.605 1.00 89.38 434 GLU A N 1
ATOM 3591 C CA . GLU A 1 434 ? 36.757 5.213 -7.184 1.00 89.38 434 GLU A CA 1
ATOM 3592 C C . GLU A 1 434 ? 37.698 4.633 -8.241 1.00 89.38 434 GLU A C 1
ATOM 3594 O O . GLU A 1 434 ? 37.680 3.429 -8.521 1.00 89.38 434 GLU A O 1
ATOM 3599 N N . PHE A 1 435 ? 38.563 5.477 -8.796 1.00 86.06 435 PHE A N 1
ATOM 3600 C CA . PHE A 1 435 ? 39.624 5.067 -9.704 1.00 86.06 435 PHE A CA 1
ATOM 3601 C C . PHE A 1 435 ? 40.939 4.832 -8.945 1.00 86.06 435 PHE A C 1
ATOM 3603 O O . PHE A 1 435 ? 41.309 5.624 -8.068 1.00 86.06 435 PHE A O 1
ATOM 3610 N N . PRO A 1 436 ? 41.691 3.769 -9.289 1.00 80.88 436 PRO A N 1
ATOM 3611 C CA . PRO A 1 436 ? 43.013 3.542 -8.729 1.00 80.88 436 PRO A CA 1
ATOM 3612 C C . PRO A 1 436 ? 43.958 4.680 -9.136 1.00 80.88 436 PRO A C 1
ATOM 3614 O O . PRO A 1 436 ? 43.963 5.104 -10.293 1.00 80.88 436 PRO A O 1
ATOM 3617 N N . SER A 1 437 ? 44.773 5.156 -8.188 1.00 72.12 437 SER A N 1
ATOM 3618 C CA . SER A 1 437 ? 45.767 6.204 -8.451 1.00 72.12 437 SER A CA 1
ATOM 3619 C C . SER A 1 437 ? 46.676 5.814 -9.620 1.00 72.12 437 SER A C 1
ATOM 3621 O O . SER A 1 437 ? 47.221 4.708 -9.667 1.00 72.12 437 SER A O 1
ATOM 3623 N N . THR A 1 438 ? 46.856 6.741 -10.560 1.00 64.94 438 THR A N 1
ATOM 3624 C CA . THR A 1 438 ? 47.762 6.581 -11.704 1.00 64.94 438 THR A CA 1
ATOM 3625 C C . THR A 1 438 ? 49.199 7.018 -11.396 1.00 64.94 438 THR A C 1
ATOM 3627 O O . THR A 1 438 ? 50.053 6.944 -12.279 1.00 64.94 438 THR A O 1
ATOM 3630 N N . THR A 1 439 ? 49.489 7.498 -10.180 1.00 57.72 439 THR A N 1
ATOM 3631 C CA . THR A 1 439 ? 50.821 7.957 -9.748 1.00 57.72 439 THR A CA 1
ATOM 3632 C C . THR A 1 439 ? 51.440 6.990 -8.729 1.00 57.72 439 THR A C 1
ATOM 3634 O O . THR A 1 439 ? 50.741 6.335 -7.961 1.00 57.72 439 THR A O 1
ATOM 3637 N N . GLU A 1 440 ? 52.776 6.872 -8.711 1.00 56.47 440 GLU A N 1
ATOM 3638 C CA . GLU A 1 440 ? 53.502 6.012 -7.749 1.00 56.47 440 GLU A CA 1
ATOM 3639 C C . GLU A 1 440 ? 53.286 6.427 -6.276 1.00 56.47 440 GLU A C 1
ATOM 3641 O O . GLU A 1 440 ? 53.517 5.622 -5.369 1.00 56.47 440 GLU A O 1
ATOM 3646 N N . ASP A 1 441 ? 52.781 7.642 -6.035 1.00 51.94 441 ASP A N 1
ATOM 3647 C CA . ASP A 1 441 ? 52.289 8.091 -4.734 1.00 51.94 441 ASP A CA 1
ATOM 3648 C C . ASP A 1 441 ? 50.863 7.570 -4.493 1.00 51.94 441 ASP A C 1
ATOM 3650 O O . ASP A 1 441 ? 49.866 8.068 -5.017 1.00 51.94 441 ASP A O 1
ATOM 3654 N N . LYS A 1 442 ? 50.771 6.531 -3.659 1.00 54.50 442 LYS A N 1
ATOM 3655 C CA . LYS A 1 442 ? 49.541 5.798 -3.309 1.00 54.50 442 LYS A CA 1
ATOM 3656 C C . LYS A 1 442 ? 48.527 6.588 -2.456 1.00 54.50 442 LYS A C 1
ATOM 3658 O O . LYS A 1 442 ? 47.678 5.955 -1.832 1.00 54.50 442 LYS A O 1
ATOM 3663 N N . SER A 1 443 ? 48.636 7.912 -2.339 1.00 55.34 443 SER A N 1
ATOM 3664 C CA . SER A 1 443 ? 47.818 8.688 -1.391 1.00 55.34 443 SER A CA 1
ATOM 3665 C C . SER A 1 443 ? 46.514 9.240 -1.959 1.00 55.34 443 SER A C 1
ATOM 3667 O O . SER A 1 443 ? 45.619 9.518 -1.166 1.00 55.34 443 SER A O 1
ATOM 3669 N N . ASP A 1 444 ? 46.376 9.363 -3.282 1.00 61.94 444 ASP A N 1
ATOM 3670 C CA . ASP A 1 444 ? 45.263 10.113 -3.874 1.00 61.94 444 ASP A CA 1
ATOM 3671 C C . ASP A 1 444 ? 44.404 9.186 -4.747 1.00 61.94 444 ASP A C 1
ATOM 3673 O O . ASP A 1 444 ? 44.684 8.971 -5.928 1.00 61.94 444 ASP A O 1
ATOM 3677 N N . THR A 1 445 ? 43.366 8.586 -4.158 1.00 73.88 445 THR A N 1
ATOM 3678 C CA . THR A 1 445 ? 42.292 7.951 -4.931 1.00 73.88 445 THR A CA 1
ATOM 3679 C C . THR A 1 445 ? 41.423 9.035 -5.564 1.00 73.88 445 THR A C 1
ATOM 3681 O O . THR A 1 445 ? 41.073 10.027 -4.923 1.00 73.88 445 THR A O 1
ATOM 3684 N N . LEU A 1 446 ? 41.102 8.876 -6.850 1.00 83.25 446 LEU A N 1
ATOM 3685 C CA . LEU A 1 446 ? 40.208 9.792 -7.554 1.00 83.25 446 LEU A CA 1
ATOM 3686 C C . LEU A 1 446 ? 38.785 9.253 -7.428 1.00 83.25 446 LEU A C 1
ATOM 3688 O O . LEU A 1 446 ? 38.508 8.152 -7.899 1.00 83.25 446 LEU A O 1
ATOM 3692 N N . ILE A 1 447 ? 37.902 10.031 -6.810 1.00 85.06 447 ILE A N 1
ATOM 3693 C CA . ILE A 1 447 ? 36.465 9.754 -6.767 1.00 85.06 447 ILE A CA 1
ATOM 3694 C C . ILE A 1 447 ? 35.787 10.643 -7.803 1.00 85.06 447 ILE A C 1
ATOM 3696 O O . ILE A 1 447 ? 36.035 11.850 -7.839 1.00 85.06 447 ILE A O 1
ATOM 3700 N N . ASP A 1 448 ? 34.947 10.043 -8.633 1.00 85.69 448 ASP A N 1
ATOM 3701 C CA . ASP A 1 448 ? 34.186 10.725 -9.674 1.00 85.69 448 ASP A CA 1
ATOM 3702 C C . ASP A 1 448 ? 32.720 10.279 -9.635 1.00 85.69 448 ASP A C 1
ATOM 3704 O O . ASP A 1 448 ? 32.408 9.192 -9.139 1.00 85.69 448 ASP A O 1
ATOM 3708 N N . TYR A 1 449 ? 31.824 11.117 -10.151 1.00 88.75 449 TYR A N 1
ATOM 3709 C CA . TYR A 1 449 ? 30.380 10.904 -10.077 1.00 88.75 449 TYR A CA 1
ATOM 3710 C C . TYR A 1 449 ? 29.786 10.842 -11.480 1.00 88.75 449 TYR A C 1
ATOM 3712 O O . TYR A 1 449 ? 29.956 11.767 -12.270 1.00 88.75 449 TYR A O 1
ATOM 3720 N N . TYR A 1 450 ? 29.062 9.764 -11.773 1.00 86.56 450 TYR A N 1
ATOM 3721 C CA . TYR A 1 450 ? 28.442 9.526 -13.074 1.00 86.56 450 TYR A CA 1
ATOM 3722 C C . TYR A 1 450 ? 26.922 9.485 -12.929 1.00 86.56 450 TYR A C 1
ATOM 3724 O O . TYR A 1 450 ? 26.372 8.441 -12.559 1.00 86.56 450 TYR A O 1
ATOM 3732 N N . PRO A 1 451 ? 26.230 10.597 -13.226 1.00 88.62 451 PRO A N 1
ATOM 3733 C CA . PRO A 1 451 ? 24.791 10.590 -13.420 1.00 88.62 451 PRO A CA 1
ATOM 3734 C C . PRO A 1 451 ? 24.423 9.649 -14.570 1.00 88.62 451 PRO A C 1
ATOM 3736 O O . PRO A 1 451 ? 25.030 9.684 -15.645 1.00 88.62 451 PRO A O 1
ATOM 3739 N N . LEU A 1 452 ? 23.419 8.806 -14.364 1.00 90.50 452 LEU A N 1
ATOM 3740 C CA . LEU A 1 452 ? 22.868 7.944 -15.399 1.00 90.50 452 LEU A CA 1
ATOM 3741 C C . LEU A 1 452 ? 21.353 7.820 -15.289 1.00 90.50 452 LEU A C 1
ATOM 3743 O O . LEU A 1 452 ? 20.767 7.994 -14.224 1.00 90.50 452 LEU A O 1
ATOM 3747 N N . VAL A 1 453 ? 20.725 7.470 -16.404 1.00 85.69 453 VAL A N 1
ATOM 3748 C CA . VAL A 1 453 ? 19.323 7.066 -16.486 1.00 85.69 453 VAL A CA 1
ATOM 3749 C C . VAL A 1 453 ? 19.282 5.646 -17.026 1.00 85.69 453 VAL A C 1
ATOM 3751 O O . VAL A 1 453 ? 19.784 5.406 -18.125 1.00 85.69 453 VAL A O 1
ATOM 3754 N N . TYR A 1 454 ? 18.702 4.711 -16.276 1.00 86.12 454 TYR A N 1
ATOM 3755 C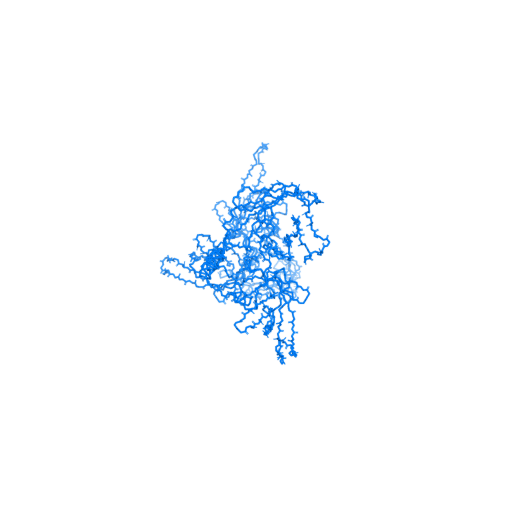 CA . TYR A 1 454 ? 18.555 3.321 -16.713 1.00 86.12 454 TYR A CA 1
ATOM 3756 C C . TYR A 1 454 ? 17.100 2.869 -16.642 1.00 86.12 454 TYR A C 1
ATOM 3758 O O . TYR A 1 454 ? 16.573 2.660 -15.553 1.00 86.12 454 TYR A O 1
ATOM 3766 N N . VAL A 1 455 ? 16.473 2.673 -17.804 1.00 79.62 455 VAL A N 1
ATOM 3767 C CA . VAL A 1 455 ? 15.075 2.230 -17.911 1.00 79.62 455 VAL A CA 1
ATOM 3768 C C . VAL A 1 455 ? 15.050 0.712 -18.144 1.00 79.62 455 VAL A C 1
ATOM 3770 O O . VAL A 1 455 ? 15.387 0.268 -19.247 1.00 79.62 455 VAL A O 1
ATOM 3773 N N . PRO A 1 456 ? 14.651 -0.116 -17.155 1.00 76.44 456 PRO A N 1
ATOM 3774 C CA . PRO A 1 456 ? 14.808 -1.571 -17.245 1.00 76.44 456 PRO A CA 1
ATOM 3775 C C . PRO A 1 456 ? 14.031 -2.208 -18.402 1.00 76.44 456 PRO A C 1
ATOM 3777 O O . PRO A 1 456 ? 14.544 -3.100 -19.073 1.00 76.44 456 PRO A O 1
ATOM 3780 N N . ASN A 1 457 ? 12.818 -1.718 -18.677 1.00 70.56 457 ASN A N 1
ATOM 3781 C CA . ASN A 1 457 ? 11.914 -2.318 -19.662 1.00 70.56 457 ASN A CA 1
ATOM 3782 C C . ASN A 1 457 ? 12.359 -2.097 -21.115 1.00 70.56 457 ASN A C 1
ATOM 3784 O O . ASN A 1 457 ? 12.208 -2.987 -21.951 1.00 70.56 457 ASN A O 1
ATOM 3788 N N . SER A 1 458 ? 12.914 -0.926 -21.437 1.00 70.12 458 SER A N 1
ATOM 3789 C CA . SER A 1 458 ? 13.492 -0.673 -22.764 1.00 70.12 458 SER A CA 1
ATOM 3790 C C . SER A 1 458 ? 14.958 -1.120 -22.862 1.00 70.12 458 SER A C 1
ATOM 3792 O O . SER A 1 458 ? 15.475 -1.355 -23.962 1.00 70.12 458 SER A O 1
ATOM 3794 N N . GLU A 1 459 ? 15.600 -1.327 -21.707 1.00 82.25 459 GLU A N 1
ATOM 3795 C CA . GLU A 1 459 ? 17.043 -1.488 -21.533 1.00 82.25 459 GLU A CA 1
ATOM 3796 C C . GLU A 1 459 ? 17.800 -0.341 -22.228 1.00 82.25 459 GLU A C 1
ATOM 3798 O O . GLU A 1 459 ? 18.771 -0.567 -22.955 1.00 82.25 459 GLU A O 1
ATOM 3803 N N . ASP A 1 460 ? 17.308 0.885 -22.037 1.00 81.31 460 ASP A N 1
ATOM 3804 C CA . ASP A 1 460 ? 17.989 2.111 -22.442 1.00 81.31 460 ASP A CA 1
ATOM 3805 C C . ASP A 1 460 ? 18.874 2.603 -21.296 1.00 81.31 460 ASP A C 1
ATOM 3807 O O . ASP A 1 460 ? 18.446 2.660 -20.141 1.00 81.31 460 ASP A O 1
ATOM 3811 N N . LEU A 1 461 ? 20.110 2.975 -21.631 1.00 87.94 461 LEU A N 1
ATOM 3812 C CA . LEU A 1 461 ? 21.069 3.553 -20.698 1.00 87.94 461 LEU A CA 1
ATOM 3813 C C . LEU A 1 461 ? 21.529 4.908 -21.232 1.00 87.94 461 LEU A C 1
ATOM 3815 O O . LEU A 1 461 ? 22.053 4.995 -22.341 1.00 87.94 461 LEU A O 1
ATOM 3819 N N . ILE A 1 462 ? 21.371 5.957 -20.437 1.00 86.88 462 ILE A N 1
ATOM 3820 C CA . ILE A 1 462 ? 21.953 7.275 -20.689 1.00 86.88 462 ILE A CA 1
ATOM 3821 C C . ILE A 1 462 ? 22.968 7.530 -19.588 1.00 86.88 462 ILE A C 1
ATOM 3823 O O . ILE A 1 462 ? 22.638 7.345 -18.425 1.00 86.88 462 ILE A O 1
ATOM 3827 N N . VAL A 1 463 ? 24.183 7.939 -19.930 1.00 86.50 463 VAL A N 1
ATOM 3828 C CA . VAL A 1 463 ? 25.212 8.308 -18.948 1.00 86.50 463 VAL A CA 1
ATOM 3829 C C . VAL A 1 463 ? 25.698 9.709 -19.270 1.00 86.50 463 VAL A C 1
ATOM 3831 O O . VAL A 1 463 ? 25.999 9.997 -20.428 1.00 86.50 463 VAL A O 1
ATOM 3834 N N . GLU A 1 464 ? 25.776 10.577 -18.269 1.00 85.69 464 GLU A N 1
ATOM 3835 C CA . GLU A 1 464 ? 26.397 11.886 -18.428 1.00 85.69 464 GLU A CA 1
ATOM 3836 C C . GLU A 1 464 ? 27.921 11.716 -18.445 1.00 85.69 464 GLU A C 1
ATOM 3838 O O . GLU A 1 464 ? 28.536 11.307 -17.460 1.00 85.69 464 GLU A O 1
ATOM 3843 N N . LEU A 1 465 ? 28.538 12.004 -19.589 1.00 80.31 465 LEU A N 1
ATOM 3844 C CA . LEU A 1 465 ? 29.982 11.968 -19.780 1.00 80.31 465 LEU A CA 1
ATOM 3845 C C . LEU A 1 465 ? 30.442 13.350 -20.236 1.00 80.31 465 LEU A C 1
ATOM 3847 O O . LEU A 1 465 ? 29.976 13.862 -21.247 1.00 80.31 465 LEU A O 1
ATOM 3851 N N . TYR A 1 466 ? 31.382 13.953 -19.505 1.00 79.00 466 TYR A N 1
ATOM 3852 C CA . TYR A 1 466 ? 31.950 15.266 -19.842 1.00 79.00 466 TYR A CA 1
ATOM 3853 C C . TYR A 1 466 ? 30.899 16.378 -20.043 1.00 79.00 466 TYR A C 1
ATOM 3855 O O . TYR A 1 466 ? 31.063 17.216 -20.925 1.00 79.00 466 TYR A O 1
ATOM 3863 N N . GLN A 1 467 ? 29.855 16.411 -19.202 1.00 77.25 467 GLN A N 1
ATOM 3864 C CA . GLN A 1 467 ? 28.732 17.367 -19.270 1.00 77.25 467 GLN A CA 1
ATOM 3865 C C . GLN A 1 467 ? 27.793 17.173 -20.475 1.00 77.25 467 GLN A C 1
ATOM 3867 O O . GLN A 1 467 ? 26.981 18.049 -20.777 1.00 77.25 467 GLN A O 1
ATOM 3872 N N . GLU A 1 468 ? 27.881 16.035 -21.166 1.00 78.25 468 GLU A N 1
ATOM 3873 C CA . GLU A 1 468 ? 26.966 15.657 -22.241 1.00 78.25 468 GLU A CA 1
ATOM 3874 C C . GLU A 1 468 ? 26.242 14.351 -21.893 1.00 78.25 468 GLU A C 1
ATOM 3876 O O . GLU A 1 468 ? 26.840 13.402 -21.390 1.00 78.25 468 GLU A O 1
ATOM 3881 N N . ASN A 1 469 ? 24.938 14.289 -22.172 1.00 82.00 469 ASN A N 1
ATOM 3882 C CA . ASN A 1 469 ? 24.142 13.077 -21.981 1.00 82.00 469 ASN A CA 1
ATOM 3883 C C . ASN A 1 469 ? 24.336 12.122 -23.154 1.00 82.00 469 ASN A C 1
ATOM 3885 O O . ASN A 1 469 ? 23.964 12.437 -24.286 1.00 82.00 469 ASN A O 1
ATOM 3889 N N . GLU A 1 470 ? 24.850 10.930 -22.866 1.00 83.31 470 GLU A N 1
ATOM 3890 C CA . GLU A 1 470 ? 25.218 9.958 -23.882 1.00 83.31 470 GLU A CA 1
ATOM 3891 C C . GLU A 1 470 ? 24.347 8.713 -23.827 1.00 83.31 470 GLU A C 1
ATOM 3893 O O . GLU A 1 470 ? 24.337 7.989 -22.837 1.00 83.31 470 GLU A O 1
ATOM 3898 N N . SER A 1 471 ? 23.628 8.434 -24.917 1.00 83.81 471 SER A N 1
ATOM 3899 C CA . SER A 1 471 ? 22.802 7.231 -25.032 1.00 83.81 471 SER A CA 1
ATOM 3900 C C . SER A 1 471 ? 23.627 6.019 -25.461 1.00 83.81 471 SER A C 1
ATOM 3902 O O . SER A 1 471 ? 24.234 5.991 -26.540 1.00 83.81 471 SER A O 1
ATOM 3904 N N . PHE A 1 472 ? 23.567 4.976 -24.647 1.00 85.31 472 PHE A N 1
ATOM 3905 C CA . PHE A 1 472 ? 24.156 3.672 -24.879 1.00 85.31 472 PHE A CA 1
ATOM 3906 C C . PHE A 1 472 ? 23.076 2.645 -25.200 1.00 85.31 472 PHE A C 1
ATOM 3908 O O . PHE A 1 472 ? 21.937 2.734 -24.751 1.00 85.31 472 PHE A O 1
ATOM 3915 N N . ILE A 1 473 ? 23.456 1.639 -25.980 1.00 83.44 473 ILE A N 1
ATOM 3916 C CA . ILE A 1 473 ? 22.622 0.465 -26.236 1.00 83.44 473 ILE A CA 1
ATOM 3917 C C . ILE A 1 473 ? 23.349 -0.802 -25.811 1.00 83.44 473 ILE A C 1
ATOM 3919 O O . ILE A 1 473 ? 24.579 -0.838 -25.896 1.00 83.44 473 ILE A O 1
ATOM 3923 N N . PRO A 1 474 ? 22.621 -1.850 -25.408 1.00 85.88 474 PRO A N 1
ATOM 3924 C CA . PRO A 1 474 ? 23.246 -3.106 -25.039 1.00 85.88 474 PRO A CA 1
ATOM 3925 C C . PRO A 1 474 ? 23.952 -3.735 -26.244 1.00 85.88 474 PRO A C 1
ATOM 3927 O O . PRO A 1 474 ? 23.421 -3.786 -27.362 1.00 85.88 474 PRO A O 1
ATOM 3930 N N . ASP A 1 475 ? 25.162 -4.228 -26.006 1.00 84.38 475 ASP A N 1
ATOM 3931 C CA . ASP A 1 475 ? 25.924 -5.034 -26.946 1.00 84.38 475 ASP A CA 1
ATOM 3932 C C . ASP A 1 475 ? 25.419 -6.477 -26.891 1.00 84.38 475 ASP A C 1
ATOM 3934 O O . ASP A 1 475 ? 25.846 -7.298 -26.078 1.00 84.38 475 ASP A O 1
ATOM 3938 N N . MET A 1 476 ? 24.411 -6.760 -27.711 1.00 80.19 476 MET A N 1
ATOM 3939 C CA . MET A 1 476 ? 23.793 -8.080 -27.756 1.00 80.19 476 MET A CA 1
ATOM 3940 C C . MET A 1 476 ? 24.740 -9.081 -28.412 1.00 80.19 476 MET A C 1
ATOM 3942 O O . MET A 1 476 ? 25.235 -8.813 -29.504 1.00 80.19 476 MET A O 1
ATOM 3946 N N . VAL A 1 477 ? 24.920 -10.246 -27.787 1.00 84.75 477 VAL A N 1
ATOM 3947 C CA . VAL A 1 477 ? 25.619 -11.401 -28.367 1.00 84.75 477 VAL A CA 1
ATOM 3948 C C . VAL A 1 477 ? 24.584 -12.296 -29.042 1.00 84.75 477 VAL A C 1
ATOM 3950 O O . VAL A 1 477 ? 23.882 -13.054 -28.379 1.00 84.75 477 VAL A O 1
ATOM 3953 N N . LEU A 1 478 ? 24.463 -12.188 -30.364 1.00 87.19 478 LEU A N 1
ATOM 3954 C CA . LEU A 1 478 ? 23.534 -13.005 -31.143 1.00 87.19 478 LEU A CA 1
ATOM 3955 C C . LEU A 1 478 ? 24.109 -14.403 -31.376 1.00 87.19 478 LEU A C 1
ATOM 3957 O O . LEU A 1 478 ? 25.270 -14.556 -31.767 1.00 87.19 478 LEU A O 1
ATOM 3961 N N . THR A 1 479 ? 23.270 -15.426 -31.219 1.00 91.38 479 THR A N 1
ATOM 3962 C CA . THR A 1 479 ? 23.538 -16.741 -31.801 1.00 91.38 479 THR A CA 1
ATOM 3963 C C . THR A 1 479 ? 23.276 -16.715 -33.308 1.00 91.38 479 THR A C 1
ATOM 3965 O O . THR A 1 479 ? 22.633 -15.808 -33.848 1.00 91.38 479 THR A O 1
ATOM 3968 N N . LEU A 1 480 ? 23.755 -17.738 -34.024 1.00 92.06 480 LEU A N 1
ATOM 3969 C CA . LEU A 1 480 ? 23.452 -17.879 -35.449 1.00 92.06 480 LEU A CA 1
ATOM 3970 C C . LEU A 1 480 ? 21.936 -17.956 -35.710 1.00 92.06 480 LEU A C 1
ATOM 3972 O O . LEU A 1 480 ? 21.454 -17.465 -36.729 1.00 92.06 480 LEU A O 1
ATOM 3976 N N . GLU A 1 481 ? 21.195 -18.576 -34.793 1.00 92.56 481 GLU A N 1
ATOM 3977 C CA . GLU A 1 481 ? 19.744 -18.704 -34.878 1.00 92.56 481 GLU A CA 1
ATOM 3978 C C . GLU A 1 481 ? 19.036 -17.368 -34.631 1.00 92.56 481 GLU A C 1
ATOM 3980 O O . GLU A 1 481 ? 18.134 -17.025 -35.393 1.00 92.56 481 GLU A O 1
ATOM 3985 N N . ASP A 1 482 ? 19.508 -16.560 -33.676 1.00 91.94 482 ASP A N 1
ATOM 3986 C CA . ASP A 1 482 ? 18.969 -15.214 -33.438 1.00 91.94 482 ASP A CA 1
ATOM 3987 C C . ASP A 1 482 ? 19.138 -14.317 -34.664 1.00 91.94 482 ASP A C 1
ATOM 3989 O O . ASP A 1 482 ? 18.183 -13.669 -35.101 1.00 91.94 482 ASP A O 1
ATOM 3993 N N . LEU A 1 483 ? 20.337 -14.314 -35.265 1.00 91.44 483 LEU A N 1
ATOM 3994 C CA . LEU A 1 483 ? 20.599 -13.558 -36.489 1.00 91.44 483 LEU A CA 1
ATOM 3995 C C . LEU A 1 483 ? 19.690 -14.032 -37.630 1.00 91.44 483 LEU A C 1
ATOM 3997 O O . LEU A 1 483 ? 19.099 -13.208 -38.330 1.00 91.44 483 LEU A O 1
ATOM 4001 N N . PHE A 1 484 ? 19.557 -15.349 -37.807 1.00 92.81 484 PHE A N 1
ATOM 4002 C CA . PHE A 1 484 ? 18.705 -15.921 -38.845 1.00 92.81 484 PHE A CA 1
ATOM 4003 C C . PHE A 1 484 ? 17.235 -15.529 -38.666 1.00 92.81 484 PHE A C 1
ATOM 4005 O O . PHE A 1 484 ? 16.603 -15.047 -39.611 1.00 92.81 484 PHE A O 1
ATOM 4012 N N . ASN A 1 485 ? 16.692 -15.695 -37.461 1.00 91.38 485 ASN A N 1
ATOM 4013 C CA . ASN A 1 485 ? 15.304 -15.368 -37.140 1.00 91.38 485 ASN A CA 1
ATOM 4014 C C . ASN A 1 485 ? 15.031 -13.872 -37.317 1.00 91.38 485 ASN A C 1
ATOM 4016 O O . ASN A 1 485 ? 14.030 -13.492 -37.925 1.00 91.38 485 ASN A O 1
ATOM 4020 N N . TYR A 1 486 ? 15.953 -13.020 -36.868 1.00 90.12 486 TYR A N 1
ATOM 4021 C CA . TYR A 1 486 ? 15.848 -11.577 -37.044 1.00 90.12 486 TYR A CA 1
ATOM 4022 C C . TYR A 1 486 ? 15.817 -11.177 -38.524 1.00 90.12 486 TYR A C 1
ATOM 4024 O O . TYR A 1 486 ? 14.881 -10.513 -38.962 1.00 90.12 486 TYR A O 1
ATOM 4032 N N . VAL A 1 487 ? 16.790 -11.612 -39.330 1.00 90.38 487 VAL A N 1
ATOM 4033 C CA . VAL A 1 487 ? 16.860 -11.204 -40.743 1.00 90.38 487 VAL A CA 1
ATOM 4034 C C . VAL A 1 487 ? 15.699 -11.793 -41.555 1.00 90.38 487 VAL A C 1
ATOM 4036 O O . VAL A 1 487 ? 15.146 -11.104 -42.415 1.00 90.38 487 VAL A O 1
ATOM 4039 N N . SER A 1 488 ? 15.299 -13.040 -41.281 1.00 90.88 488 SER A N 1
ATOM 4040 C CA . SER A 1 488 ? 14.224 -13.731 -42.012 1.00 90.88 488 SER A CA 1
ATOM 4041 C C . SER A 1 488 ? 12.825 -13.179 -41.723 1.00 90.88 488 SER A C 1
ATOM 4043 O O . SER A 1 488 ? 12.000 -13.151 -42.640 1.00 90.88 488 SER A O 1
ATOM 4045 N N . LYS A 1 489 ? 12.572 -12.658 -40.509 1.00 89.50 489 LYS A N 1
ATOM 4046 C CA . LYS A 1 489 ? 11.300 -12.015 -40.116 1.00 89.50 489 LYS A CA 1
ATOM 4047 C C . LYS A 1 489 ? 10.845 -10.937 -41.101 1.00 89.50 489 LYS A C 1
ATOM 4049 O O . LYS A 1 489 ? 9.650 -10.741 -41.304 1.00 89.50 489 LYS A O 1
ATOM 4054 N N . HIS A 1 490 ? 11.796 -10.251 -41.724 1.00 83.56 490 HIS A N 1
ATOM 4055 C CA . HIS A 1 490 ? 11.539 -9.108 -42.594 1.00 83.56 490 HIS A CA 1
ATOM 4056 C C . HIS A 1 490 ? 11.516 -9.460 -44.084 1.00 83.56 490 HIS A C 1
ATOM 4058 O O . HIS A 1 490 ? 11.358 -8.577 -44.917 1.00 83.56 490 HIS A O 1
ATOM 4064 N N . GLY A 1 491 ? 11.657 -10.740 -44.442 1.00 84.75 491 GLY A N 1
ATOM 4065 C CA . GLY A 1 491 ? 11.572 -11.225 -45.819 1.00 84.75 491 GLY A CA 1
ATOM 4066 C C . GLY A 1 491 ? 12.765 -10.832 -46.695 1.00 84.75 491 GLY A C 1
ATOM 4067 O O . GLY A 1 491 ? 13.446 -11.714 -47.211 1.00 84.75 491 GLY A O 1
ATOM 4068 N N . MET A 1 492 ? 13.024 -9.538 -46.888 1.00 88.75 492 MET A N 1
ATOM 4069 C CA . MET A 1 492 ? 14.145 -9.007 -47.661 1.00 88.75 492 MET A CA 1
ATOM 4070 C C . MET A 1 492 ? 14.587 -7.649 -47.118 1.00 88.75 492 MET A C 1
ATOM 4072 O O . MET A 1 492 ? 13.778 -6.757 -46.887 1.00 88.75 492 MET A O 1
ATOM 4076 N N . TRP A 1 493 ? 15.894 -7.471 -47.007 1.00 91.38 493 TRP A N 1
ATOM 4077 C CA . TRP A 1 493 ? 16.526 -6.214 -46.642 1.00 91.38 493 TRP A CA 1
ATOM 4078 C C . TRP A 1 493 ? 17.228 -5.615 -47.863 1.00 91.38 493 TRP A C 1
ATOM 4080 O O . TRP A 1 493 ? 17.848 -6.349 -48.634 1.00 91.38 493 TRP A O 1
ATOM 4090 N N . LYS A 1 494 ? 17.146 -4.295 -48.061 1.00 89.38 494 LYS A N 1
ATOM 4091 C CA . LYS A 1 494 ? 17.695 -3.592 -49.239 1.00 89.38 494 LYS A CA 1
ATOM 4092 C C . LYS A 1 494 ? 18.632 -2.457 -48.838 1.00 89.38 494 LYS A C 1
ATOM 4094 O O . LYS A 1 494 ? 18.404 -1.819 -47.813 1.00 89.38 494 LYS A O 1
ATOM 4099 N N . SER A 1 495 ? 19.653 -2.181 -49.651 1.00 88.50 495 SER A N 1
ATOM 4100 C CA . SER A 1 495 ? 20.551 -1.043 -49.417 1.00 88.50 495 SER A CA 1
ATOM 4101 C C . SER A 1 495 ? 19.875 0.318 -49.639 1.00 88.50 495 SER A C 1
ATOM 4103 O O . SER A 1 495 ? 18.882 0.427 -50.364 1.00 88.50 495 SER A O 1
ATOM 4105 N N . THR A 1 496 ? 20.398 1.373 -49.006 1.00 71.69 496 THR A N 1
ATOM 4106 C CA . THR A 1 496 ? 19.873 2.752 -49.073 1.00 71.69 496 THR A CA 1
ATOM 4107 C C . THR A 1 496 ? 19.873 3.350 -50.481 1.00 71.69 496 THR A C 1
ATOM 4109 O O . THR A 1 496 ? 20.687 3.008 -51.338 1.00 71.69 496 THR A O 1
ATOM 4112 N N . LYS A 1 497 ? 19.004 4.351 -50.709 1.00 54.53 497 LYS A N 1
ATOM 4113 C CA . LYS A 1 497 ? 19.025 5.195 -51.919 1.00 54.53 497 LYS A CA 1
ATOM 4114 C C . LYS A 1 497 ? 20.392 5.881 -52.070 1.00 54.53 497 LYS A C 1
ATOM 4116 O O . LYS A 1 497 ? 20.684 6.832 -51.357 1.00 54.53 497 LYS A O 1
ATOM 4121 N N . GLY A 1 498 ? 21.188 5.415 -53.030 1.00 60.28 498 GLY A N 1
ATOM 4122 C CA . GLY A 1 498 ? 22.528 5.929 -53.348 1.00 60.28 498 GLY A CA 1
ATOM 4123 C C . GLY A 1 498 ? 23.577 4.818 -53.390 1.00 60.28 498 GLY A C 1
ATOM 4124 O O . GLY A 1 498 ? 24.469 4.847 -54.235 1.00 60.28 498 GLY A O 1
ATOM 4125 N N . GLU A 1 499 ? 23.396 3.785 -52.564 1.00 58.34 499 GLU A N 1
ATOM 4126 C CA . GLU A 1 499 ? 24.168 2.551 -52.613 1.00 58.34 499 GLU A CA 1
ATOM 4127 C C . GLU A 1 499 ? 23.446 1.546 -53.496 1.00 58.34 499 GLU A C 1
ATOM 4129 O O . GLU A 1 499 ? 22.317 1.114 -53.268 1.00 58.34 499 GLU A O 1
ATOM 4134 N N . VAL A 1 500 ? 24.107 1.255 -54.595 1.00 62.66 500 VAL A N 1
ATOM 4135 C CA . VAL A 1 500 ? 23.598 0.533 -55.738 1.00 62.66 500 VAL A CA 1
ATOM 4136 C C . VAL A 1 500 ? 22.991 -0.834 -55.336 1.00 62.66 500 VAL A C 1
ATOM 4138 O O . VAL A 1 500 ? 23.725 -1.763 -55.053 1.00 62.66 500 VAL A O 1
ATOM 4141 N N . GLY A 1 501 ? 21.658 -0.962 -55.339 1.00 77.94 501 GLY A N 1
ATOM 4142 C CA . GLY A 1 501 ? 20.879 -2.194 -55.575 1.00 77.94 501 GLY A CA 1
ATOM 4143 C C . GLY A 1 501 ? 21.145 -3.470 -54.757 1.00 77.94 501 GLY A C 1
ATOM 4144 O O . GLY A 1 501 ? 20.669 -4.520 -55.190 1.00 77.94 501 GLY A O 1
ATOM 4145 N N . TYR A 1 502 ? 21.873 -3.447 -53.642 1.00 88.56 502 TYR A N 1
ATOM 4146 C CA . TYR A 1 502 ? 22.142 -4.668 -52.879 1.00 88.56 502 TYR A CA 1
ATOM 4147 C C . TYR A 1 502 ? 20.912 -5.125 -52.101 1.00 88.56 502 TYR A C 1
ATOM 4149 O O . TYR A 1 502 ? 20.092 -4.320 -51.648 1.00 88.56 502 TYR A O 1
ATOM 4157 N N . PHE A 1 503 ? 20.804 -6.434 -51.911 1.00 91.06 503 PHE A N 1
ATOM 4158 C CA . PHE A 1 503 ? 19.820 -7.014 -51.013 1.00 91.06 503 PHE A CA 1
ATOM 4159 C C . PHE A 1 503 ? 20.420 -8.163 -50.214 1.00 91.06 503 PHE A C 1
ATOM 4161 O O . PHE A 1 503 ? 21.347 -8.835 -50.671 1.00 91.06 503 PHE A O 1
ATOM 4168 N N . VAL A 1 504 ? 19.848 -8.395 -49.036 1.00 92.50 504 VAL A N 1
ATOM 4169 C CA . VAL A 1 504 ? 20.088 -9.597 -48.250 1.00 92.50 504 VAL A CA 1
ATOM 4170 C C . VAL A 1 504 ? 18.765 -10.198 -47.795 1.00 92.50 504 VAL A C 1
ATOM 4172 O O . VAL A 1 504 ? 17.802 -9.495 -47.485 1.00 92.50 504 VAL A O 1
ATOM 4175 N N . ARG A 1 505 ? 18.687 -11.523 -47.795 1.00 92.00 505 ARG A N 1
ATOM 4176 C CA . ARG A 1 505 ? 17.515 -12.275 -47.358 1.00 92.00 505 ARG A CA 1
ATOM 4177 C C . ARG A 1 505 ? 17.954 -13.594 -46.733 1.00 92.00 505 ARG A C 1
ATOM 4179 O O . ARG A 1 505 ? 18.859 -14.253 -47.234 1.00 92.00 505 ARG A O 1
ATOM 4186 N N . MET A 1 506 ? 17.258 -14.005 -45.679 1.00 92.31 506 MET A N 1
ATOM 4187 C CA . MET A 1 506 ? 17.415 -15.319 -45.057 1.00 92.31 506 MET A CA 1
ATOM 4188 C C . MET A 1 506 ? 16.082 -16.078 -45.091 1.00 92.31 506 MET A C 1
ATOM 4190 O O . MET A 1 506 ? 15.030 -15.468 -44.904 1.00 92.31 506 MET A O 1
ATOM 4194 N N . TYR A 1 507 ? 16.093 -17.376 -45.411 1.00 88.38 507 TYR A N 1
ATOM 4195 C CA . TYR A 1 507 ? 14.871 -18.196 -45.497 1.00 88.38 507 TYR A CA 1
ATOM 4196 C C . TYR A 1 507 ? 15.143 -19.705 -45.428 1.00 88.38 507 TYR A C 1
ATOM 4198 O O . TYR A 1 507 ? 16.256 -20.162 -45.679 1.00 88.38 507 TYR A O 1
ATOM 4206 N N . GLY A 1 508 ? 14.092 -20.485 -45.147 1.00 86.38 508 GLY A N 1
ATOM 4207 C CA . GLY A 1 508 ? 14.148 -21.951 -45.113 1.00 86.38 508 GLY A CA 1
ATOM 4208 C C . GLY A 1 508 ? 15.155 -22.479 -44.088 1.00 86.38 508 GLY A C 1
ATOM 4209 O O . GLY A 1 508 ? 15.324 -21.885 -43.029 1.00 86.38 508 GLY A O 1
ATOM 4210 N N . ASP A 1 509 ? 15.855 -23.562 -44.425 1.00 83.62 509 ASP A N 1
ATOM 4211 C CA . ASP A 1 509 ? 16.871 -24.190 -43.568 1.00 83.62 509 ASP A CA 1
ATOM 4212 C C . ASP A 1 509 ? 18.184 -23.384 -43.557 1.00 83.62 509 ASP A C 1
ATOM 4214 O O . ASP A 1 509 ? 19.204 -23.821 -44.088 1.00 83.62 509 ASP A O 1
ATOM 4218 N N . LYS A 1 510 ? 18.158 -22.169 -42.992 1.00 86.38 510 LYS A N 1
ATOM 4219 C CA . LYS A 1 510 ? 19.329 -21.280 -42.867 1.00 86.38 510 LYS A CA 1
ATOM 4220 C C . LYS A 1 510 ? 19.949 -20.853 -44.201 1.00 86.38 510 LYS A C 1
ATOM 4222 O O . LYS A 1 510 ? 21.152 -20.600 -44.274 1.00 86.38 510 LYS A O 1
ATOM 4227 N N . LYS A 1 511 ? 19.151 -20.735 -45.268 1.00 89.81 511 LYS A N 1
ATOM 4228 C CA . LYS A 1 511 ? 19.654 -20.203 -46.543 1.00 89.81 511 LYS A CA 1
ATOM 4229 C C . LYS A 1 511 ? 19.895 -18.709 -46.419 1.00 89.81 511 LYS A C 1
ATOM 4231 O O . LYS A 1 511 ? 19.028 -17.979 -45.940 1.00 89.81 511 LYS A O 1
ATOM 4236 N N . PHE A 1 512 ? 21.048 -18.270 -46.901 1.00 91.62 512 PHE A N 1
ATOM 4237 C CA . PHE A 1 512 ? 21.472 -16.883 -46.959 1.00 91.62 512 PHE A CA 1
ATOM 4238 C C . PHE A 1 512 ? 21.624 -16.454 -48.404 1.00 91.62 512 PHE A C 1
ATOM 4240 O O . PHE A 1 512 ? 22.281 -17.116 -49.203 1.00 91.62 512 PHE A O 1
ATOM 4247 N N . HIS A 1 513 ? 20.979 -15.347 -48.737 1.00 91.38 513 HIS A N 1
ATOM 4248 C CA . HIS A 1 513 ? 20.940 -14.800 -50.076 1.00 91.38 513 HIS A CA 1
ATOM 4249 C C . HIS A 1 513 ? 21.446 -13.375 -50.012 1.00 91.38 513 HIS A C 1
ATOM 4251 O O . HIS A 1 513 ? 20.802 -12.534 -49.393 1.00 91.38 513 HIS A O 1
ATOM 4257 N N . ILE A 1 514 ? 22.583 -13.116 -50.647 1.00 90.88 514 ILE A N 1
ATOM 4258 C CA . ILE A 1 514 ? 23.128 -11.772 -50.809 1.00 90.88 514 ILE A CA 1
ATOM 4259 C C . ILE A 1 514 ? 23.433 -11.541 -52.283 1.00 90.88 514 ILE A C 1
ATOM 4261 O O . ILE A 1 514 ? 23.867 -12.446 -53.003 1.00 90.88 514 ILE A O 1
ATOM 4265 N N . GLY A 1 515 ? 23.161 -10.342 -52.773 1.00 85.94 515 GLY A N 1
ATOM 4266 C CA . GLY A 1 515 ? 23.413 -10.048 -54.172 1.00 85.94 515 GLY A CA 1
ATOM 4267 C C . GLY A 1 515 ? 22.969 -8.665 -54.580 1.00 85.94 515 GLY A C 1
ATOM 4268 O O . GLY A 1 515 ? 22.648 -7.812 -53.752 1.00 85.94 515 GLY A O 1
ATOM 4269 N N . TYR A 1 516 ? 22.954 -8.460 -55.890 1.00 83.06 516 TYR A N 1
ATOM 4270 C CA . TYR A 1 516 ? 22.706 -7.167 -56.498 1.00 83.06 516 TYR A CA 1
ATOM 4271 C C . TYR A 1 516 ? 21.509 -7.249 -57.456 1.00 83.06 516 TYR A C 1
ATOM 4273 O O . TYR A 1 516 ? 21.548 -7.950 -58.468 1.00 83.06 516 TYR A O 1
ATOM 4281 N N . LEU A 1 517 ? 20.436 -6.515 -57.139 1.00 75.31 517 LEU A N 1
ATOM 4282 C CA . LEU A 1 517 ? 19.119 -6.615 -57.782 1.00 75.31 517 LEU A CA 1
ATOM 4283 C C . LEU A 1 517 ? 19.153 -6.401 -59.305 1.00 75.31 517 LEU A C 1
ATOM 4285 O O . LEU A 1 517 ? 18.383 -7.036 -60.018 1.00 75.31 517 LEU A O 1
ATOM 4289 N N . ASN A 1 518 ? 20.039 -5.537 -59.817 1.00 70.12 518 ASN A N 1
ATOM 4290 C CA . ASN A 1 518 ? 20.021 -5.124 -61.229 1.00 70.12 518 ASN A CA 1
ATOM 4291 C C . ASN A 1 518 ? 20.981 -5.906 -62.146 1.00 70.12 518 ASN A C 1
ATOM 4293 O O . ASN A 1 518 ? 20.897 -5.753 -63.360 1.00 70.12 518 ASN A O 1
ATOM 4297 N N . ALA A 1 519 ? 21.894 -6.719 -61.605 1.00 63.69 519 ALA A N 1
ATOM 4298 C CA . ALA A 1 519 ? 22.912 -7.435 -62.394 1.00 63.69 519 ALA A CA 1
ATOM 4299 C C . ALA A 1 519 ? 22.654 -8.946 -62.484 1.00 63.69 519 ALA A C 1
ATOM 4301 O O . ALA A 1 519 ? 23.456 -9.661 -63.074 1.00 63.69 519 ALA A O 1
ATOM 4302 N N . GLY A 1 520 ? 21.576 -9.450 -61.872 1.00 60.81 520 GLY A N 1
ATOM 4303 C CA . GLY A 1 520 ? 21.247 -10.882 -61.850 1.00 60.81 520 GLY A CA 1
ATOM 4304 C C . GLY A 1 520 ? 22.230 -11.758 -61.057 1.00 60.81 520 GLY A C 1
ATOM 4305 O O . GLY A 1 520 ? 21.975 -12.946 -60.887 1.00 60.81 520 GLY A O 1
ATOM 4306 N N . GLY A 1 521 ? 23.327 -11.187 -60.549 1.00 66.94 521 GLY A N 1
ATOM 4307 C CA . GLY A 1 521 ? 24.301 -11.863 -59.702 1.00 66.94 521 GLY A CA 1
ATOM 4308 C C . GLY A 1 521 ? 23.769 -12.011 -58.285 1.00 66.94 521 GLY A C 1
ATOM 4309 O O . GLY A 1 521 ? 23.604 -11.022 -57.562 1.00 66.94 521 GLY A O 1
ATOM 4310 N N . THR A 1 522 ? 23.500 -13.250 -57.885 1.00 75.88 522 THR A N 1
ATOM 4311 C CA . THR A 1 522 ? 23.112 -13.561 -56.515 1.00 75.88 522 THR A CA 1
ATOM 4312 C C . THR A 1 522 ? 23.846 -14.781 -56.003 1.00 75.88 522 THR A C 1
ATOM 4314 O O . THR A 1 522 ? 23.847 -15.808 -56.676 1.00 75.88 522 THR A O 1
ATOM 4317 N N . ALA A 1 523 ? 24.397 -14.680 -54.800 1.00 82.12 523 ALA A N 1
ATOM 4318 C CA . ALA A 1 523 ? 25.003 -15.794 -54.098 1.00 82.12 523 ALA A CA 1
ATOM 4319 C C . ALA A 1 523 ? 23.969 -16.386 -53.132 1.00 82.12 523 ALA A C 1
ATOM 4321 O O . ALA A 1 523 ? 23.380 -15.657 -52.328 1.00 82.12 523 ALA A O 1
ATOM 4322 N N . VAL A 1 524 ? 23.723 -17.694 -53.228 1.00 87.44 524 VAL A N 1
ATOM 4323 C CA . VAL A 1 524 ? 22.835 -18.419 -52.306 1.00 87.44 524 VAL A CA 1
ATOM 4324 C C . VAL A 1 524 ? 23.647 -19.478 -51.583 1.00 87.44 524 VAL A C 1
ATOM 4326 O O . VAL A 1 524 ? 24.073 -20.455 -52.191 1.00 87.44 524 VAL A O 1
ATOM 4329 N N . GLY A 1 525 ? 23.848 -19.275 -50.287 1.00 90.69 525 GLY A N 1
ATOM 4330 C CA . GLY A 1 525 ? 24.590 -20.183 -49.424 1.00 90.69 525 GLY A CA 1
ATOM 4331 C C . GLY A 1 525 ? 23.760 -20.647 -48.236 1.00 90.69 525 GLY A C 1
ATOM 4332 O O . GLY A 1 525 ? 22.581 -20.310 -48.101 1.00 90.69 525 GLY A O 1
ATOM 4333 N N . VAL A 1 526 ? 24.381 -21.436 -47.370 1.00 91.94 526 VAL A N 1
ATOM 4334 C CA . VAL A 1 526 ? 23.818 -21.918 -46.109 1.00 91.94 526 VAL A CA 1
ATOM 4335 C C . VAL A 1 526 ? 24.664 -21.364 -44.975 1.00 91.94 526 VAL A C 1
ATOM 4337 O O . VAL A 1 526 ? 25.889 -21.462 -45.010 1.00 91.94 526 VAL A O 1
ATOM 4340 N N . LEU A 1 527 ? 24.018 -20.774 -43.973 1.00 93.00 527 LEU A N 1
ATOM 4341 C CA . LEU A 1 527 ? 24.721 -20.271 -42.801 1.00 93.00 527 LEU A CA 1
ATOM 4342 C C . LEU A 1 527 ? 25.248 -21.432 -41.962 1.00 93.00 527 LEU A C 1
ATOM 4344 O O . LEU A 1 527 ? 24.468 -22.277 -41.514 1.00 93.00 527 LEU A O 1
ATOM 4348 N N . THR A 1 528 ? 26.551 -21.447 -41.708 1.00 93.94 528 THR A N 1
ATOM 4349 C CA . THR A 1 528 ? 27.206 -22.527 -40.957 1.00 93.94 528 THR A CA 1
ATOM 4350 C C . THR A 1 528 ? 27.634 -22.083 -39.570 1.00 93.94 528 THR A C 1
ATOM 4352 O O . THR A 1 528 ? 27.498 -22.849 -38.615 1.00 93.94 528 THR A O 1
ATOM 4355 N N . LYS A 1 529 ? 28.110 -20.841 -39.427 1.00 95.12 529 LYS A N 1
ATOM 4356 C CA . LYS A 1 529 ? 28.639 -20.335 -38.160 1.00 95.12 529 LYS A CA 1
ATOM 4357 C C . LYS A 1 529 ? 28.480 -18.824 -38.043 1.00 95.12 529 LYS A C 1
ATOM 4359 O O . LYS A 1 529 ? 28.608 -18.091 -39.017 1.00 95.12 529 LYS A O 1
ATOM 4364 N N . LEU A 1 530 ? 28.247 -18.364 -36.819 1.00 94.44 530 LEU A N 1
ATOM 4365 C CA . LEU A 1 530 ? 28.339 -16.959 -36.446 1.00 94.44 530 LEU A CA 1
ATOM 4366 C C . LEU A 1 530 ? 29.374 -16.834 -35.331 1.00 94.44 530 LEU A C 1
ATOM 4368 O O . LEU A 1 530 ? 29.251 -17.495 -34.301 1.00 94.44 530 LEU A O 1
ATOM 4372 N N . THR A 1 531 ? 30.403 -16.020 -35.548 1.00 92.88 531 THR A N 1
ATOM 4373 C CA . THR A 1 531 ? 31.432 -15.726 -34.543 1.00 92.88 531 THR A CA 1
ATOM 4374 C C . THR A 1 531 ? 31.287 -14.279 -34.113 1.00 92.88 531 THR A C 1
ATOM 4376 O O . THR A 1 531 ? 31.302 -13.384 -34.951 1.00 92.88 531 THR A O 1
ATOM 4379 N N . TYR A 1 532 ? 31.123 -14.043 -32.818 1.00 88.38 532 TYR A N 1
ATOM 4380 C CA . TYR A 1 532 ? 31.025 -12.698 -32.267 1.00 88.38 532 TYR A CA 1
ATOM 4381 C C . TYR A 1 532 ? 32.417 -12.074 -32.092 1.00 88.38 532 TYR A C 1
ATOM 4383 O O . TYR A 1 532 ? 33.297 -12.682 -31.484 1.00 88.38 532 TYR A O 1
ATOM 4391 N N . ASN A 1 533 ? 32.603 -10.856 -32.611 1.00 81.31 533 ASN A N 1
ATOM 4392 C CA . ASN A 1 533 ? 33.881 -10.133 -32.641 1.00 81.31 533 ASN A CA 1
ATOM 4393 C C . ASN A 1 533 ? 33.900 -8.884 -31.735 1.00 81.31 533 ASN A C 1
ATOM 4395 O O . ASN A 1 533 ? 34.847 -8.102 -31.826 1.00 81.31 533 ASN A O 1
ATOM 4399 N N . ARG A 1 534 ? 32.890 -8.716 -30.861 1.00 74.25 534 ARG A N 1
ATOM 4400 C CA . ARG A 1 534 ? 32.601 -7.537 -30.007 1.00 74.25 534 ARG A CA 1
ATOM 4401 C C . ARG A 1 534 ? 31.861 -6.387 -30.702 1.00 74.25 534 ARG A C 1
ATOM 4403 O O . ARG A 1 534 ? 31.977 -6.192 -31.911 1.00 74.25 534 ARG A O 1
ATOM 4410 N N . PHE A 1 535 ? 31.109 -5.601 -29.932 1.00 74.12 535 PHE A N 1
ATOM 4411 C CA . PHE A 1 535 ? 30.462 -4.348 -30.347 1.00 74.12 535 PHE A CA 1
ATOM 4412 C C . PHE A 1 535 ? 29.437 -4.489 -31.483 1.00 74.12 535 PHE A C 1
ATOM 4414 O O . PHE A 1 535 ? 29.320 -3.654 -32.400 1.00 74.12 535 PHE A O 1
ATOM 4421 N N . GLY A 1 536 ? 28.688 -5.587 -31.428 1.00 74.50 536 GLY A N 1
ATOM 4422 C CA . GLY A 1 536 ? 27.716 -6.001 -32.428 1.00 74.50 536 GLY A CA 1
ATOM 4423 C C . GLY A 1 536 ? 28.346 -6.302 -33.786 1.00 74.50 536 GLY A C 1
ATOM 4424 O O . GLY A 1 536 ? 27.637 -6.229 -34.788 1.00 74.50 536 GLY A O 1
ATOM 4425 N N . SER A 1 537 ? 29.660 -6.559 -33.827 1.00 82.81 537 SER A N 1
ATOM 4426 C CA . SER A 1 537 ? 30.388 -7.066 -34.989 1.00 82.81 537 SER A CA 1
ATOM 4427 C C . SER A 1 537 ? 30.448 -8.585 -34.939 1.00 82.81 537 SER A C 1
ATOM 4429 O O . SER A 1 537 ? 30.701 -9.182 -33.890 1.00 82.81 537 SER A O 1
ATOM 4431 N N . TYR A 1 538 ? 30.258 -9.204 -36.092 1.00 90.38 538 TYR A N 1
ATOM 4432 C CA . TYR A 1 538 ? 30.228 -10.642 -36.254 1.00 90.38 538 TYR A CA 1
ATOM 4433 C C . TYR A 1 538 ? 30.968 -11.056 -37.516 1.00 90.38 538 TYR A C 1
ATOM 4435 O O . TYR A 1 538 ? 30.954 -10.341 -38.514 1.00 90.38 538 TYR A O 1
ATOM 4443 N N . THR A 1 539 ? 31.542 -12.252 -37.500 1.00 93.62 539 THR A N 1
ATOM 4444 C CA . THR A 1 539 ? 31.930 -12.970 -38.711 1.00 93.62 539 THR A CA 1
ATOM 4445 C C . THR A 1 539 ? 30.884 -14.039 -38.983 1.00 93.62 539 THR A C 1
ATOM 4447 O O . THR A 1 539 ? 30.720 -14.978 -38.199 1.00 93.62 539 THR A O 1
ATOM 4450 N N . LEU A 1 540 ? 30.159 -13.866 -40.083 1.00 95.50 540 LEU A N 1
ATOM 4451 C CA . LEU A 1 540 ? 29.170 -14.804 -40.588 1.00 95.50 540 LEU A CA 1
ATOM 4452 C C . LEU A 1 540 ? 29.823 -15.710 -41.628 1.00 95.50 540 LEU A C 1
ATOM 4454 O O . LEU A 1 540 ? 30.205 -15.246 -42.700 1.00 95.50 540 LEU A O 1
ATOM 4458 N N . GLU A 1 541 ? 29.920 -16.992 -41.307 1.00 96.12 541 GLU A N 1
ATOM 4459 C CA . GLU A 1 541 ? 30.423 -18.022 -42.208 1.00 96.12 541 GLU A CA 1
ATOM 4460 C C . GLU A 1 541 ? 29.262 -18.584 -43.038 1.00 96.12 541 GLU A C 1
ATOM 4462 O O . GLU A 1 541 ? 28.223 -18.997 -42.500 1.00 96.12 541 GLU A O 1
ATOM 4467 N N . VAL A 1 542 ? 29.438 -18.581 -44.357 1.00 93.88 542 VAL A N 1
ATOM 4468 C CA . VAL A 1 542 ? 28.436 -19.031 -45.322 1.00 93.88 542 VAL A CA 1
ATOM 4469 C C . VAL A 1 542 ? 29.061 -20.056 -46.251 1.00 93.88 542 VAL A C 1
ATOM 4471 O O . VAL A 1 542 ? 30.009 -19.758 -46.973 1.00 93.88 542 VAL A O 1
ATOM 4474 N N . TYR A 1 543 ? 28.490 -21.256 -46.262 1.00 93.38 543 TYR A N 1
ATOM 4475 C CA . TYR A 1 543 ? 28.863 -22.310 -47.196 1.00 93.38 543 TYR A CA 1
ATOM 4476 C C . TYR A 1 543 ? 28.052 -22.191 -48.487 1.00 93.38 543 TYR A C 1
ATOM 4478 O O . TYR A 1 543 ? 26.820 -22.250 -48.466 1.00 93.38 543 TYR A O 1
ATOM 4486 N N . TYR A 1 544 ? 28.740 -22.063 -49.614 1.00 89.75 544 TYR A N 1
ATOM 4487 C CA . TYR A 1 544 ? 28.169 -22.061 -50.953 1.00 89.75 544 TYR A CA 1
ATOM 4488 C C . TYR A 1 544 ? 28.377 -23.434 -51.605 1.00 89.75 544 TYR A C 1
ATOM 4490 O O . TYR A 1 544 ? 29.511 -23.801 -51.913 1.00 89.75 544 TYR A O 1
ATOM 4498 N N . PRO A 1 545 ? 27.309 -24.222 -51.836 1.00 85.94 545 PRO A N 1
ATOM 4499 C CA . PRO A 1 545 ? 27.415 -25.469 -52.584 1.00 85.94 545 PRO A CA 1
ATOM 4500 C C . PRO A 1 545 ? 27.869 -25.221 -54.028 1.00 85.94 545 PRO A C 1
ATOM 4502 O O . PRO A 1 545 ? 27.562 -24.179 -54.615 1.00 85.94 545 PRO A O 1
ATOM 4505 N N . ALA A 1 546 ? 28.528 -26.215 -54.627 1.00 83.06 546 ALA A N 1
ATOM 4506 C CA . ALA A 1 546 ? 28.964 -26.136 -56.018 1.00 83.06 546 ALA A CA 1
ATOM 4507 C C . ALA A 1 546 ? 27.794 -25.779 -56.960 1.00 83.06 546 ALA A C 1
ATOM 4509 O O . ALA A 1 546 ? 26.686 -26.307 -56.823 1.00 83.06 546 ALA A O 1
ATOM 4510 N N . GLY A 1 547 ? 28.037 -24.874 -57.911 1.00 78.69 547 GLY A N 1
ATOM 4511 C CA . GLY A 1 547 ? 27.037 -24.366 -58.861 1.00 78.69 547 GLY A CA 1
ATOM 4512 C C . GLY A 1 547 ? 26.310 -23.079 -58.446 1.00 78.69 547 GLY A C 1
ATOM 4513 O O . GLY A 1 547 ? 25.587 -22.522 -59.271 1.00 78.69 547 GLY A O 1
ATOM 4514 N N . TYR A 1 548 ? 26.488 -22.588 -57.211 1.00 71.56 548 TYR A N 1
ATOM 4515 C CA . TYR A 1 548 ? 25.730 -21.441 -56.671 1.00 71.56 548 TYR A CA 1
ATOM 4516 C C . TYR A 1 548 ? 26.553 -20.172 -56.414 1.00 71.56 548 TYR A C 1
ATOM 4518 O O . TYR A 1 548 ? 25.973 -19.105 -56.200 1.00 71.56 548 TYR A O 1
ATOM 4526 N N . PHE A 1 549 ? 27.880 -20.269 -56.455 1.00 73.94 549 PHE A N 1
ATOM 4527 C CA . PHE A 1 549 ? 28.803 -19.145 -56.340 1.00 73.94 549 PHE A CA 1
ATOM 4528 C C . PHE A 1 549 ? 29.877 -19.288 -57.418 1.00 73.94 549 PHE A C 1
ATOM 4530 O O . PHE A 1 549 ? 30.409 -20.378 -57.606 1.00 73.94 549 PHE A O 1
ATOM 4537 N N . TYR A 1 550 ? 30.125 -18.219 -58.172 1.00 72.62 550 TYR A N 1
ATOM 4538 C CA . TYR A 1 550 ? 31.186 -18.182 -59.174 1.00 72.62 550 TYR A CA 1
ATOM 4539 C C . TYR A 1 550 ? 32.401 -17.513 -58.547 1.00 72.62 550 TYR A C 1
ATOM 4541 O O . TYR A 1 550 ? 32.309 -16.341 -58.175 1.00 72.62 550 TYR A O 1
ATOM 4549 N N . ASP A 1 551 ? 33.506 -18.245 -58.442 1.00 66.50 551 ASP A N 1
ATOM 4550 C CA . ASP A 1 551 ? 34.783 -17.702 -57.993 1.00 66.50 551 ASP A CA 1
ATOM 4551 C C . ASP A 1 551 ? 35.559 -17.156 -59.209 1.00 66.50 551 ASP A C 1
ATOM 4553 O O . ASP A 1 551 ? 35.987 -17.938 -60.067 1.00 66.50 551 ASP A O 1
ATOM 4557 N N . PRO A 1 552 ? 35.757 -15.828 -59.319 1.00 67.94 552 PRO A N 1
ATOM 4558 C CA . PRO A 1 552 ? 36.479 -15.233 -60.437 1.00 67.94 552 PRO A CA 1
ATOM 4559 C C . PRO A 1 552 ? 37.970 -15.585 -60.465 1.00 67.94 552 PRO A C 1
ATOM 4561 O O . PRO A 1 552 ? 38.578 -15.493 -61.530 1.00 67.94 552 PRO A O 1
ATOM 4564 N N . GLU A 1 553 ? 38.571 -15.935 -59.324 1.00 69.31 553 GLU A N 1
ATOM 4565 C CA . GLU A 1 553 ? 39.992 -16.286 -59.234 1.00 69.31 553 GLU A CA 1
ATOM 4566 C C . GLU A 1 553 ? 40.250 -17.717 -59.712 1.00 69.31 553 GLU A C 1
ATOM 4568 O O . GLU A 1 553 ? 41.299 -17.996 -60.297 1.00 69.31 553 GLU A O 1
ATOM 4573 N N . LEU A 1 554 ? 39.281 -18.609 -59.500 1.00 69.06 554 LEU A N 1
ATOM 4574 C CA . LEU A 1 554 ? 39.367 -20.020 -59.880 1.00 69.06 554 LEU A CA 1
ATOM 4575 C C . LEU A 1 554 ? 38.666 -20.351 -61.207 1.00 69.06 554 LEU A C 1
ATOM 4577 O O . LEU A 1 554 ? 38.800 -21.481 -61.674 1.00 69.06 554 LEU A O 1
ATOM 4581 N N . ASP A 1 555 ? 37.929 -19.403 -61.802 1.00 76.00 555 ASP A N 1
ATOM 4582 C CA . ASP A 1 555 ? 37.090 -19.601 -63.003 1.00 76.00 555 ASP A CA 1
ATOM 4583 C C . ASP A 1 555 ? 36.206 -20.861 -62.881 1.00 76.00 555 ASP A C 1
ATOM 4585 O O . ASP A 1 555 ? 36.088 -21.684 -63.792 1.00 76.00 555 ASP A O 1
ATOM 4589 N N . SER A 1 556 ? 35.635 -21.068 -61.690 1.00 75.56 556 SER A N 1
ATOM 4590 C CA . SER A 1 556 ? 34.896 -22.284 -61.350 1.00 75.56 556 SER A CA 1
ATOM 4591 C C . SER A 1 556 ? 33.688 -21.999 -60.459 1.00 75.56 556 SER A C 1
ATOM 4593 O O . SER A 1 556 ? 33.566 -20.946 -59.832 1.00 75.56 556 SER A O 1
ATOM 4595 N N . TYR A 1 557 ? 32.774 -22.969 -60.424 1.00 79.38 557 TYR A N 1
ATOM 4596 C CA . TYR A 1 557 ? 31.618 -23.000 -59.529 1.00 79.38 557 TYR A CA 1
ATOM 4597 C C . TYR A 1 557 ? 31.808 -24.061 -58.440 1.00 79.38 557 TYR A C 1
ATOM 4599 O O . TYR A 1 557 ? 30.873 -24.802 -58.120 1.00 79.38 557 TYR A O 1
ATOM 4607 N N . ASP A 1 558 ? 33.027 -24.202 -57.926 1.00 81.62 558 ASP A N 1
ATOM 4608 C CA . ASP A 1 558 ? 33.309 -25.156 -56.862 1.00 81.62 558 ASP A CA 1
ATOM 4609 C C . ASP A 1 558 ? 32.656 -24.723 -55.546 1.00 81.62 558 ASP A C 1
ATOM 4611 O O . ASP A 1 558 ? 32.287 -23.565 -55.346 1.00 81.62 558 ASP A O 1
ATOM 4615 N N . ALA A 1 559 ? 32.451 -25.685 -54.647 1.00 85.62 559 ALA A N 1
ATOM 4616 C CA . ALA A 1 559 ? 31.926 -25.364 -53.331 1.00 85.62 559 ALA A CA 1
ATOM 4617 C C . ALA A 1 559 ? 32.949 -24.521 -52.556 1.00 85.62 559 ALA A C 1
ATOM 4619 O O . ALA A 1 559 ? 34.115 -24.909 -52.461 1.00 85.62 559 ALA A O 1
ATOM 4620 N N . SER A 1 560 ? 32.505 -23.418 -51.963 1.00 89.69 560 SER A N 1
ATOM 4621 C CA . SER A 1 560 ? 33.356 -22.507 -51.196 1.00 89.69 560 SER A CA 1
ATOM 4622 C C . SER A 1 560 ? 32.714 -22.130 -49.863 1.00 89.69 560 SER A C 1
ATOM 4624 O O . SER A 1 560 ? 31.510 -22.296 -49.657 1.00 89.69 560 SER A O 1
ATOM 4626 N N . THR A 1 561 ? 33.528 -21.633 -48.936 1.00 91.19 561 THR A N 1
ATOM 4627 C CA . THR A 1 561 ? 33.056 -21.038 -47.684 1.00 91.19 561 THR A CA 1
ATOM 4628 C C . THR A 1 561 ? 33.568 -19.612 -47.620 1.00 91.19 561 THR A C 1
ATOM 4630 O O . THR A 1 561 ? 34.777 -19.396 -47.657 1.00 91.19 561 THR A O 1
ATOM 4633 N N . GLU A 1 562 ? 32.655 -18.659 -47.478 1.00 90.56 562 GLU A N 1
ATOM 4634 C CA . GLU A 1 562 ? 32.976 -17.238 -47.367 1.00 90.56 562 GLU A CA 1
ATOM 4635 C C . GLU A 1 562 ? 32.677 -16.721 -45.967 1.00 90.56 562 GLU A C 1
ATOM 4637 O O . GLU A 1 562 ? 31.755 -17.186 -45.291 1.00 90.56 562 GLU A O 1
ATOM 4642 N N . ASN A 1 563 ? 33.433 -15.707 -45.560 1.00 93.50 563 ASN A N 1
ATOM 4643 C CA . ASN A 1 563 ? 33.237 -15.009 -44.301 1.00 93.50 563 ASN A CA 1
ATOM 4644 C C . ASN A 1 563 ? 32.801 -13.570 -44.570 1.00 93.50 563 ASN A C 1
ATOM 4646 O O . ASN A 1 563 ? 33.503 -12.820 -45.243 1.00 93.50 563 ASN A O 1
ATOM 4650 N N . TYR A 1 564 ? 31.670 -13.170 -43.995 1.00 93.12 564 TYR A N 1
ATOM 4651 C CA . TYR A 1 564 ? 31.178 -11.798 -44.059 1.00 93.12 564 TYR A CA 1
ATOM 4652 C C . TYR A 1 564 ? 31.325 -11.116 -42.707 1.00 93.12 564 TYR A C 1
ATOM 4654 O O . TYR A 1 564 ? 30.894 -11.657 -41.687 1.00 93.12 564 TYR A O 1
ATOM 4662 N N . ASN A 1 565 ? 31.865 -9.898 -42.699 1.00 90.81 565 ASN A N 1
ATOM 4663 C CA . ASN A 1 565 ? 31.767 -9.035 -41.529 1.00 90.81 565 ASN A CA 1
ATOM 4664 C C . ASN A 1 565 ? 30.352 -8.456 -41.476 1.00 90.81 565 ASN A C 1
ATOM 4666 O O . ASN A 1 565 ? 29.918 -7.755 -42.390 1.00 90.81 565 ASN A O 1
ATOM 4670 N N . VAL A 1 566 ? 29.619 -8.781 -40.419 1.00 90.38 566 VAL A N 1
ATOM 4671 C CA . VAL A 1 566 ? 28.230 -8.377 -40.213 1.00 90.38 566 VAL A CA 1
ATOM 4672 C C . VAL A 1 566 ? 28.160 -7.496 -38.978 1.00 90.38 566 VAL A C 1
ATOM 4674 O O . VAL A 1 566 ? 28.648 -7.869 -37.917 1.00 90.38 566 VAL A O 1
ATOM 4677 N N . TYR A 1 567 ? 27.498 -6.351 -39.096 1.00 87.50 567 TYR A N 1
ATOM 4678 C CA . TYR A 1 567 ? 27.119 -5.526 -37.958 1.00 87.50 567 TYR A CA 1
ATOM 4679 C C . TYR A 1 567 ? 25.607 -5.547 -37.828 1.00 87.50 567 TYR A C 1
ATOM 4681 O O . TYR A 1 567 ? 24.894 -5.103 -38.726 1.00 87.50 567 TYR A O 1
ATOM 4689 N N . CYS A 1 568 ? 25.106 -6.063 -36.713 1.00 85.00 568 CYS A N 1
ATOM 4690 C CA . CYS A 1 568 ? 23.677 -6.267 -36.519 1.00 85.00 568 CYS A CA 1
ATOM 4691 C C . CYS A 1 568 ? 23.245 -5.737 -35.153 1.00 85.00 568 CYS A C 1
ATOM 4693 O O . CYS A 1 568 ? 23.895 -6.002 -34.143 1.00 85.00 568 CYS A O 1
ATOM 4695 N N . ASN A 1 569 ? 22.143 -4.985 -35.122 1.00 80.94 569 ASN A N 1
ATOM 4696 C CA . ASN A 1 569 ? 21.458 -4.628 -33.886 1.00 80.94 569 ASN A CA 1
ATOM 4697 C C . ASN A 1 569 ? 19.935 -4.714 -34.094 1.00 80.94 569 ASN A C 1
ATOM 4699 O O . ASN A 1 569 ? 19.346 -3.786 -34.661 1.00 80.94 569 ASN A O 1
ATOM 4703 N N . PRO A 1 570 ? 19.302 -5.805 -33.622 1.00 81.50 570 PRO A N 1
ATOM 4704 C CA . PRO A 1 570 ? 17.862 -5.995 -33.742 1.00 81.50 570 PRO A CA 1
ATOM 4705 C C . PRO A 1 570 ? 17.004 -4.890 -33.124 1.00 81.50 570 PRO A C 1
ATOM 4707 O O . PRO A 1 570 ? 15.992 -4.520 -33.708 1.00 81.50 570 PRO A O 1
ATOM 4710 N N . LYS A 1 571 ? 17.418 -4.301 -31.993 1.00 74.81 571 LYS A N 1
ATOM 4711 C CA . LYS A 1 571 ? 16.650 -3.236 -31.325 1.00 74.81 571 LYS A CA 1
ATOM 4712 C C . LYS A 1 571 ? 16.552 -1.960 -32.159 1.00 74.81 571 LYS A C 1
ATOM 4714 O O . LYS A 1 571 ? 15.538 -1.276 -32.118 1.00 74.81 571 LYS A O 1
ATOM 4719 N N . LYS A 1 572 ? 17.593 -1.644 -32.935 1.00 71.94 572 LYS A N 1
ATOM 4720 C CA . LYS A 1 572 ? 17.614 -0.472 -33.828 1.00 71.94 572 LYS A CA 1
ATOM 4721 C C . LYS A 1 572 ? 17.190 -0.781 -35.264 1.00 71.94 572 LYS A C 1
ATOM 4723 O O . LYS A 1 572 ? 17.342 0.086 -36.121 1.00 71.94 572 LYS A O 1
ATOM 4728 N N . ASN A 1 573 ? 16.704 -1.994 -35.547 1.00 80.44 573 ASN A N 1
ATOM 4729 C CA . ASN A 1 573 ? 16.442 -2.465 -36.910 1.00 80.44 573 ASN A CA 1
ATOM 4730 C C . ASN A 1 573 ? 17.633 -2.214 -37.859 1.00 80.44 573 ASN A C 1
ATOM 4732 O O . ASN A 1 573 ? 17.474 -1.731 -38.980 1.00 80.44 573 ASN A O 1
ATOM 4736 N N . TYR A 1 574 ? 18.848 -2.490 -37.379 1.00 83.69 574 TYR A N 1
ATOM 4737 C CA . TYR A 1 574 ? 20.093 -2.144 -38.061 1.00 83.69 574 TYR A CA 1
ATOM 4738 C C . TYR A 1 574 ? 20.827 -3.397 -38.544 1.00 83.69 574 TYR A C 1
ATOM 4740 O O . TYR A 1 574 ? 21.071 -4.313 -37.754 1.00 83.69 574 TYR A O 1
ATOM 4748 N N . LEU A 1 575 ? 21.208 -3.419 -39.824 1.00 89.06 575 LEU A N 1
ATOM 4749 C CA . LEU A 1 575 ? 21.998 -4.483 -40.441 1.00 89.06 575 LEU A CA 1
ATOM 4750 C C . LEU A 1 575 ? 22.983 -3.888 -41.455 1.00 89.06 575 LEU A C 1
ATOM 4752 O O . LEU A 1 575 ? 22.580 -3.208 -42.394 1.00 89.06 575 LEU A O 1
ATOM 4756 N N . VAL A 1 576 ? 24.271 -4.172 -41.291 1.00 89.50 576 VAL A N 1
ATOM 4757 C CA . VAL A 1 576 ? 25.334 -3.846 -42.250 1.00 89.50 576 VAL A CA 1
ATOM 4758 C C . VAL A 1 576 ? 26.116 -5.110 -42.541 1.00 89.50 576 VAL A C 1
ATOM 4760 O O . VAL A 1 576 ? 26.422 -5.868 -41.623 1.00 89.50 576 VAL A O 1
ATOM 4763 N N . ILE A 1 577 ? 26.455 -5.333 -43.804 1.00 90.50 577 ILE A N 1
ATOM 4764 C CA . ILE A 1 577 ? 27.300 -6.457 -44.211 1.00 90.50 577 ILE A CA 1
ATOM 4765 C C . ILE A 1 577 ? 28.417 -5.912 -45.088 1.00 90.50 577 ILE A C 1
ATOM 4767 O O . ILE A 1 577 ? 28.164 -5.137 -46.011 1.00 90.50 577 ILE A O 1
ATOM 4771 N N . GLU A 1 578 ? 29.653 -6.306 -44.800 1.00 88.06 578 GLU A N 1
ATOM 4772 C CA . GLU A 1 578 ? 30.767 -6.076 -45.706 1.00 88.06 578 GLU A CA 1
ATOM 4773 C C . GLU A 1 578 ? 30.653 -7.027 -46.897 1.00 88.06 578 GLU A C 1
ATOM 4775 O O . GLU A 1 578 ? 30.760 -8.244 -46.753 1.00 88.06 578 GLU A O 1
ATOM 4780 N N . TYR A 1 579 ? 30.414 -6.474 -48.080 1.00 84.44 579 TYR A N 1
ATOM 4781 C CA . TYR A 1 579 ? 30.239 -7.228 -49.311 1.00 84.44 579 TYR A CA 1
ATOM 4782 C C . TYR A 1 579 ? 31.036 -6.571 -50.438 1.00 84.44 579 TYR A C 1
ATOM 4784 O O . TYR A 1 579 ? 30.930 -5.365 -50.664 1.00 84.44 579 TYR A O 1
ATOM 4792 N N . ALA A 1 580 ? 31.863 -7.360 -51.134 1.00 78.12 580 ALA A N 1
ATOM 4793 C CA . ALA A 1 580 ? 32.765 -6.885 -52.191 1.00 78.12 580 ALA A CA 1
ATOM 4794 C C . ALA A 1 580 ? 33.676 -5.710 -51.754 1.00 78.12 580 ALA A C 1
ATOM 4796 O O . ALA A 1 580 ? 33.863 -4.741 -52.494 1.00 78.12 580 ALA A O 1
ATOM 4797 N N . GLY A 1 581 ? 34.213 -5.782 -50.529 1.00 79.94 581 GLY A N 1
ATOM 4798 C CA . GLY A 1 581 ? 35.110 -4.767 -49.957 1.00 79.94 581 GLY A CA 1
ATOM 4799 C C . GLY A 1 581 ? 34.427 -3.446 -49.581 1.00 79.94 581 GLY A C 1
ATOM 4800 O O . GLY A 1 581 ? 35.100 -2.423 -49.454 1.00 79.94 581 GLY A O 1
ATOM 4801 N N . LYS A 1 582 ? 33.093 -3.434 -49.453 1.00 82.06 582 LYS A N 1
ATOM 4802 C CA . LYS A 1 582 ? 32.307 -2.266 -49.033 1.00 82.06 582 LYS A CA 1
ATOM 4803 C C . LYS A 1 582 ? 31.369 -2.632 -47.893 1.00 82.06 582 LYS A C 1
ATOM 4805 O O . LYS A 1 582 ? 30.707 -3.662 -47.954 1.00 82.06 582 LYS A O 1
ATOM 4810 N N . LEU A 1 583 ? 31.256 -1.757 -46.897 1.00 83.94 583 LEU A N 1
ATOM 4811 C CA . LEU A 1 583 ? 30.202 -1.841 -45.888 1.00 83.94 583 LEU A CA 1
ATOM 4812 C C . LEU A 1 583 ? 28.891 -1.372 -46.511 1.00 83.94 583 LEU A C 1
ATOM 4814 O O . LEU A 1 583 ? 28.782 -0.214 -46.898 1.00 83.94 583 LEU A O 1
ATOM 4818 N N . VAL A 1 584 ? 27.922 -2.275 -46.621 1.00 85.31 584 VAL A N 1
ATOM 4819 C CA . VAL A 1 584 ? 26.607 -1.978 -47.189 1.00 85.31 584 VAL A CA 1
ATOM 4820 C C . VAL A 1 584 ? 25.587 -1.960 -46.065 1.00 85.31 584 VAL A C 1
ATOM 4822 O O . VAL A 1 584 ? 25.424 -2.964 -45.369 1.00 85.31 584 VAL A O 1
ATOM 4825 N N . GLN A 1 585 ? 24.894 -0.835 -45.887 1.00 88.31 585 GLN A N 1
ATOM 4826 C CA . GLN A 1 585 ? 23.817 -0.729 -44.906 1.00 88.31 585 GLN A CA 1
ATOM 4827 C C . GLN A 1 585 ? 22.489 -1.155 -45.515 1.00 88.31 585 GLN A C 1
ATOM 4829 O O . GLN A 1 585 ? 22.079 -0.641 -46.553 1.00 88.31 585 GLN A O 1
ATOM 4834 N N . PHE A 1 586 ? 21.793 -2.061 -44.835 1.00 87.12 586 PHE A N 1
ATOM 4835 C CA . PHE A 1 586 ? 20.517 -2.599 -45.264 1.00 87.12 586 PHE A CA 1
ATOM 4836 C C . PHE A 1 586 ? 19.373 -2.117 -44.371 1.00 87.12 586 PHE A C 1
ATOM 4838 O O . PHE A 1 586 ? 19.504 -2.011 -43.153 1.00 87.12 586 PHE A O 1
ATOM 4845 N N . TYR A 1 587 ? 18.223 -1.884 -44.996 1.00 83.44 587 TYR A N 1
ATOM 4846 C CA . TYR A 1 587 ? 16.978 -1.481 -44.355 1.00 83.44 587 TYR A CA 1
ATOM 4847 C C . TYR A 1 587 ? 15.876 -2.474 -44.713 1.00 83.44 587 TYR A C 1
ATOM 4849 O O . TYR A 1 587 ? 15.863 -3.032 -45.815 1.00 83.44 587 TYR A O 1
ATOM 4857 N N . GLN A 1 588 ? 14.952 -2.684 -43.779 1.00 82.19 588 GLN A N 1
ATOM 4858 C CA . GLN A 1 588 ? 13.764 -3.501 -43.995 1.00 82.19 588 GLN A CA 1
ATOM 4859 C C . GLN A 1 588 ? 12.946 -2.953 -45.177 1.00 82.19 588 GLN A C 1
ATOM 4861 O O . GLN A 1 588 ? 12.711 -1.744 -45.257 1.00 82.19 588 GLN A O 1
ATOM 4866 N N . TYR A 1 589 ? 12.512 -3.844 -46.075 1.00 68.56 589 TYR A N 1
ATOM 4867 C CA . TYR A 1 589 ? 11.616 -3.523 -47.187 1.00 68.56 589 TYR A CA 1
ATOM 4868 C C . TYR A 1 589 ? 10.256 -4.199 -47.043 1.00 68.56 589 TYR A C 1
ATOM 4870 O O . TYR A 1 589 ? 10.233 -5.389 -46.660 1.00 68.56 589 TYR A O 1
#

Sequence (589 aa):
MKNFFKLFLIILLLVVGLSGCDKGLKNKKLNQQQLWEYLSKYPRYLSEKGATDDCALVFTEGDDLVFDYSFYKGEEYNRYFTELISFTNERDYLYKLEYENPYPEEFDNAIFYIDLNPKEDNIFKFGRHLNQGSLEYVNFFADIGLTFEELLSKLNEHKTWLEVSSDLYGYYFLEIHDENQLSLGVMNSGFGLNGTISNIEYNGYMSYTVTVDYPGYEGDEITDPYDAYTTDYYMYYNPHYEILKMKLYDELIEFAPDKGLNLEEFLKALADYNSWIEENTGKDYYLGAESSGRFYLGNIKKDILYDGTLSNVEYNGYKSYTITVDYPKEGNKAAYAVEYSMYFGPKTEILMVEIEGSAVEFVPDKGLAIDELIAQLSRFEYWIKKSNEGVIYSINFSKDSIFNLYYKNSPTVHSGTIKNIEYHGLYKYTLEIEFPSTTEDKSDTLIDYYPLVYVPNSEDLIVELYQENESFIPDMVLTLEDLFNYVSKHGMWKSTKGEVGYFVRMYGDKKFHIGYLNAGGTAVGVLTKLTYNRFGSYTLEVYYPAGYFYDPELDSYDASTENYNVYCNPKKNYLVIEYAGKLVQFYQY

Foldseek 3Di:
DVVVVVVVVVVVVVVVVVVPPDPFCPPQDDDLVRVLVLQQVFQWWAFPVFQQVFFTWGRDPQRKIKRQNCSHPRRVPIDIFRAWPDWDDPGRQKIWTAGDCPPCVQAVGRIKIWRQDRVDSQKIWIWGADPPGDIDTTIIGGFDDDDPVRVLVLQQVFQKWWFPPDAPFWIWMWGADPQQWIWIATPPLPDIFIWHFPDWDDPTRQKIWTKTWTDWDPDDPRGHTDHIDIDIWIWHADSVNRWIWIDDPNDTTTIHGQDEDFPLRVLVLQQVFQKWWWPDPPQTKIWGHHSVQWIWIATPVVRDIFIWGFDGWDDPTPQKIWTKTWGPDDDPDHIDIDIWIWRDDSVNQWIWIQDPNDTTIIGGQPADDPLRVLVLQQVFQWWFFADPVGTQWIWGRHNQQWIWIDGPPDPDIFIWHFPDWADDTSQKIKTWTWTQDPDPPRPDIDIDIWIWHADRVLRWIWIQDPNDTTTTDGFDDDFLVRVLCLQQVLQKWFFDDPPAAWIWHADDQQWIWIDGHPPPDIAIWHFDGWADPDPQKIWTKTWGPFPRDQDPVVRGRHIDIDIWTWRDDSSVQWIWIQDPNDTTTIHRD

pLDDT: mean 84.59, std 11.34, range [37.5, 97.44]